Protein AF-0000000082545549 (afdb_homodimer)

Sequence (728 aa):
MEVVQVLHMNGGIDETSYASNSLIQKKVISLTKHISEEAITNLYCSTLPRSLVIADLGCSSGPNTLFLVSELIKVVDKLRQKLGHESPEYQVFLNDLPGNDFNTIFKSLPNFQKQMSYQMGPGIGPCLFSGTPGSFYGRLFPSKSLHFVHSSYSLQWLSQVPEGLDNNKGNIYMACTSPPDVLRAYYEQYQRDFSMFLKCRAEELVAGGGMVLTFLGRRSEDPSSRECCYIWELLAMALNDMVSEGLIDEDKMNSFNIPQYTPSPLEVKTEVSKEGYFSIDHLEVSAIKWNGFDDEFNASNAFSDDGYKVAKYMRAVAESMLVSHFGDAIIDEVFLRYRKIIADRISKENCQFINVTISITKIGMEVVQVLHMNGGIDETSYASNSLIQKKVISLTKHISEEAITNLYCSTLPRSLVIADLGCSSGPNTLFLVSELIKVVDKLRQKLGHESPEYQVFLNDLPGNDFNTIFKSLPNFQKQMSYQMGPGIGPCLFSGTPGSFYGRLFPSKSLHFVHSSYSLQWLSQVPEGLDNNKGNIYMACTSPPDVLRAYYEQYQRDFSMFLKCRAEELVAGGGMVLTFLGRRSEDPSSRECCYIWELLAMALNDMVSEGLIDEDKMNSFNIPQYTPSPLEVKTEVSKEGYFSIDHLEVSAIKWNGFDDEFNASNAFSDDGYKVAKYMRAVAESMLVSHFGDAIIDEVFLRYRKIIADRISKENCQFINVTISITKIG

Organism: Quercus lobata (NCBI:txid97700)

Nearest PDB structures (foldseek):
  6lyh-assembly3_G-3  TM=9.525E-01  e=7.170E-41  Camellia sinensis var. assamica
  1m6e-assembly1_X-2  TM=9.383E-01  e=4.860E-42  Clarkia breweri
  8uzd-assembly1_A  TM=9.366E-01  e=1.158E-37  Ilex paraguariensis
  8uzd-assembly1_B-2  TM=9.496E-01  e=5.754E-37  Ilex paraguariensis
  2eg5-assembly2_G  TM=9.241E-01  e=1.593E-35  Coffea canephora

Secondary structure (DSSP, 8-state):
-BHHHH-----SSSTT-TGGG-HHHHHHHHHTHHHHHHHHHHHHHHH--SEEEEEEES-TTSHHHHHHHHHHHHHHHHHHHHHTPPPPEEEEEEEE-TTS-HHHHHHHHHHHHHHHHHHH-TTPPPEEEEEEES-TTS--S-TT-EEEEEEES-TTB-SBPPS--TT-TT-SS--TTS-HHHHHHHHHHHHHHHHHHHHHHHHHEEEEEEEEEEEE--SSS-TT-HHHHHHHHHHHHHHHHHHHTTSS-HHHHHT----B----HHHHHHHHHHH--EEEEEEEEEEEETT----SS--TT-HHHHHHHHHHHHHHHHHHHHHHHH-STTHHHHHHHHHHHHHHHHHHS--EEEEEEEEEEE--/--HHHH-----SSSTT-TGGG-HHHHHHHHHTHHHHHHHHHHHHHHH--SEEEEEEES-TTSHHHHHHHHHHHHHHHHHHHHHTPPPPEEEEEEEE-TTS-HHHHHHHHHHHHHHHHHHH-TTPPPEEEEEEES-TTS--S-TT-EEEEEEES-TTB-SSPPS--TT-TT-SS--TTS-HHHHHHHHHHHHHHHHHHHHHHHHHEEEEEEEEEEEE--SSS-TT-HHHHHHHHHHHHHHHHHHHTTSS-HHHHHT----B----HHHHHHHHHHH--EEEEEEEEEEEETT----SS--TT-HHHHHHHHHHHHHHHHHHHHHHHH-STTHHHHHHHHHHHHHHHHHHS--EEEEEEEEEEE--

Radius of gyration: 27.97 Å; Cα contacts (8 Å, |Δi|>4): 1397; chains: 2; bounding box: 60×79×63 Å

InterPro domains:
  IPR005299 SAM dependent carboxyl methyltransferase [PF03492] (38-362)
  IPR005299 SAM dependent carboxyl methyltransferase [PTHR31009] (10-348)
  IPR029063 S-adenosyl-L-methionine-dependent methyltransferase superfamily [G3DSA:3.40.50.150] (21-350)
  IPR029063 S-adenosyl-L-methionine-dependent methyltransferase superfamily [SSF53335] (1-362)
  IPR042086 Methyltransferase, alpha-helical capping domain [G3DSA:1.10.1200.270] (6-349)

pLDDT: mean 92.68, std 10.1, range [36.53, 98.81]

Solvent-accessible surface area (backbone atoms only — not comparable to full-atom values): 37557 Å² total; per-residue (Å²): 117,60,34,66,81,4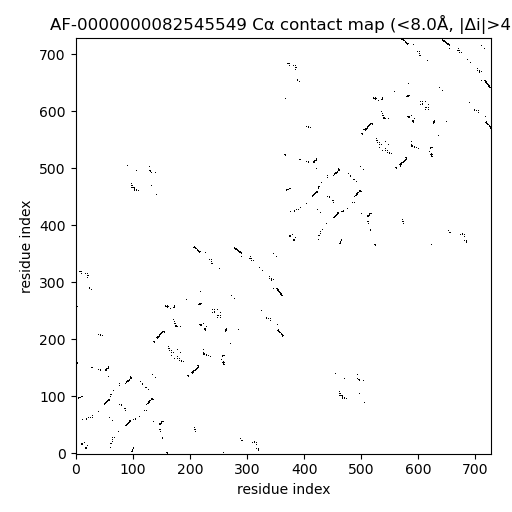4,52,32,55,34,49,66,76,49,89,60,6,26,55,65,40,43,61,68,59,42,49,52,52,59,74,44,38,68,59,49,51,50,51,50,50,53,39,43,75,72,61,63,54,66,59,45,29,35,34,37,42,50,30,64,46,29,66,56,47,55,51,51,52,52,54,53,50,50,53,51,52,53,50,28,56,75,69,71,46,77,52,36,33,35,40,38,36,39,21,26,40,30,62,31,36,51,38,54,29,37,57,46,41,65,62,47,52,52,51,49,46,64,72,69,40,86,71,66,41,60,76,31,54,30,39,29,57,40,59,69,70,42,79,67,62,60,70,53,59,34,41,37,37,37,32,55,71,38,76,24,52,43,77,40,53,52,72,78,46,79,78,34,63,82,34,39,55,60,35,77,86,40,48,69,64,44,55,48,30,42,51,51,47,43,52,54,40,52,48,41,26,51,52,37,48,54,48,17,30,27,64,57,14,35,36,38,40,31,23,50,6,27,89,54,90,52,81,40,36,65,55,59,23,42,74,56,50,49,48,29,49,32,51,48,54,35,30,76,70,66,78,36,59,62,68,60,51,37,70,40,62,58,37,56,48,49,50,24,66,65,58,50,51,51,61,52,53,69,82,57,48,42,45,81,77,44,77,50,75,49,74,43,50,67,61,64,68,69,59,89,74,78,74,82,81,40,68,78,49,32,16,47,50,45,38,45,32,48,43,11,57,43,43,41,50,47,32,73,74,73,37,68,85,55,49,65,60,43,50,55,47,28,20,54,53,44,31,54,46,54,74,76,41,93,52,49,45,28,34,34,36,37,30,34,30,35,52,106,121,59,34,62,79,41,53,33,54,34,47,63,76,49,88,58,6,27,45,64,39,42,62,68,60,42,49,52,52,59,73,46,38,68,58,50,50,50,50,51,49,52,37,44,74,72,61,64,53,65,60,45,30,36,35,37,43,51,29,64,40,34,62,53,46,58,50,51,51,51,53,53,51,51,53,52,52,54,51,30,57,75,69,71,46,78,52,34,34,36,39,37,36,40,20,26,39,28,61,31,34,49,37,54,39,38,57,46,40,65,63,48,52,52,51,49,47,65,71,69,41,87,70,67,40,61,77,31,54,30,38,30,55,41,59,68,70,42,79,67,61,59,69,52,58,33,41,37,38,37,32,56,71,38,77,25,52,44,78,40,55,51,68,78,48,78,78,34,63,81,33,36,55,62,35,78,84,40,47,69,64,45,54,49,29,42,50,53,45,44,53,53,40,52,49,42,26,50,52,36,47,57,47,16,31,26,63,56,14,35,35,38,41,31,22,51,6,25,89,55,89,53,81,40,37,65,55,59,22,42,76,57,51,49,47,29,50,32,50,48,54,34,30,78,70,66,77,38,58,62,69,60,50,36,70,40,62,58,35,57,47,50,51,24,65,66,57,52,51,50,60,51,53,68,81,56,47,43,44,79,76,44,76,48,75,49,75,43,49,66,60,63,66,70,60,86,73,80,73,82,81,41,68,77,49,32,16,46,50,43,36,47,31,48,42,12,56,43,42,41,51,47,32,74,74,72,38,68,86,54,50,66,60,43,51,56,46,28,20,54,52,45,30,55,46,56,74,75,40,91,53,50,45,28,34,34,36,37,30,36,32,35,54,107

Foldseek 3Di:
DQCLVFFAFADDDDLLGLVNQVVVQLVVCVVCVVVLLVLLVQLCVVPVDLEAEEEEAPCAQADNNLVNVLSSLLSSLVVCVVVVHQAHEYEYEYEDRPPGDVVNRVVCVVVSQVVSCVVSDPRHHHHHYDYFHDDLLDAGAAFAAHQEYEYAAPLQFFSDQFPDQLQQALAQEQAPPGDPVNVVRLLVSSLSSVLSNLVNCLRHHHAFGKYKYKHFADQDQDQNDCQRCVLRNLLSVLVVVCCVVVNFPRVLSSVHHGRGGHYHLVSVVCSNPVVPFKDWDDKDKDKDFLQNPPPVDDPDPRLLVRLVSSLSNVCSRCVSSCCVRGNDVCSVVSSVSSSVSSSVDVVPDRHITMMIMIMITGHD/DQCLVFFAFADDDDLLGLQNQVVVQLVVCVVCVVVLLVLLLQLCVVPVDLEAEEEEAPQALYDSNLVNVLSSLLSSLVVCVVVVHQAHEYEYEYEDRPPGPVVNNVVCVVVSQVVSCVVSDPRHHHHHYDYFHDDLLDAGAAFAAHQEYEYAAPLQFFSDQFPDQLQQALAQEQAPPGDPVNVVSLLVSSLSSVLSNLVNCLRHHHAFGKYKYKHFADQDQDQNDCLRCVLRNLLSVLVVVCCVVVNFPRVLSSPHHGRGGHYHLVSVVCSNPVVPFKDWDDKDKDKDFLQNPPPVDDPDPRLLVRLVSSLSNVCSRCVSSCCVRGNDVCSVVSSVSSSVSSSVDVVPDRHITMMIMIMITGHD

Structure (mmCIF, N/CA/C/O backbone):
data_AF-0000000082545549-model_v1
#
loop_
_entity.id
_entity.type
_entity.pdbx_description
1 polymer 'Uncharacterized protein'
#
loop_
_atom_site.group_PDB
_atom_site.id
_atom_site.type_symbol
_atom_site.label_atom_id
_atom_site.label_alt_id
_atom_site.label_comp_id
_atom_site.label_asym_id
_atom_site.label_entity_id
_atom_site.label_seq_id
_atom_site.pdbx_PDB_ins_code
_atom_site.Cartn_x
_atom_site.Cartn_y
_atom_site.Cartn_z
_atom_site.occupancy
_atom_site.B_iso_or_equiv
_atom_site.auth_seq_id
_atom_site.auth_comp_id
_atom_site.auth_asym_id
_atom_site.auth_atom_id
_atom_site.pdbx_PDB_model_num
ATOM 1 N N . MET A 1 1 ? -11.359 -8.844 -21.719 1 66.19 1 MET A N 1
ATOM 2 C CA . MET A 1 1 ? -11.312 -8.562 -20.281 1 66.19 1 MET A CA 1
ATOM 3 C C . MET A 1 1 ? -9.883 -8.258 -19.828 1 66.19 1 MET A C 1
ATOM 5 O O . MET A 1 1 ? -8.969 -9.047 -20.078 1 66.19 1 MET A O 1
ATOM 9 N N . GLU A 1 2 ? -9.758 -7.074 -19.297 1 76.19 2 GLU A N 1
ATOM 10 C CA . GLU A 1 2 ? -8.461 -6.742 -18.734 1 76.19 2 GLU A CA 1
ATOM 11 C C . GLU A 1 2 ? -8.336 -7.246 -17.297 1 76.19 2 GLU A C 1
ATOM 13 O O . GLU A 1 2 ? -8.969 -6.707 -16.391 1 76.19 2 GLU A O 1
ATOM 18 N N . VAL A 1 3 ? -7.535 -8.32 -17.141 1 81.19 3 VAL A N 1
ATOM 19 C CA . VAL A 1 3 ? -7.43 -9.047 -15.883 1 81.19 3 VAL A CA 1
ATOM 20 C C . VAL A 1 3 ? -7.105 -8.078 -14.75 1 81.19 3 VAL A C 1
ATOM 22 O O . VAL A 1 3 ? -7.719 -8.133 -13.68 1 81.19 3 VAL A O 1
ATOM 25 N N . VAL A 1 4 ? -6.348 -7.133 -15 1 80.56 4 VAL A N 1
ATOM 26 C CA . VAL A 1 4 ? -5.879 -6.195 -13.984 1 80.56 4 VAL A CA 1
ATOM 27 C C . VAL A 1 4 ? -7.051 -5.363 -13.477 1 80.56 4 VAL A C 1
ATOM 29 O O . VAL A 1 4 ? -7.066 -4.953 -12.312 1 80.56 4 VAL A O 1
ATOM 32 N N . GLN A 1 5 ? -8.039 -5.219 -14.297 1 79.44 5 GLN A N 1
ATOM 33 C CA . GLN A 1 5 ? -9.156 -4.348 -13.945 1 79.44 5 GLN A CA 1
ATOM 34 C 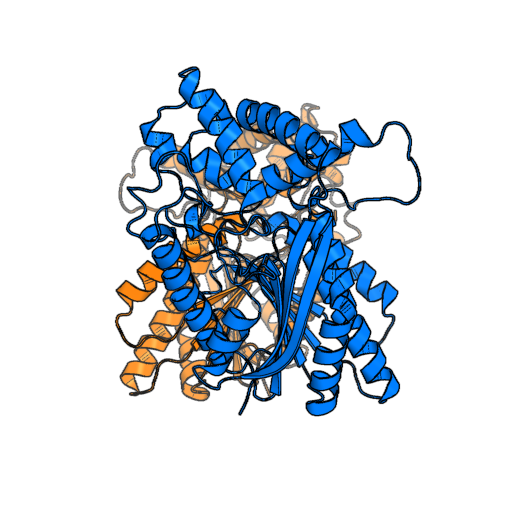C . GLN A 1 5 ? -10.273 -5.133 -13.258 1 79.44 5 GLN A C 1
ATOM 36 O O . GLN A 1 5 ? -11.094 -4.555 -12.539 1 79.44 5 GLN A O 1
ATOM 41 N N . VAL A 1 6 ? -10.164 -6.453 -13.453 1 81.12 6 VAL A N 1
ATOM 42 C CA . VAL A 1 6 ? -11.367 -7.188 -13.07 1 81.12 6 VAL A CA 1
ATOM 43 C C . VAL A 1 6 ? -11.031 -8.188 -11.969 1 81.12 6 VAL A C 1
ATOM 45 O O . VAL A 1 6 ? -11.844 -8.445 -11.078 1 81.12 6 VAL A O 1
ATOM 48 N N . LEU A 1 7 ? -9.867 -8.711 -12.031 1 85.62 7 LEU A N 1
ATOM 49 C CA . LEU A 1 7 ? -9.531 -9.828 -11.156 1 85.62 7 LEU A CA 1
ATOM 50 C C . LEU A 1 7 ? -9.078 -9.328 -9.789 1 85.62 7 LEU A C 1
ATOM 52 O O . LEU A 1 7 ? -8.07 -8.633 -9.68 1 85.62 7 LEU A O 1
ATOM 56 N N . HIS A 1 8 ? -9.805 -9.703 -8.805 1 87.56 8 HIS A N 1
ATOM 57 C CA . HIS A 1 8 ? -9.43 -9.539 -7.406 1 87.56 8 HIS A CA 1
ATOM 58 C C . HIS A 1 8 ? -10.211 -10.492 -6.516 1 87.56 8 HIS A C 1
ATOM 60 O O . HIS A 1 8 ? -11.367 -10.812 -6.805 1 87.56 8 HIS A O 1
ATOM 66 N N . MET A 1 9 ? -9.555 -10.945 -5.43 1 88.94 9 MET A N 1
ATOM 67 C CA . MET A 1 9 ? -10.258 -11.75 -4.441 1 88.94 9 MET A CA 1
ATOM 68 C C . MET A 1 9 ? -11.242 -10.898 -3.645 1 88.94 9 MET A C 1
ATOM 70 O O . MET A 1 9 ? -11.062 -9.688 -3.516 1 88.94 9 MET A O 1
ATOM 74 N N . ASN A 1 10 ? -12.328 -11.609 -3.219 1 87.31 10 ASN A N 1
ATOM 75 C CA . ASN A 1 10 ? -13.297 -10.867 -2.414 1 87.31 10 ASN A CA 1
ATOM 76 C C . ASN A 1 10 ? -12.648 -10.273 -1.167 1 87.31 10 ASN A C 1
ATOM 78 O O . ASN A 1 10 ? -12.008 -10.984 -0.393 1 87.31 10 ASN A O 1
ATOM 82 N N . GLY A 1 11 ? -12.844 -9.008 -1.014 1 87.94 11 GLY A N 1
ATOM 83 C CA . GLY A 1 11 ? -12.234 -8.297 0.099 1 87.94 11 GLY A CA 1
ATOM 84 C C . GLY A 1 11 ? -13.039 -8.391 1.381 1 87.94 11 GLY A C 1
ATOM 85 O O . GLY A 1 11 ? -14.039 -9.109 1.441 1 87.94 11 GLY A O 1
ATOM 86 N N . GLY A 1 12 ? -12.547 -7.664 2.43 1 86.75 12 GLY A N 1
ATOM 87 C CA . GLY A 1 12 ? -13.25 -7.598 3.703 1 86.75 12 GLY A CA 1
ATOM 88 C C . GLY A 1 12 ? -13.008 -8.812 4.578 1 86.75 12 GLY A C 1
ATOM 89 O O . GLY A 1 12 ? -12.023 -9.531 4.402 1 86.75 12 GLY A O 1
ATOM 90 N N . ILE A 1 13 ? -13.883 -8.914 5.586 1 83.62 13 ILE A N 1
ATOM 91 C CA . ILE A 1 13 ? -13.719 -10.008 6.543 1 83.62 13 ILE A CA 1
ATOM 92 C C . ILE A 1 13 ? -15.047 -10.742 6.715 1 83.62 13 ILE A C 1
ATOM 94 O O . ILE A 1 13 ? -15.211 -11.531 7.652 1 83.62 13 ILE A O 1
ATOM 98 N N . ASP A 1 14 ? -15.945 -10.539 5.828 1 87.25 14 ASP A N 1
ATOM 99 C CA . ASP A 1 14 ? -17.25 -11.172 5.949 1 87.25 14 ASP A CA 1
ATOM 100 C C . ASP A 1 14 ? -17.203 -12.633 5.516 1 87.25 14 ASP A C 1
ATOM 102 O O . ASP A 1 14 ? -16.125 -13.18 5.277 1 87.25 14 ASP A O 1
ATOM 106 N N . GLU A 1 15 ? -18.328 -13.266 5.379 1 84.94 15 GLU A N 1
ATOM 107 C CA . GLU A 1 15 ? -18.438 -14.703 5.141 1 84.94 15 GLU A CA 1
ATOM 108 C C . GLU A 1 15 ? -17.969 -15.062 3.73 1 84.94 15 GLU A C 1
ATOM 110 O O . GLU A 1 15 ? -17.516 -16.188 3.486 1 84.94 15 GLU A O 1
ATOM 115 N N . THR A 1 16 ? -18.062 -14.188 2.822 1 84.31 16 THR A N 1
ATOM 116 C CA . THR A 1 16 ? -17.719 -14.477 1.436 1 84.31 16 THR A CA 1
ATOM 117 C C . THR A 1 16 ? -16.328 -13.945 1.103 1 84.31 16 THR A C 1
ATOM 119 O O . THR A 1 16 ? -15.867 -14.055 -0.035 1 84.31 16 THR A O 1
ATOM 122 N N . SER A 1 17 ? -15.711 -13.367 2.129 1 89.06 17 SER A N 1
ATOM 123 C CA . SER A 1 17 ? -14.398 -12.766 1.889 1 89.06 17 SER A CA 1
ATOM 124 C C . SER A 1 17 ? -13.336 -13.844 1.677 1 89.06 17 SER A C 1
ATOM 126 O O . SER A 1 17 ? -13.445 -14.945 2.205 1 89.06 17 SER A O 1
ATOM 128 N N . TYR A 1 18 ? -12.375 -13.516 0.849 1 87.69 18 TYR A N 1
ATOM 129 C CA . TYR A 1 18 ? -11.242 -14.414 0.622 1 87.69 18 TYR A CA 1
ATOM 130 C C . TYR A 1 18 ? -10.469 -14.648 1.913 1 87.69 18 TYR A C 1
ATOM 132 O O . TYR A 1 18 ? -10 -15.766 2.164 1 87.69 18 TYR A O 1
ATOM 140 N N . ALA A 1 19 ? -10.344 -13.664 2.73 1 84.69 19 ALA A N 1
ATOM 141 C CA . ALA A 1 19 ? -9.656 -13.789 4.016 1 84.69 19 ALA A CA 1
ATOM 142 C C . ALA A 1 19 ? -10.297 -14.875 4.879 1 84.69 19 ALA A C 1
ATOM 144 O O . ALA A 1 19 ? -9.602 -15.617 5.562 1 84.69 19 ALA A O 1
ATOM 145 N N . SER A 1 20 ? -11.578 -14.977 4.758 1 84.69 20 SER A N 1
ATOM 146 C CA . SER A 1 20 ? -12.312 -15.93 5.586 1 84.69 20 SER A CA 1
ATOM 147 C C . SER A 1 20 ? -12.398 -17.297 4.91 1 84.69 20 SER A C 1
ATOM 149 O O . SER A 1 20 ? -12.836 -18.266 5.523 1 84.69 20 SER A O 1
ATOM 151 N N . ASN A 1 21 ? -12 -17.359 3.645 1 84.19 21 ASN A N 1
ATOM 152 C CA . ASN A 1 21 ? -12.188 -18.578 2.873 1 84.19 21 ASN A CA 1
ATOM 153 C C . ASN A 1 21 ? -10.906 -18.984 2.145 1 84.19 21 ASN A C 1
ATOM 155 O O . ASN A 1 21 ? -10.945 -19.359 0.97 1 84.19 21 ASN A O 1
ATOM 159 N N . SER A 1 22 ? -9.742 -18.875 2.824 1 86.38 22 SER A N 1
ATOM 160 C CA . SER A 1 22 ? -8.477 -19.156 2.166 1 86.38 22 SER A CA 1
ATOM 161 C C . SER A 1 22 ? -7.68 -20.203 2.938 1 86.38 22 SER A C 1
ATOM 163 O O . SER A 1 22 ? -6.445 -20.156 2.967 1 86.38 22 SER A O 1
ATOM 165 N N . LEU A 1 23 ? -8.367 -21.141 3.561 1 85.69 23 LEU A N 1
ATOM 166 C CA . LEU A 1 23 ? -7.707 -22.172 4.363 1 85.69 23 LEU A CA 1
ATOM 167 C C . LEU A 1 23 ? -6.879 -23.094 3.486 1 85.69 23 LEU A C 1
ATOM 169 O O . LEU A 1 23 ? -5.809 -23.562 3.895 1 85.69 23 LEU A O 1
ATOM 173 N N . ILE A 1 24 ? -7.383 -23.391 2.324 1 86.44 24 ILE A N 1
ATOM 174 C CA . ILE A 1 24 ? -6.664 -24.266 1.402 1 86.44 24 ILE A CA 1
ATOM 175 C C . ILE A 1 24 ? -5.301 -23.656 1.076 1 86.44 24 ILE A C 1
ATOM 177 O O . ILE A 1 24 ? -4.289 -24.359 1.067 1 86.44 24 ILE A O 1
ATOM 181 N N . GLN A 1 25 ? -5.277 -22.375 0.811 1 89.75 25 GLN A N 1
ATOM 182 C CA . GLN A 1 25 ? -4.035 -21.688 0.49 1 89.75 25 GLN A CA 1
ATOM 183 C C . GLN A 1 25 ? -3.064 -21.719 1.667 1 89.75 25 GLN A C 1
ATOM 185 O O . GLN A 1 25 ? -1.856 -21.891 1.478 1 89.75 25 GLN A O 1
ATOM 190 N N . LYS A 1 26 ? -3.602 -21.594 2.861 1 91.06 26 LYS A N 1
ATOM 191 C CA . LYS A 1 26 ? -2.758 -21.688 4.051 1 91.06 26 LYS A CA 1
ATOM 192 C C . LYS A 1 26 ? -2.121 -23.078 4.16 1 91.06 26 LYS A C 1
ATOM 194 O O . LYS A 1 26 ? -0.935 -23.188 4.473 1 91.06 26 LYS A O 1
ATOM 199 N N . LYS A 1 27 ? -2.908 -24.078 3.902 1 91.44 27 LYS A N 1
ATOM 200 C CA . LYS A 1 27 ? -2.418 -25.453 3.967 1 91.44 27 LYS A CA 1
ATOM 201 C C . LYS A 1 27 ? -1.315 -25.688 2.938 1 91.44 27 LYS A C 1
ATOM 203 O O . LYS A 1 27 ? -0.331 -26.375 3.223 1 91.44 27 LYS A O 1
ATOM 208 N N . VAL A 1 28 ? -1.486 -25.172 1.824 1 92.75 28 VAL A N 1
ATOM 209 C CA . VAL A 1 28 ? -0.491 -25.328 0.769 1 92.75 28 VAL A CA 1
ATOM 210 C C . VAL A 1 28 ? 0.817 -24.656 1.184 1 92.75 28 VAL A C 1
ATOM 212 O O . VAL A 1 28 ? 1.899 -25.203 0.959 1 92.75 28 VAL A O 1
ATOM 215 N N . ILE A 1 29 ? 0.715 -23.484 1.78 1 93.44 29 ILE A N 1
ATOM 216 C CA . ILE A 1 29 ? 1.896 -22.781 2.287 1 93.44 29 ILE A CA 1
ATOM 217 C C . ILE A 1 29 ? 2.586 -23.656 3.34 1 93.44 29 ILE A C 1
ATOM 219 O O . ILE A 1 29 ? 3.812 -23.781 3.338 1 93.44 29 ILE A O 1
ATOM 223 N N . SER A 1 30 ? 1.773 -24.312 4.145 1 92.44 30 SER A N 1
ATOM 224 C CA . SER A 1 30 ? 2.316 -25.188 5.184 1 92.44 30 SER A CA 1
ATOM 225 C C . SER A 1 30 ? 2.992 -26.406 4.586 1 92.44 30 SER A C 1
ATOM 227 O O . SER A 1 30 ? 4.047 -26.844 5.059 1 92.44 30 SER A O 1
ATOM 229 N N . LEU A 1 31 ? 2.393 -26.906 3.564 1 91.62 31 LEU A N 1
ATOM 230 C CA . LEU A 1 31 ? 2.916 -28.094 2.9 1 91.62 31 LEU A CA 1
ATOM 231 C C . LEU A 1 31 ? 4.273 -27.812 2.266 1 91.62 31 LEU A C 1
ATOM 233 O O . LEU A 1 31 ? 5.109 -28.703 2.152 1 91.62 31 LEU A O 1
ATOM 237 N N . THR A 1 32 ? 4.492 -26.578 1.889 1 94.19 32 THR A N 1
ATOM 238 C CA . THR A 1 32 ? 5.711 -26.25 1.164 1 94.19 32 THR A CA 1
ATOM 239 C C . THR A 1 32 ? 6.656 -25.438 2.045 1 94.19 32 THR A C 1
ATOM 241 O O . THR A 1 32 ? 7.617 -24.844 1.553 1 94.19 32 THR A O 1
ATOM 244 N N . LYS A 1 33 ? 6.348 -25.422 3.311 1 95.38 33 LYS A N 1
ATOM 245 C CA . LYS A 1 33 ? 7.102 -24.625 4.277 1 95.38 33 LYS A CA 1
ATOM 246 C C . LYS A 1 33 ? 8.57 -25.031 4.297 1 95.38 33 LYS A C 1
ATOM 248 O O . LYS A 1 33 ? 9.453 -24.172 4.379 1 95.38 33 LYS A O 1
ATOM 253 N N . HIS A 1 34 ? 8.852 -26.312 4.219 1 96.44 34 HIS A N 1
ATOM 254 C CA . HIS A 1 34 ? 10.227 -26.797 4.277 1 96.44 34 HIS A CA 1
ATOM 255 C C . HIS A 1 34 ? 11.047 -26.266 3.111 1 96.44 34 HIS A C 1
ATOM 257 O O . HIS A 1 34 ? 12.242 -26 3.264 1 96.44 34 HIS A O 1
ATOM 263 N N . ILE A 1 35 ? 10.453 -26.062 1.976 1 97.81 35 ILE A N 1
ATOM 264 C CA . ILE A 1 35 ? 11.141 -25.531 0.8 1 97.81 35 ILE A CA 1
ATOM 265 C C . ILE A 1 35 ? 11.492 -24.062 1.02 1 97.81 35 ILE A C 1
ATOM 267 O O . ILE A 1 35 ? 12.617 -23.641 0.742 1 97.81 35 ILE A O 1
ATOM 271 N N . SER A 1 36 ? 10.547 -23.312 1.528 1 97.88 36 SER A N 1
ATOM 272 C CA . SER A 1 36 ? 10.781 -21.906 1.816 1 97.88 36 SER A CA 1
ATOM 273 C C . SER A 1 36 ? 11.852 -21.734 2.893 1 97.88 36 SER A C 1
ATOM 275 O O . SER A 1 36 ? 12.695 -20.844 2.801 1 97.88 36 SER A O 1
ATOM 277 N N . GLU A 1 37 ? 11.781 -22.578 3.898 1 97.88 37 GLU A N 1
ATOM 278 C CA . GLU A 1 37 ? 12.766 -22.516 4.977 1 97.88 37 GLU A CA 1
ATOM 279 C C . GLU A 1 37 ? 14.172 -22.812 4.465 1 97.88 37 GLU A C 1
ATOM 281 O O . GLU A 1 37 ? 15.125 -22.125 4.84 1 97.88 37 GLU A O 1
ATOM 286 N N . GLU A 1 38 ? 14.25 -23.797 3.646 1 97.94 38 GLU A N 1
ATOM 287 C CA . GLU A 1 38 ? 15.547 -24.125 3.066 1 97.94 38 GLU A CA 1
ATOM 288 C C . GLU A 1 38 ? 16.078 -22.984 2.213 1 97.94 38 GLU A C 1
ATOM 290 O O . GLU A 1 38 ? 17.25 -22.625 2.318 1 97.94 38 GLU A O 1
ATOM 295 N N . ALA A 1 39 ? 15.234 -22.438 1.388 1 98 39 ALA A N 1
ATOM 296 C CA . ALA A 1 39 ? 15.641 -21.375 0.478 1 98 39 ALA A CA 1
ATOM 297 C C . ALA A 1 39 ? 16.125 -20.141 1.251 1 98 39 ALA A C 1
ATOM 299 O O . ALA A 1 39 ? 17.172 -19.578 0.939 1 98 39 ALA A O 1
ATOM 300 N N . ILE A 1 40 ? 15.422 -19.734 2.277 1 98.25 40 ILE A N 1
ATOM 301 C CA . ILE A 1 40 ? 15.766 -18.516 3.004 1 98.25 40 ILE A CA 1
ATOM 302 C C . ILE A 1 40 ? 16.984 -18.766 3.885 1 98.25 40 ILE A C 1
ATOM 304 O O . ILE A 1 40 ? 17.797 -17.875 4.105 1 98.25 40 ILE A O 1
ATOM 308 N N . THR A 1 41 ? 17.094 -19.984 4.406 1 98 41 THR A N 1
ATOM 309 C CA . THR A 1 41 ? 18.297 -20.359 5.156 1 98 41 THR A CA 1
ATOM 310 C C . THR A 1 41 ? 19.547 -20.219 4.289 1 98 41 THR A C 1
ATOM 312 O O . THR A 1 41 ? 20.531 -19.594 4.695 1 98 41 THR A O 1
ATOM 315 N N . ASN A 1 42 ? 19.438 -20.797 3.104 1 97.25 42 ASN A N 1
ATOM 316 C CA . ASN A 1 42 ? 20.562 -20.719 2.186 1 97.25 42 ASN A CA 1
ATOM 317 C C . ASN A 1 42 ? 20.906 -19.281 1.83 1 97.25 42 ASN A C 1
ATOM 319 O O . ASN A 1 42 ? 22.078 -18.906 1.8 1 97.25 42 ASN A O 1
ATOM 323 N N . LEU A 1 43 ? 19.906 -18.531 1.577 1 97.19 43 LEU A N 1
ATOM 324 C CA . LEU A 1 43 ? 20.094 -17.125 1.219 1 97.19 43 LEU A CA 1
ATOM 325 C C . LEU A 1 43 ? 20.75 -16.359 2.357 1 97.19 43 LEU A C 1
ATOM 327 O O . LEU A 1 43 ? 21.734 -15.656 2.143 1 97.19 43 LEU A O 1
ATOM 331 N N . TYR A 1 44 ? 20.203 -16.484 3.529 1 97.12 44 TYR A N 1
ATOM 332 C CA . TYR A 1 44 ? 20.703 -15.734 4.672 1 97.12 44 TYR A CA 1
ATOM 333 C C . TYR A 1 44 ? 22.156 -16.109 4.98 1 97.12 44 TYR A C 1
ATOM 335 O O . TYR A 1 44 ? 23 -15.242 5.18 1 97.12 44 TYR A O 1
ATOM 343 N N . CYS A 1 45 ? 22.453 -17.391 4.949 1 96 45 CYS A N 1
ATOM 344 C CA . CYS A 1 45 ? 23.766 -17.891 5.328 1 96 45 CYS A CA 1
ATOM 345 C C . CYS A 1 45 ? 24.812 -17.516 4.281 1 96 45 CYS A C 1
ATOM 347 O O . CYS A 1 45 ? 25.984 -17.344 4.605 1 96 45 CYS A O 1
ATOM 349 N N . SER A 1 46 ? 24.344 -17.359 3.088 1 94.06 46 SER A N 1
ATOM 350 C CA . SER A 1 46 ? 25.297 -17.062 2.02 1 94.06 46 SER A CA 1
ATOM 351 C C . SER A 1 46 ? 25.562 -15.562 1.91 1 94.06 46 SER A C 1
ATOM 353 O O . SER A 1 46 ? 26.641 -15.148 1.472 1 94.06 46 SER A O 1
ATOM 355 N N . THR A 1 47 ? 24.656 -14.727 2.348 1 92.44 47 THR A N 1
ATOM 356 C CA . THR A 1 47 ? 24.781 -13.305 2.053 1 92.44 47 THR A CA 1
ATOM 357 C C . THR A 1 47 ? 24.828 -12.484 3.34 1 92.44 47 THR A C 1
ATOM 359 O O . THR A 1 47 ? 25.312 -11.352 3.346 1 92.44 47 THR A O 1
ATOM 362 N N . LEU A 1 48 ? 24.328 -12.969 4.453 1 93.5 48 LEU A N 1
ATOM 363 C CA . LEU A 1 48 ? 24.266 -12.289 5.742 1 93.5 48 LEU A CA 1
ATOM 364 C C . LEU A 1 48 ? 23.906 -10.82 5.566 1 93.5 48 LEU A C 1
ATOM 366 O O . LEU A 1 48 ? 24.641 -9.938 6.023 1 93.5 48 LEU A O 1
ATOM 370 N N . PRO A 1 49 ? 22.812 -10.57 4.984 1 94 49 PRO A N 1
ATOM 371 C CA . PRO A 1 49 ? 22.453 -9.188 4.672 1 94 49 PRO A CA 1
ATOM 372 C C . PRO A 1 49 ? 22.094 -8.375 5.914 1 94 49 PRO A C 1
ATOM 374 O O . PRO A 1 49 ? 21.516 -8.914 6.863 1 94 49 PRO A O 1
ATOM 377 N N . ARG A 1 50 ? 22.391 -7.059 5.855 1 93.38 50 ARG A N 1
ATOM 378 C CA . ARG A 1 50 ? 21.969 -6.137 6.906 1 93.38 50 ARG A CA 1
ATOM 379 C C . ARG A 1 50 ? 20.484 -5.828 6.801 1 93.38 50 ARG A C 1
ATOM 381 O O . ARG A 1 50 ? 19.844 -5.508 7.801 1 93.38 50 ARG A O 1
ATOM 388 N N . SER A 1 51 ? 20.031 -5.84 5.621 1 95.81 51 SER A N 1
ATOM 389 C CA . SER A 1 51 ? 18.609 -5.668 5.328 1 95.81 51 SER A CA 1
ATOM 390 C C . SER A 1 51 ? 18.094 -6.785 4.43 1 95.81 51 SER A C 1
ATOM 392 O O . SER A 1 51 ? 18.625 -7.016 3.342 1 95.81 51 SER A O 1
ATOM 394 N N . LEU A 1 52 ? 17.172 -7.523 4.914 1 97.81 52 LEU A N 1
ATOM 395 C CA . LEU A 1 52 ? 16.547 -8.602 4.152 1 97.81 52 LEU A CA 1
ATOM 396 C C . LEU A 1 52 ? 15.242 -8.141 3.52 1 97.81 52 LEU A C 1
ATOM 398 O O . LEU A 1 52 ? 14.273 -7.859 4.227 1 97.81 52 LEU A O 1
ATOM 402 N N . VAL A 1 53 ? 15.219 -8.039 2.191 1 98.56 53 VAL A N 1
ATOM 403 C CA . VAL A 1 53 ? 14.047 -7.574 1.46 1 98.56 53 VAL A CA 1
ATOM 404 C C . VAL A 1 53 ? 13.258 -8.766 0.917 1 98.56 53 VAL A C 1
ATOM 406 O O . VAL A 1 53 ? 13.766 -9.516 0.077 1 98.56 53 VAL A O 1
ATOM 409 N N . ILE A 1 54 ? 12.047 -8.922 1.389 1 98.62 54 ILE A N 1
ATOM 410 C CA . ILE A 1 54 ? 11.172 -10.039 1.052 1 98.62 54 ILE A CA 1
ATOM 411 C C . ILE A 1 54 ? 9.938 -9.523 0.316 1 98.62 54 ILE A C 1
ATOM 413 O O . ILE A 1 54 ? 9.375 -8.492 0.689 1 98.62 54 ILE A O 1
ATOM 417 N N . ALA A 1 55 ? 9.547 -10.172 -0.762 1 98.62 55 ALA A N 1
ATOM 418 C CA . ALA A 1 55 ? 8.289 -9.852 -1.438 1 98.62 55 ALA A CA 1
ATOM 419 C C . ALA A 1 55 ? 7.379 -11.07 -1.51 1 98.62 55 ALA A C 1
ATOM 421 O O . ALA A 1 55 ? 7.82 -12.164 -1.875 1 98.62 55 ALA A O 1
ATOM 422 N N . ASP A 1 56 ? 6.191 -10.922 -1.049 1 98.38 56 ASP A N 1
ATOM 423 C CA . ASP A 1 56 ? 5.148 -11.906 -1.322 1 98.38 56 ASP A CA 1
ATOM 424 C C . ASP A 1 56 ? 4.234 -11.438 -2.455 1 98.38 56 ASP A C 1
ATOM 426 O O . ASP A 1 56 ? 3.553 -10.422 -2.33 1 98.38 56 ASP A O 1
ATOM 430 N N . LEU A 1 57 ? 4.23 -12.156 -3.566 1 98 57 LEU A N 1
ATOM 431 C CA . LEU A 1 57 ? 3.445 -11.805 -4.746 1 98 57 LEU A CA 1
ATOM 432 C C . LEU A 1 57 ? 2.102 -12.531 -4.734 1 98 57 LEU A C 1
ATOM 434 O O . LEU A 1 57 ? 2.055 -13.758 -4.691 1 98 57 LEU A O 1
ATOM 438 N N . GLY A 1 58 ? 1.035 -11.773 -4.832 1 96.81 58 GLY A N 1
ATOM 439 C CA . GLY A 1 58 ? -0.311 -12.297 -4.672 1 96.81 58 GLY A CA 1
ATOM 440 C C . GLY A 1 58 ? -0.745 -12.383 -3.219 1 96.81 58 GLY A C 1
ATOM 441 O O . GLY A 1 58 ? -1.193 -13.438 -2.762 1 96.81 58 GLY A O 1
ATOM 442 N N . CYS A 1 59 ? -0.667 -11.25 -2.549 1 95.81 59 CYS A N 1
ATOM 443 C CA . CYS A 1 59 ? -0.844 -11.273 -1.102 1 95.81 59 CYS A CA 1
ATOM 444 C C . CYS A 1 59 ? -2.322 -11.305 -0.734 1 95.81 59 CYS A C 1
ATOM 446 O O . CYS A 1 59 ? -2.678 -11.625 0.402 1 95.81 59 CYS A O 1
ATOM 448 N N . SER A 1 60 ? -3.168 -10.984 -1.61 1 93.12 60 SER A N 1
ATOM 449 C CA . SER A 1 60 ? -4.594 -10.844 -1.326 1 93.12 60 SER A CA 1
ATOM 450 C C . SER A 1 60 ? -4.828 -10.086 -0.027 1 93.12 60 SER A C 1
ATOM 452 O O . SER A 1 60 ? -4.102 -9.133 0.28 1 93.12 60 SER A O 1
ATOM 454 N N . SER A 1 61 ? -5.918 -10.391 0.799 1 83.44 61 SER A N 1
ATOM 455 C CA . SER A 1 61 ? -6.309 -9.547 1.925 1 83.44 61 SER A CA 1
ATOM 456 C C . SER A 1 61 ? -5.766 -10.094 3.24 1 83.44 61 SER A C 1
ATOM 458 O O . SER A 1 61 ? -6.242 -9.727 4.316 1 83.44 61 SER A O 1
ATOM 460 N N . GLY A 1 62 ? -4.734 -10.938 3.383 1 77.31 62 GLY A N 1
ATOM 461 C CA . GLY A 1 62 ? -3.869 -10.648 4.516 1 77.31 62 GLY A CA 1
ATOM 462 C C . GLY A 1 62 ? -3.48 -11.891 5.297 1 77.31 62 GLY A C 1
ATOM 463 O O . GLY A 1 62 ? -2.307 -12.266 5.34 1 77.31 62 GLY A O 1
ATOM 464 N N . PRO A 1 63 ? -4.355 -12.906 5.641 1 85.19 63 PRO A N 1
ATOM 465 C CA . PRO A 1 63 ? -3.869 -13.766 6.723 1 85.19 63 PRO A CA 1
ATOM 466 C C . PRO A 1 63 ? -2.773 -14.727 6.262 1 85.19 63 PRO A C 1
ATOM 468 O O . PRO A 1 63 ? -1.795 -14.945 6.984 1 85.19 63 PRO A O 1
ATOM 471 N N . ASN A 1 64 ? -2.859 -15.148 5.109 1 92.19 64 ASN A N 1
ATOM 472 C CA . ASN A 1 64 ? -1.905 -16.156 4.648 1 92.19 64 ASN A CA 1
ATOM 473 C C . ASN A 1 64 ? -0.542 -15.531 4.352 1 92.19 64 ASN A C 1
ATOM 475 O O . ASN A 1 64 ? 0.494 -16.125 4.648 1 92.19 64 ASN A O 1
ATOM 479 N N . THR A 1 65 ? -0.565 -14.383 3.781 1 95.56 65 THR A N 1
ATOM 480 C CA . THR A 1 65 ? 0.704 -13.727 3.488 1 95.56 65 THR A CA 1
ATOM 481 C C . THR A 1 65 ? 1.422 -13.336 4.777 1 95.56 65 THR A C 1
ATOM 483 O O . THR A 1 65 ? 2.646 -13.438 4.863 1 95.56 65 THR A O 1
ATOM 486 N N . LEU A 1 66 ? 0.733 -12.844 5.762 1 95.75 66 LEU A N 1
ATOM 487 C CA . LEU A 1 66 ? 1.342 -12.461 7.031 1 95.75 66 LEU A CA 1
ATOM 488 C C . LEU A 1 66 ? 1.866 -13.688 7.77 1 95.75 66 LEU A C 1
ATOM 490 O O . LEU A 1 66 ? 2.912 -13.625 8.422 1 95.75 66 LEU A O 1
ATOM 494 N N . PHE A 1 67 ? 1.119 -14.797 7.645 1 94.94 67 PHE A N 1
ATOM 495 C CA . PHE A 1 67 ? 1.6 -16.062 8.188 1 94.94 67 PHE A CA 1
ATOM 496 C C . PHE A 1 67 ? 2.92 -16.469 7.539 1 94.94 67 PHE A C 1
ATOM 498 O O . PHE A 1 67 ? 3.885 -16.781 8.234 1 94.94 67 PHE A O 1
ATOM 505 N N . LEU A 1 68 ? 2.965 -16.453 6.254 1 96.38 68 LEU A N 1
ATOM 506 C CA . LEU A 1 68 ? 4.16 -16.812 5.5 1 96.38 68 LEU A CA 1
ATOM 507 C C . LEU A 1 68 ? 5.348 -15.945 5.918 1 96.38 68 LEU A C 1
ATOM 509 O O . LEU A 1 68 ? 6.426 -16.469 6.215 1 96.38 68 LEU A O 1
ATOM 513 N N . VAL A 1 69 ? 5.199 -14.672 5.961 1 95.56 69 VAL A N 1
ATOM 514 C CA . VAL A 1 69 ? 6.266 -13.727 6.273 1 95.56 69 VAL A CA 1
ATOM 515 C C . VAL A 1 69 ? 6.766 -13.953 7.695 1 95.56 69 VAL A C 1
ATOM 517 O O . VAL A 1 69 ? 7.973 -13.914 7.953 1 95.56 69 VAL A O 1
ATOM 520 N N . SER A 1 70 ? 5.828 -14.164 8.594 1 95.19 70 SER A N 1
ATOM 521 C CA . SER A 1 70 ? 6.203 -14.438 9.977 1 95.19 70 SER A CA 1
ATOM 522 C C . SER A 1 70 ? 7.094 -15.672 10.078 1 95.19 70 SER A C 1
ATOM 524 O O . SER A 1 70 ? 8.078 -15.672 10.82 1 95.19 70 SER A O 1
ATOM 526 N N . GLU A 1 71 ? 6.742 -16.688 9.352 1 96 71 GLU A N 1
ATOM 527 C CA . GLU A 1 71 ? 7.527 -17.922 9.375 1 96 71 GLU A CA 1
ATOM 528 C C . GLU A 1 71 ? 8.93 -17.688 8.812 1 96 71 GLU A C 1
ATOM 530 O O . GLU A 1 71 ? 9.906 -18.219 9.352 1 96 71 GLU A O 1
ATOM 535 N N . LEU A 1 72 ? 9 -16.953 7.738 1 97.44 72 LEU A N 1
ATOM 536 C CA . LEU A 1 72 ? 10.305 -16.656 7.145 1 97.44 72 LEU A CA 1
ATOM 537 C C . LEU A 1 72 ? 11.18 -15.875 8.117 1 97.44 72 LEU A C 1
ATOM 539 O O . LEU A 1 72 ? 12.359 -16.203 8.289 1 97.44 72 LEU A O 1
ATOM 543 N N . ILE A 1 73 ? 10.617 -14.859 8.742 1 96.75 73 ILE A N 1
ATOM 544 C CA . ILE A 1 73 ? 11.359 -14 9.656 1 96.75 73 ILE A CA 1
ATOM 545 C C . ILE A 1 73 ? 11.812 -14.812 10.867 1 96.75 73 ILE A C 1
ATOM 547 O O . ILE A 1 73 ? 12.93 -14.641 11.352 1 96.75 73 ILE A O 1
ATOM 551 N N . LYS A 1 74 ? 10.977 -15.734 11.352 1 96 74 LYS A N 1
ATOM 552 C CA . LYS A 1 74 ? 11.328 -16.594 12.469 1 96 74 LYS A CA 1
ATOM 553 C C . LYS A 1 74 ? 12.547 -17.453 12.141 1 96 74 LYS A C 1
ATOM 555 O O . LYS A 1 74 ? 13.438 -17.625 12.977 1 96 74 LYS A O 1
ATOM 560 N N . VAL A 1 75 ? 12.539 -17.969 10.945 1 97.44 75 VAL A N 1
ATOM 561 C CA . VAL A 1 75 ? 13.664 -18.797 10.508 1 97.44 75 VAL A CA 1
ATOM 562 C C . VAL A 1 75 ? 14.953 -17.969 10.531 1 97.44 75 VAL A C 1
ATOM 564 O O . VAL A 1 75 ? 15.969 -18.406 11.07 1 97.44 75 VAL A O 1
ATOM 567 N N . VAL A 1 76 ? 14.93 -16.781 9.977 1 97.31 76 VAL A N 1
ATOM 568 C CA . VAL A 1 76 ? 16.094 -15.914 9.898 1 97.31 76 VAL A CA 1
ATOM 569 C C . VAL A 1 76 ? 16.547 -15.516 11.305 1 97.31 76 VAL A C 1
ATOM 571 O O . VAL A 1 76 ? 17.734 -15.477 11.602 1 97.31 76 VAL A O 1
ATOM 574 N N . ASP A 1 77 ? 15.562 -15.211 12.133 1 96.06 77 ASP A N 1
ATOM 575 C CA . ASP A 1 77 ? 15.867 -14.797 13.5 1 96.06 77 ASP A CA 1
ATOM 576 C C . ASP A 1 77 ? 16.578 -15.906 14.266 1 96.06 77 ASP A C 1
ATOM 578 O O . ASP A 1 77 ? 17.547 -15.648 14.992 1 96.06 77 ASP A O 1
ATOM 582 N N . LYS A 1 78 ? 16.125 -17.109 14.102 1 95.25 78 LYS A N 1
ATOM 583 C CA . LYS A 1 78 ? 16.781 -18.25 14.727 1 95.25 78 LYS A CA 1
ATOM 584 C C . LYS A 1 78 ? 18.203 -18.406 14.227 1 95.25 78 LYS A C 1
ATOM 586 O O . LYS A 1 78 ? 19.125 -18.656 15.008 1 95.25 78 LYS A O 1
ATOM 591 N N . LEU A 1 79 ? 18.359 -18.266 12.984 1 96.56 79 LEU A N 1
ATOM 592 C CA . LEU A 1 79 ? 19.672 -18.422 12.359 1 96.56 79 LEU A CA 1
ATOM 593 C C . LEU A 1 79 ? 20.625 -17.344 12.852 1 96.56 79 LEU A C 1
ATOM 595 O O . LEU A 1 79 ? 21.781 -17.641 13.195 1 96.56 79 LEU A O 1
ATOM 599 N N . ARG A 1 80 ? 20.203 -16.078 12.867 1 95.56 80 ARG A N 1
ATOM 600 C CA . ARG A 1 80 ? 21.078 -14.977 13.266 1 95.56 80 ARG A CA 1
ATOM 601 C C . ARG A 1 80 ? 21.5 -15.125 14.727 1 95.56 80 ARG A C 1
ATOM 603 O O . ARG A 1 80 ? 22.641 -14.797 15.078 1 95.56 80 ARG A O 1
ATOM 610 N N . GLN A 1 81 ? 20.578 -15.609 15.539 1 94.69 81 GLN A N 1
ATOM 611 C CA . GLN A 1 81 ? 20.906 -15.859 16.938 1 94.69 81 GLN A CA 1
ATOM 612 C C . GLN A 1 81 ? 21.953 -16.953 17.062 1 94.69 81 GLN A C 1
ATOM 614 O O . GLN A 1 81 ? 22.922 -16.812 17.828 1 94.69 81 GLN A O 1
ATOM 619 N N . LYS A 1 82 ? 21.75 -18 16.359 1 95.38 82 LYS A N 1
ATOM 620 C CA . LYS A 1 82 ? 22.719 -19.094 16.375 1 95.38 82 LYS A CA 1
ATOM 621 C C . LYS A 1 82 ? 24.094 -18.641 15.93 1 95.38 82 LYS A C 1
ATOM 623 O O . LYS A 1 82 ? 25.109 -19.109 16.438 1 95.38 82 LYS A O 1
ATOM 628 N N . LEU A 1 83 ? 24.109 -17.734 15.062 1 95.44 83 LEU A N 1
ATOM 629 C CA . LEU A 1 83 ? 25.375 -17.266 14.484 1 95.44 83 LEU A CA 1
ATOM 630 C C . LEU A 1 83 ? 25.922 -16.078 15.281 1 95.44 83 LEU A C 1
ATOM 632 O O . LEU A 1 83 ? 27.047 -15.633 15.023 1 95.44 83 LEU A O 1
ATOM 636 N N . GLY A 1 84 ? 25.172 -15.492 16.172 1 94.12 84 GLY A N 1
ATOM 637 C CA . GLY A 1 84 ? 25.594 -14.367 16.984 1 94.12 84 GLY A CA 1
ATOM 638 C C . GLY A 1 84 ? 25.625 -13.055 16.219 1 94.12 84 GLY A C 1
ATOM 639 O O . GLY A 1 84 ? 26.484 -12.211 16.469 1 94.12 84 GLY A O 1
ATOM 640 N N . HIS A 1 85 ? 24.766 -12.992 15.281 1 94.06 85 HIS A N 1
ATOM 641 C CA . HIS A 1 85 ? 24.703 -11.789 14.469 1 94.06 85 HIS A CA 1
ATOM 642 C C . HIS A 1 85 ? 23.578 -10.867 14.922 1 94.06 85 HIS A C 1
ATOM 644 O O . HIS A 1 85 ? 22.609 -11.328 15.539 1 94.06 85 HIS A O 1
ATOM 650 N N . GLU A 1 86 ? 23.734 -9.586 14.672 1 94.5 86 GLU A N 1
ATOM 651 C CA . GLU A 1 86 ? 22.641 -8.648 14.859 1 94.5 86 GLU A CA 1
ATOM 652 C C . GLU A 1 86 ? 21.5 -8.938 13.883 1 94.5 86 GLU A C 1
ATOM 654 O O . GLU A 1 86 ? 21.719 -9.469 12.797 1 94.5 86 GLU A O 1
ATOM 659 N N . SER A 1 87 ? 20.344 -8.672 14.328 1 94.75 87 SER A N 1
ATOM 660 C CA . SER A 1 87 ? 19.188 -8.875 13.469 1 94.75 87 SER A CA 1
ATOM 661 C C . SER A 1 87 ? 19.219 -7.945 12.258 1 94.75 87 SER A C 1
ATOM 663 O O . SER A 1 87 ? 19.562 -6.766 12.383 1 94.75 87 SER A O 1
ATOM 665 N N . PRO A 1 88 ? 19.047 -8.516 11.117 1 96.25 88 PRO A N 1
ATOM 666 C CA . PRO A 1 88 ? 18.844 -7.594 10 1 96.25 88 PRO A CA 1
ATOM 667 C C . PRO A 1 88 ? 17.547 -6.789 10.133 1 96.25 88 PRO A C 1
ATOM 669 O O . PRO A 1 88 ? 16.703 -7.105 10.977 1 96.25 88 PRO A O 1
ATOM 672 N N . GLU A 1 89 ? 17.438 -5.68 9.344 1 96.75 89 GLU A N 1
ATOM 673 C CA . GLU A 1 89 ? 16.141 -5.062 9.094 1 96.75 89 GLU A CA 1
ATOM 674 C C . GLU A 1 89 ? 15.344 -5.848 8.055 1 96.75 89 GLU A C 1
ATOM 676 O O . GLU A 1 89 ? 15.914 -6.398 7.109 1 96.75 89 GLU A O 1
ATOM 681 N N . TYR A 1 90 ? 14.117 -5.973 8.305 1 97.19 90 TYR A N 1
ATOM 682 C CA . TYR A 1 90 ? 13.25 -6.676 7.359 1 97.19 90 TYR A CA 1
ATOM 683 C C . TYR A 1 90 ? 12.367 -5.699 6.594 1 97.19 90 TYR A C 1
ATOM 685 O O . TYR A 1 90 ? 11.68 -4.871 7.191 1 97.19 90 TYR A O 1
ATOM 693 N N . GLN A 1 91 ? 12.484 -5.676 5.352 1 98 91 GLN A N 1
ATOM 694 C CA . GLN A 1 91 ? 11.555 -4.961 4.48 1 98 91 GLN A CA 1
ATOM 695 C C . GLN A 1 91 ? 10.672 -5.934 3.703 1 98 91 GLN A C 1
ATOM 697 O O . GLN A 1 91 ? 11.172 -6.754 2.932 1 98 91 GLN A O 1
ATOM 702 N N . VAL A 1 92 ? 9.391 -5.867 3.908 1 98.12 92 VAL A N 1
ATOM 703 C CA . VAL A 1 92 ? 8.453 -6.816 3.318 1 98.12 92 VAL A CA 1
ATOM 704 C C . VAL A 1 92 ? 7.531 -6.094 2.342 1 98.12 92 VAL A C 1
ATOM 706 O O . VAL A 1 92 ? 6.848 -5.137 2.717 1 98.12 92 VAL A O 1
ATOM 709 N N . PHE A 1 93 ? 7.531 -6.523 1.099 1 98.5 93 PHE A N 1
ATOM 710 C CA . PHE A 1 93 ? 6.613 -6.016 0.087 1 98.5 93 PHE A CA 1
ATOM 711 C C . PHE A 1 93 ? 5.457 -6.98 -0.135 1 98.5 93 PHE A C 1
ATOM 713 O O . PHE A 1 93 ? 5.676 -8.156 -0.45 1 98.5 93 PHE A O 1
ATOM 720 N N . LEU A 1 94 ? 4.285 -6.488 0.086 1 98.19 94 LEU A N 1
ATOM 721 C CA . LEU A 1 94 ? 3.059 -7.219 -0.213 1 98.19 94 LEU A CA 1
ATOM 722 C C . LEU A 1 94 ? 2.479 -6.785 -1.555 1 98.19 94 LEU A C 1
ATOM 724 O O . LEU A 1 94 ? 1.94 -5.684 -1.674 1 98.19 94 LEU A O 1
ATOM 728 N N . ASN A 1 95 ? 2.576 -7.645 -2.486 1 98.12 95 ASN A N 1
ATOM 729 C CA . ASN A 1 95 ? 2.178 -7.277 -3.84 1 98.12 95 ASN A CA 1
ATOM 730 C C . ASN A 1 95 ? 0.85 -7.922 -4.23 1 98.12 95 ASN A C 1
ATOM 732 O O . ASN A 1 95 ? 0.598 -9.086 -3.896 1 98.12 95 ASN A O 1
ATOM 736 N N . ASP A 1 96 ? 0.032 -7.262 -4.898 1 97.56 96 ASP A N 1
ATOM 737 C CA . ASP A 1 96 ? -1.163 -7.727 -5.598 1 97.56 96 ASP A CA 1
ATOM 738 C C . ASP A 1 96 ? -1.625 -6.703 -6.633 1 97.56 96 ASP A C 1
ATOM 740 O O . ASP A 1 96 ? -1.005 -5.652 -6.797 1 97.56 96 ASP A O 1
ATOM 744 N N . LEU A 1 97 ? -2.623 -7.062 -7.406 1 96.88 97 LEU A N 1
ATOM 745 C CA . LEU A 1 97 ? -3.184 -6.137 -8.383 1 96.88 97 LEU A CA 1
ATOM 746 C C . LEU A 1 97 ? -3.781 -4.914 -7.695 1 96.88 97 LEU A C 1
ATOM 748 O O . LEU A 1 97 ? -4.164 -4.98 -6.527 1 96.88 97 LEU A O 1
ATOM 752 N N . PRO A 1 98 ? -3.895 -3.773 -8.422 1 95.06 98 PRO A N 1
ATOM 753 C CA . PRO A 1 98 ? -4.375 -2.523 -7.828 1 95.06 98 PRO A CA 1
ATOM 754 C C . PRO A 1 98 ? -5.785 -2.646 -7.254 1 95.06 98 PRO A C 1
ATOM 756 O O . PRO A 1 98 ? -6.145 -1.922 -6.324 1 95.06 98 PRO A O 1
ATOM 759 N N . GLY A 1 99 ? -6.527 -3.564 -7.727 1 93.69 99 GLY A N 1
ATOM 760 C CA . GLY A 1 99 ? -7.898 -3.74 -7.273 1 93.69 99 GLY A CA 1
ATOM 761 C C . GLY A 1 99 ? -8 -4.543 -5.992 1 93.69 99 GLY A C 1
ATOM 762 O O . GLY A 1 99 ? -9.094 -4.715 -5.449 1 93.69 99 GLY A O 1
ATOM 763 N N . ASN A 1 100 ? -6.855 -5.043 -5.492 1 95.44 100 ASN A N 1
ATOM 764 C CA . ASN A 1 100 ? -6.832 -5.809 -4.254 1 95.44 100 ASN A CA 1
ATOM 765 C C . ASN A 1 100 ? -7.289 -4.965 -3.064 1 95.44 100 ASN A C 1
ATOM 767 O O . ASN A 1 100 ? -7.199 -3.736 -3.1 1 95.44 100 ASN A O 1
ATOM 771 N N . ASP A 1 101 ? -7.824 -5.621 -2.061 1 94.94 101 ASP A N 1
ATOM 772 C CA . ASP A 1 101 ? -8.219 -4.953 -0.824 1 94.94 101 ASP A CA 1
ATOM 773 C C . ASP A 1 101 ? -7.023 -4.742 0.098 1 94.94 101 ASP A C 1
ATOM 775 O O . ASP A 1 101 ? -6.914 -5.391 1.141 1 94.94 101 ASP A O 1
ATOM 779 N N . PHE A 1 102 ? -6.211 -3.793 -0.097 1 96.38 102 PHE A N 1
ATOM 780 C CA . PHE A 1 102 ? -5.031 -3.484 0.701 1 96.38 102 PHE A CA 1
ATOM 781 C C . PHE A 1 102 ? -5.43 -2.885 2.045 1 96.38 102 PHE A C 1
ATOM 783 O O . PHE A 1 102 ? -4.707 -3.035 3.035 1 96.38 102 PHE A O 1
ATOM 790 N N . ASN A 1 103 ? -6.57 -2.186 2.068 1 95.19 103 ASN A N 1
ATOM 791 C CA . ASN A 1 103 ? -7.012 -1.572 3.316 1 95.19 103 ASN A CA 1
ATOM 792 C C . ASN A 1 103 ? -7.152 -2.605 4.43 1 95.19 103 ASN A C 1
ATOM 794 O O . ASN A 1 103 ? -6.723 -2.371 5.559 1 95.19 103 ASN A O 1
ATOM 798 N N . THR A 1 104 ? -7.695 -3.754 4.07 1 94.44 104 THR A N 1
ATOM 799 C CA . THR A 1 104 ? -7.902 -4.797 5.066 1 94.44 104 THR A CA 1
ATOM 800 C C . THR A 1 104 ? -6.566 -5.301 5.609 1 94.44 104 THR A C 1
ATOM 802 O O . THR A 1 104 ? -6.402 -5.445 6.824 1 94.44 104 THR A O 1
ATOM 805 N N . ILE A 1 105 ? -5.641 -5.5 4.754 1 94.62 105 ILE A N 1
ATOM 806 C CA . ILE A 1 105 ? -4.344 -6.004 5.191 1 94.62 105 ILE A CA 1
ATOM 807 C C . ILE A 1 105 ? -3.637 -4.945 6.035 1 94.62 105 ILE A C 1
ATOM 809 O O . ILE A 1 105 ? -3.084 -5.25 7.094 1 94.62 105 ILE A O 1
ATOM 813 N N . PHE A 1 106 ? -3.637 -3.721 5.605 1 95.5 106 PHE A N 1
ATOM 814 C CA . PHE A 1 106 ? -2.936 -2.648 6.305 1 95.5 106 PHE A CA 1
ATOM 815 C C . PHE A 1 106 ? -3.523 -2.432 7.691 1 95.5 106 PHE A C 1
ATOM 817 O O . PHE A 1 106 ? -2.791 -2.182 8.648 1 95.5 106 PHE A O 1
ATOM 824 N N . LYS A 1 107 ? -4.805 -2.566 7.852 1 93.75 107 LYS A N 1
ATOM 825 C CA . LYS A 1 107 ? -5.461 -2.412 9.148 1 93.75 107 LYS A CA 1
ATOM 826 C C . LYS A 1 107 ? -5.047 -3.521 10.109 1 93.75 107 LYS A C 1
ATOM 828 O O . LYS A 1 107 ? -5.102 -3.346 11.328 1 93.75 107 LYS A O 1
ATOM 833 N N . SER A 1 108 ? -4.613 -4.613 9.547 1 93.75 108 SER A N 1
ATOM 834 C CA . SER A 1 108 ? -4.246 -5.746 10.391 1 93.75 108 SER A CA 1
ATOM 835 C C . SER A 1 108 ? -2.787 -5.66 10.828 1 93.75 108 SER A C 1
ATOM 837 O O . SER A 1 108 ? -2.373 -6.344 11.766 1 93.75 108 SER A O 1
ATOM 839 N N . LEU A 1 109 ? -2.02 -4.855 10.219 1 94.75 109 LEU A N 1
ATOM 840 C CA . LEU A 1 109 ? -0.567 -4.855 10.367 1 94.75 109 LEU A CA 1
ATOM 841 C C . LEU A 1 109 ? -0.163 -4.453 11.781 1 94.75 109 LEU A C 1
ATOM 843 O O . LEU A 1 109 ? 0.722 -5.066 12.375 1 94.75 109 LEU A O 1
ATOM 847 N N . PRO A 1 110 ? -0.817 -3.387 12.375 1 92.94 110 PRO A N 1
ATOM 848 C CA . PRO A 1 110 ? -0.376 -2.994 13.719 1 92.94 110 PRO A CA 1
ATOM 849 C C . PRO A 1 110 ? -0.46 -4.141 14.727 1 92.94 110 PRO A C 1
ATOM 851 O O . PRO A 1 110 ? 0.491 -4.379 15.469 1 92.94 110 PRO A O 1
ATOM 854 N N . ASN A 1 111 ? -1.544 -4.836 14.719 1 92.25 111 ASN A N 1
ATOM 855 C CA . ASN A 1 111 ? -1.697 -5.98 15.609 1 92.25 111 ASN A CA 1
ATOM 856 C C . ASN A 1 111 ? -0.72 -7.098 15.266 1 92.25 111 ASN A C 1
ATOM 858 O O . ASN A 1 111 ? -0.155 -7.734 16.156 1 92.25 111 ASN A O 1
ATOM 862 N N . PHE A 1 112 ? -0.563 -7.309 14.047 1 94 112 PHE A N 1
ATOM 863 C CA . PHE A 1 112 ? 0.375 -8.328 13.594 1 94 112 PHE A CA 1
ATOM 864 C C . PHE A 1 112 ? 1.789 -8.008 14.062 1 94 112 PHE A C 1
ATOM 866 O O . PHE A 1 112 ? 2.486 -8.883 14.578 1 94 112 PHE A O 1
ATOM 873 N N . GLN A 1 113 ? 2.215 -6.785 13.891 1 92.5 113 GLN A N 1
ATOM 874 C CA . GLN A 1 113 ? 3.561 -6.367 14.266 1 92.5 113 GLN A CA 1
ATOM 875 C C . GLN A 1 113 ? 3.764 -6.453 15.773 1 92.5 113 GLN A C 1
ATOM 877 O O . GLN A 1 113 ? 4.84 -6.84 16.234 1 92.5 113 GLN A O 1
ATOM 882 N N . LYS A 1 114 ? 2.764 -6.109 16.5 1 91.25 114 LYS A N 1
ATOM 883 C CA . LYS A 1 114 ? 2.82 -6.23 17.953 1 91.25 114 LYS A CA 1
ATOM 884 C C . LYS A 1 114 ? 2.99 -7.684 18.391 1 91.25 114 LYS A C 1
ATOM 886 O O . LYS A 1 114 ? 3.824 -7.992 19.234 1 91.25 114 LYS A O 1
ATOM 891 N N . GLN A 1 115 ? 2.223 -8.531 17.766 1 92.06 115 GLN A N 1
ATOM 892 C CA . GLN A 1 115 ? 2.289 -9.953 18.078 1 92.06 115 GLN A CA 1
ATOM 893 C C . GLN A 1 115 ? 3.645 -10.539 17.703 1 92.06 115 GLN A C 1
ATOM 895 O O . GLN A 1 115 ? 4.207 -11.352 18.438 1 92.06 115 GLN A O 1
ATOM 900 N N . MET A 1 116 ? 4.074 -10.156 16.547 1 91.62 116 MET A N 1
ATOM 901 C CA . MET A 1 116 ? 5.375 -10.633 16.094 1 91.62 116 MET A CA 1
ATOM 902 C C . MET A 1 116 ? 6.484 -10.203 17.047 1 91.62 116 MET A C 1
ATOM 904 O O . MET A 1 116 ? 7.367 -10.992 17.375 1 91.62 116 MET A O 1
ATOM 908 N N . SER A 1 117 ? 6.469 -8.953 17.438 1 89.25 117 SER A N 1
ATOM 909 C CA . SER A 1 117 ? 7.465 -8.43 18.375 1 89.25 117 SER A CA 1
ATOM 910 C C . SER A 1 117 ? 7.434 -9.195 19.688 1 89.25 117 SER A C 1
ATOM 912 O O . SER A 1 117 ? 8.477 -9.469 20.281 1 89.25 117 SER A O 1
ATOM 914 N N . TYR A 1 118 ? 6.27 -9.508 20.141 1 90.5 118 TYR A N 1
ATOM 915 C CA . TYR A 1 118 ? 6.105 -10.25 21.391 1 90.5 118 TYR A CA 1
ATOM 916 C C . TYR A 1 118 ? 6.672 -11.664 21.25 1 90.5 118 TYR A C 1
ATOM 918 O O . TYR A 1 118 ? 7.359 -12.148 22.156 1 90.5 118 TYR A O 1
ATOM 926 N N . GLN A 1 119 ? 6.41 -12.242 20.172 1 90.12 119 GLN A N 1
ATOM 927 C CA . GLN A 1 119 ? 6.824 -13.625 19.938 1 90.12 119 GLN A CA 1
ATOM 928 C C . GLN A 1 119 ? 8.336 -13.719 19.75 1 90.12 119 GLN A C 1
ATOM 930 O O . GLN A 1 119 ? 8.961 -14.68 20.203 1 90.12 119 GLN A O 1
ATOM 935 N N . MET A 1 120 ? 8.891 -12.828 19.078 1 90.69 120 MET A N 1
ATOM 936 C CA . MET A 1 120 ? 10.305 -12.891 18.703 1 90.69 120 MET A CA 1
ATOM 937 C C . MET A 1 120 ? 11.18 -12.391 19.844 1 90.69 120 MET A C 1
ATOM 939 O O . MET A 1 120 ? 12.344 -12.781 19.969 1 90.69 120 MET A O 1
ATOM 943 N N . GLY A 1 121 ? 10.641 -11.531 20.719 1 85.5 121 GLY A N 1
ATOM 944 C CA . GLY A 1 121 ? 11.398 -11.023 21.844 1 85.5 121 GLY A CA 1
ATOM 945 C C . GLY A 1 121 ? 12.281 -9.844 21.484 1 85.5 121 GLY A C 1
ATOM 946 O O . GLY A 1 121 ? 12.188 -9.297 20.391 1 85.5 121 GLY A O 1
ATOM 947 N N . PRO A 1 122 ? 13.094 -9.484 22.469 1 84.94 122 PRO A N 1
ATOM 948 C CA . PRO A 1 122 ? 13.961 -8.32 22.234 1 84.94 122 PRO A CA 1
ATOM 949 C C . PRO A 1 122 ? 15.102 -8.617 21.266 1 84.94 122 PRO A C 1
ATOM 951 O O . PRO A 1 122 ? 15.516 -9.773 21.125 1 84.94 122 PRO A O 1
ATOM 954 N N . GLY A 1 123 ? 15.523 -7.652 20.438 1 87.38 123 GLY A N 1
ATOM 955 C CA . GLY A 1 123 ? 16.688 -7.797 19.578 1 87.38 123 GLY A CA 1
ATOM 956 C C . GLY A 1 123 ? 16.328 -7.91 18.109 1 87.38 123 GLY A C 1
ATOM 957 O O . GLY A 1 123 ? 17.203 -7.836 17.234 1 87.38 123 GLY A O 1
ATOM 958 N N . ILE A 1 124 ? 15.102 -8.219 17.844 1 89 124 ILE A N 1
ATOM 959 C CA . ILE A 1 124 ? 14.688 -8.289 16.453 1 89 124 ILE A CA 1
ATOM 960 C C . ILE A 1 124 ? 14.742 -6.902 15.82 1 89 124 ILE A C 1
ATOM 962 O O . ILE A 1 124 ? 14.422 -5.906 16.469 1 89 124 ILE A O 1
ATOM 966 N N . GLY A 1 125 ? 15.258 -6.867 14.594 1 89.31 125 GLY A N 1
ATOM 967 C CA . GLY A 1 125 ? 15.242 -5.613 13.859 1 89.31 125 GLY A CA 1
ATOM 968 C C . GLY A 1 125 ? 13.852 -5.191 13.422 1 89.31 125 GLY A C 1
ATOM 969 O O . GLY A 1 125 ? 12.898 -5.957 13.555 1 89.31 125 GLY A O 1
ATOM 970 N N . PRO A 1 126 ? 13.797 -4.004 12.953 1 92.94 126 PRO A N 1
ATOM 971 C CA . PRO A 1 126 ? 12.492 -3.523 12.492 1 92.94 126 PRO A CA 1
ATOM 972 C C . PRO A 1 126 ? 11.953 -4.336 11.312 1 92.94 126 PRO A C 1
ATOM 974 O O . PRO A 1 126 ? 12.719 -4.762 10.445 1 92.94 126 PRO A O 1
ATOM 977 N N . CYS A 1 127 ? 10.688 -4.598 11.359 1 95.19 127 CYS A N 1
ATOM 978 C CA . CYS A 1 127 ? 9.961 -5.227 10.266 1 95.19 127 CYS A CA 1
ATOM 979 C C . CYS A 1 127 ? 9.047 -4.223 9.57 1 95.19 127 CYS A C 1
ATOM 981 O O . CYS A 1 127 ? 7.969 -3.902 10.086 1 95.19 127 CYS A O 1
ATOM 983 N N . LEU A 1 128 ? 9.461 -3.805 8.406 1 97.38 128 LEU A N 1
ATOM 984 C CA . LEU A 1 128 ? 8.797 -2.725 7.68 1 97.38 128 LEU A CA 1
ATOM 985 C C . LEU A 1 128 ? 7.957 -3.277 6.535 1 97.38 128 LEU A C 1
ATOM 987 O O . LEU A 1 128 ? 8.438 -4.078 5.73 1 97.38 128 LEU A O 1
ATOM 991 N N . PHE A 1 129 ? 6.699 -2.895 6.508 1 97.31 129 PHE A N 1
ATOM 992 C CA . PHE A 1 129 ? 5.781 -3.443 5.516 1 97.31 129 PHE A CA 1
ATOM 993 C C . PHE A 1 129 ? 5.359 -2.373 4.516 1 97.31 129 PHE A C 1
ATOM 995 O O . PHE A 1 129 ? 5.117 -1.225 4.895 1 97.31 129 PHE A O 1
ATOM 1002 N N . SER A 1 130 ? 5.273 -2.715 3.271 1 98.25 130 SER A N 1
ATOM 1003 C CA . SER A 1 130 ? 4.723 -1.874 2.215 1 98.25 130 SER A CA 1
ATOM 1004 C C . SER A 1 130 ? 3.846 -2.684 1.266 1 98.25 130 SER A C 1
ATOM 1006 O O . SER A 1 130 ? 4.102 -3.867 1.033 1 98.25 130 SER A O 1
ATOM 1008 N N . GLY A 1 131 ? 2.752 -2.082 0.844 1 97.94 131 GLY A N 1
ATOM 1009 C CA . GLY A 1 131 ? 1.947 -2.656 -0.222 1 97.94 131 GLY A CA 1
ATOM 1010 C C . GLY A 1 131 ? 2.379 -2.209 -1.604 1 97.94 131 GLY A C 1
ATOM 1011 O O . GLY A 1 131 ? 2.615 -1.02 -1.832 1 97.94 131 GLY A O 1
ATOM 1012 N N . THR A 1 132 ? 2.533 -3.139 -2.521 1 98.12 132 THR A N 1
ATOM 1013 C CA . THR A 1 132 ? 2.971 -2.842 -3.881 1 98.12 132 THR A CA 1
ATOM 1014 C C . THR A 1 132 ? 1.897 -3.238 -4.891 1 98.12 132 THR A C 1
ATOM 1016 O O . THR A 1 132 ? 1.824 -4.398 -5.305 1 98.12 132 THR A O 1
ATOM 1019 N N . PRO A 1 133 ? 1.085 -2.242 -5.32 1 97.31 133 PRO A N 1
ATOM 1020 C CA . PRO A 1 133 ? 0.073 -2.553 -6.336 1 97.31 133 PRO A CA 1
ATOM 1021 C C . PRO A 1 133 ? 0.666 -2.703 -7.734 1 97.31 133 PRO A C 1
ATOM 1023 O O . PRO A 1 133 ? 1.465 -1.867 -8.164 1 97.31 133 PRO A O 1
ATOM 1026 N N . GLY A 1 134 ? 0.32 -3.793 -8.391 1 96.44 134 GLY A N 1
ATOM 1027 C CA . GLY A 1 134 ? 0.775 -3.986 -9.758 1 96.44 134 GLY A CA 1
ATOM 1028 C C . GLY A 1 134 ? 0.779 -5.441 -10.18 1 96.44 134 GLY A C 1
ATOM 1029 O O . GLY A 1 134 ? 0.783 -6.344 -9.344 1 96.44 134 GLY A O 1
ATOM 1030 N N . SER A 1 135 ? 0.789 -5.598 -11.492 1 95.62 135 SER A N 1
ATOM 1031 C CA . SER A 1 135 ? 0.883 -6.945 -12.047 1 95.62 135 SER A CA 1
ATOM 1032 C C . SER A 1 135 ? 2.307 -7.484 -11.945 1 95.62 135 SER A C 1
ATOM 1034 O O . SER A 1 135 ? 3.27 -6.754 -12.188 1 95.62 135 SER A O 1
ATOM 1036 N N . PHE A 1 136 ? 2.512 -8.664 -11.516 1 92.88 136 PHE A N 1
ATOM 1037 C CA . PHE A 1 136 ? 3.867 -9.195 -11.43 1 92.88 136 PHE A CA 1
ATOM 1038 C C . PHE A 1 136 ? 4.371 -9.625 -12.805 1 92.88 136 PHE A C 1
ATOM 1040 O O . PHE A 1 136 ? 5.492 -10.117 -12.938 1 92.88 136 PHE A O 1
ATOM 1047 N N . TYR A 1 137 ? 3.561 -9.336 -13.906 1 96.31 137 TYR A N 1
ATOM 1048 C CA . TYR A 1 137 ? 4.047 -9.484 -15.273 1 96.31 137 TYR A CA 1
ATOM 1049 C C . TYR A 1 137 ? 4.621 -8.172 -15.789 1 96.31 137 TYR A C 1
ATOM 1051 O O . TYR A 1 137 ? 4.441 -7.82 -16.953 1 96.31 137 TYR A O 1
ATOM 1059 N N . GLY A 1 138 ? 5.16 -7.402 -14.969 1 94.75 138 GLY A N 1
ATOM 1060 C CA . GLY A 1 138 ? 5.914 -6.172 -15.148 1 94.75 138 GLY A CA 1
ATOM 1061 C C . GLY A 1 138 ? 6.84 -5.863 -13.984 1 94.75 138 GLY A C 1
ATOM 1062 O O . GLY A 1 138 ? 6.852 -6.586 -12.984 1 94.75 138 GLY A O 1
ATOM 1063 N N . ARG A 1 139 ? 7.598 -4.77 -14.156 1 96.06 139 ARG A N 1
ATOM 1064 C CA . ARG A 1 139 ? 8.5 -4.344 -13.094 1 96.06 139 ARG A CA 1
ATOM 1065 C C . ARG A 1 139 ? 7.727 -3.863 -11.875 1 96.06 139 ARG A C 1
ATOM 1067 O O . ARG A 1 139 ? 6.758 -3.113 -12 1 96.06 139 ARG A O 1
ATOM 1074 N N . LEU A 1 140 ? 8.164 -4.352 -10.711 1 97.75 140 LEU A N 1
ATOM 1075 C CA . LEU A 1 140 ? 7.488 -3.988 -9.469 1 97.75 140 LEU A CA 1
ATOM 1076 C C . LEU A 1 140 ? 8.469 -3.359 -8.484 1 97.75 140 LEU A C 1
ATOM 1078 O O . LEU A 1 140 ? 8.07 -2.592 -7.605 1 97.75 140 LEU A O 1
ATOM 1082 N N . PHE A 1 141 ? 9.719 -3.697 -8.609 1 98 141 PHE A N 1
ATOM 1083 C CA . PHE A 1 141 ? 10.75 -3.303 -7.648 1 98 141 PHE A CA 1
ATOM 1084 C C . PHE A 1 141 ? 11.984 -2.779 -8.367 1 98 141 PHE A C 1
ATOM 1086 O O . PHE A 1 141 ? 12.188 -3.057 -9.547 1 98 141 PHE A O 1
ATOM 1093 N N . PRO A 1 142 ? 12.812 -1.986 -7.637 1 97.44 142 PRO A N 1
ATOM 1094 C CA . PRO A 1 142 ? 14.07 -1.531 -8.242 1 97.44 142 PRO A CA 1
ATOM 1095 C C . PRO A 1 142 ? 15 -2.684 -8.594 1 97.44 142 PRO A C 1
ATOM 1097 O O . PRO A 1 142 ? 14.891 -3.773 -8.023 1 97.44 142 PRO A O 1
ATOM 1100 N N . SER A 1 143 ? 15.906 -2.408 -9.523 1 97.69 143 SER A N 1
ATOM 1101 C CA . SER A 1 143 ? 16.891 -3.408 -9.914 1 97.69 143 SER A CA 1
ATOM 1102 C C . SER A 1 143 ? 17.734 -3.846 -8.727 1 97.69 143 SER A C 1
ATOM 1104 O O . SER A 1 143 ? 18.141 -3.02 -7.898 1 97.69 143 SER A O 1
ATOM 1106 N N . LYS A 1 144 ? 17.953 -5.191 -8.617 1 97.12 144 LYS A N 1
ATOM 1107 C CA . LYS A 1 144 ? 18.859 -5.789 -7.641 1 97.12 144 LYS A CA 1
ATOM 1108 C C . LYS A 1 144 ? 18.531 -5.324 -6.227 1 97.12 144 LYS A C 1
ATOM 1110 O O . LYS A 1 144 ? 19.422 -4.934 -5.473 1 97.12 144 LYS A O 1
ATOM 1115 N N . SER A 1 145 ? 17.234 -5.355 -5.914 1 96.94 145 SER A N 1
ATOM 1116 C CA . SER A 1 145 ? 16.812 -4.848 -4.613 1 96.94 145 SER A CA 1
ATOM 1117 C C . SER A 1 145 ? 16.188 -5.953 -3.768 1 96.94 145 SER A C 1
ATOM 1119 O O . SER A 1 145 ? 16.141 -5.855 -2.541 1 96.94 145 SER A O 1
ATOM 1121 N N . LEU A 1 146 ? 15.75 -7.055 -4.359 1 97.88 146 LEU A N 1
ATOM 1122 C CA . LEU A 1 146 ? 15.039 -8.117 -3.654 1 97.88 146 LEU A CA 1
ATOM 1123 C C . LEU A 1 146 ? 16 -9.242 -3.27 1 97.88 146 LEU A C 1
ATOM 1125 O O . LEU A 1 146 ? 16.906 -9.578 -4.031 1 97.88 146 LEU A O 1
ATOM 1129 N N . HIS A 1 147 ? 15.75 -9.812 -2.115 1 98.56 147 HIS A N 1
ATOM 1130 C CA . HIS A 1 147 ? 16.516 -10.977 -1.677 1 98.56 147 HIS A CA 1
ATOM 1131 C C . HIS A 1 147 ? 15.695 -12.258 -1.823 1 98.56 147 HIS A C 1
ATOM 1133 O O . HIS A 1 147 ? 16.219 -13.289 -2.244 1 98.56 147 HIS A O 1
ATOM 1139 N N . PHE A 1 148 ? 14.453 -12.203 -1.481 1 98.81 148 PHE A N 1
ATOM 1140 C CA . PHE A 1 148 ? 13.609 -13.391 -1.425 1 98.81 148 PHE A CA 1
ATOM 1141 C C . PHE A 1 148 ? 12.211 -13.078 -1.952 1 98.81 148 PHE A C 1
ATOM 1143 O O . PHE A 1 148 ? 11.578 -12.109 -1.527 1 98.81 148 PHE A O 1
ATOM 1150 N N . VAL A 1 149 ? 11.711 -13.875 -2.877 1 98.75 149 VAL A N 1
ATOM 1151 C CA . VAL A 1 149 ? 10.375 -13.711 -3.436 1 98.75 149 VAL A CA 1
ATOM 1152 C C . VAL A 1 149 ? 9.562 -14.984 -3.217 1 98.75 149 VAL A C 1
ATOM 1154 O O . VAL A 1 149 ? 10.055 -16.094 -3.463 1 98.75 149 VAL A O 1
ATOM 1157 N N . HIS A 1 150 ? 8.414 -14.836 -2.709 1 98.62 150 HIS A N 1
ATOM 1158 C CA . HIS A 1 150 ? 7.461 -15.93 -2.539 1 98.62 150 HIS A CA 1
ATOM 1159 C C . HIS A 1 150 ? 6.176 -15.672 -3.312 1 98.62 150 HIS A C 1
ATOM 1161 O O . HIS A 1 150 ? 5.742 -14.523 -3.428 1 98.62 150 HIS A O 1
ATOM 1167 N N . SER A 1 151 ? 5.641 -16.609 -3.896 1 98.19 151 SER A N 1
ATOM 1168 C CA . SER A 1 151 ? 4.309 -16.562 -4.492 1 98.19 151 SER A CA 1
ATOM 1169 C C . SER A 1 151 ? 3.598 -17.906 -4.352 1 98.19 151 SER A C 1
ATOM 1171 O O . SER A 1 151 ? 4.188 -18.953 -4.609 1 98.19 151 SER A O 1
ATOM 1173 N N . SER A 1 152 ? 2.4 -17.859 -3.846 1 96.88 152 SER A N 1
ATOM 1174 C CA . SER A 1 152 ? 1.591 -19.062 -3.695 1 96.88 152 SER A CA 1
ATOM 1175 C C . SER A 1 152 ? 0.173 -18.844 -4.211 1 96.88 152 SER A C 1
ATOM 1177 O O . SER A 1 152 ? -0.51 -17.906 -3.789 1 96.88 152 SER A O 1
ATOM 1179 N N . TYR A 1 153 ? -0.283 -19.734 -5.184 1 94.69 153 TYR A N 1
ATOM 1180 C CA . TYR A 1 153 ? -1.634 -19.75 -5.734 1 94.69 153 TYR A CA 1
ATOM 1181 C C . TYR A 1 153 ? -1.981 -18.406 -6.367 1 94.69 153 TYR A C 1
ATOM 1183 O O . TYR A 1 153 ? -3.072 -17.875 -6.148 1 94.69 153 TYR A O 1
ATOM 1191 N N . SER A 1 154 ? -1.037 -17.844 -7.086 1 95.38 154 SER A N 1
ATOM 1192 C CA . SER A 1 154 ? -1.312 -16.578 -7.754 1 95.38 154 SER A CA 1
ATOM 1193 C C . SER A 1 154 ? -0.74 -16.562 -9.164 1 95.38 154 SER A C 1
ATOM 1195 O O . SER A 1 154 ? -1.334 -15.984 -10.078 1 95.38 154 SER A O 1
ATOM 1197 N N . LEU A 1 155 ? 0.324 -17.266 -9.43 1 96.38 155 LEU A N 1
ATOM 1198 C CA . LEU A 1 155 ? 1.039 -17.172 -10.695 1 96.38 155 LEU A CA 1
ATOM 1199 C C . LEU A 1 155 ? 0.315 -17.969 -11.781 1 96.38 155 LEU A C 1
ATOM 1201 O O . LEU A 1 155 ? 0.639 -17.844 -12.969 1 96.38 155 LEU A O 1
ATOM 1205 N N . GLN A 1 156 ? -0.666 -18.766 -11.422 1 96.56 156 GLN A N 1
ATOM 1206 C CA . GLN A 1 156 ? -1.445 -19.469 -12.43 1 96.56 156 GLN A CA 1
ATOM 1207 C C . GLN A 1 156 ? -2.361 -18.516 -13.188 1 96.56 156 GLN A C 1
ATOM 1209 O O . GLN A 1 156 ? -2.863 -18.844 -14.266 1 96.56 156 GLN A O 1
ATOM 1214 N N . TRP A 1 157 ? -2.682 -17.406 -12.57 1 96.81 157 TRP A N 1
ATOM 1215 C CA . TRP A 1 157 ? -3.482 -16.391 -13.25 1 96.81 157 TRP A CA 1
ATOM 1216 C C . TRP A 1 157 ? -2.682 -15.727 -14.367 1 96.81 157 TRP A C 1
ATOM 1218 O O . TRP A 1 157 ? -1.559 -15.266 -14.148 1 96.81 157 TRP A O 1
ATOM 1228 N N . LEU A 1 158 ? -3.279 -15.648 -15.508 1 97.25 158 LEU A N 1
ATOM 1229 C CA . LEU A 1 158 ? -2.631 -15.055 -16.672 1 97.25 158 LEU A CA 1
ATOM 1230 C C . LEU A 1 158 ? -2.881 -13.547 -16.719 1 97.25 158 LEU A C 1
ATOM 1232 O O . LEU A 1 158 ? -3.779 -13.039 -16.047 1 97.25 158 LEU A O 1
ATOM 1236 N N . SER A 1 159 ? -2.01 -12.828 -17.484 1 95.81 159 SER A N 1
ATOM 1237 C CA . SER A 1 159 ? -2.127 -11.375 -17.609 1 95.81 159 SER A CA 1
ATOM 1238 C C . SER A 1 159 ? -3.404 -10.984 -18.344 1 95.81 159 SER A C 1
ATOM 1240 O O . SER A 1 159 ? -3.893 -9.867 -18.203 1 95.81 159 SER A O 1
ATOM 1242 N N . GLN A 1 160 ? -3.93 -11.883 -19.156 1 95.69 160 GLN A N 1
ATOM 1243 C CA . GLN A 1 160 ? -5.137 -11.664 -19.938 1 95.69 160 GLN A CA 1
ATOM 1244 C C . GLN A 1 160 ? -5.727 -12.992 -20.422 1 95.69 160 GLN A C 1
ATOM 1246 O O . GLN A 1 160 ? -5.059 -14.023 -20.375 1 95.69 160 GLN A O 1
ATOM 1251 N N . VAL A 1 161 ? -6.992 -12.891 -20.828 1 96 161 VAL A N 1
ATOM 1252 C CA . VAL A 1 161 ? -7.574 -14.023 -21.547 1 96 161 VAL A CA 1
ATOM 1253 C C . VAL A 1 161 ? -6.867 -14.195 -22.891 1 96 161 VAL A C 1
ATOM 1255 O O . VAL A 1 161 ? -6.688 -13.234 -23.641 1 96 161 VAL A O 1
ATOM 1258 N N . PRO A 1 162 ? -6.43 -15.453 -23.109 1 96.62 162 PRO A N 1
ATOM 1259 C CA . PRO A 1 162 ? -5.793 -15.664 -24.406 1 96.62 162 PRO A CA 1
ATOM 1260 C C . PRO A 1 162 ? -6.684 -15.234 -25.578 1 96.62 162 PRO A C 1
ATOM 1262 O O . PRO A 1 162 ? -7.91 -15.234 -25.453 1 96.62 162 PRO A O 1
ATOM 1265 N N . GLU A 1 163 ? -6.016 -14.867 -26.625 1 94.19 163 GLU A N 1
ATOM 1266 C CA . GLU A 1 163 ? -6.754 -14.5 -27.844 1 94.19 163 GLU A CA 1
ATOM 1267 C C . GLU A 1 163 ? -7.176 -15.734 -28.625 1 94.19 163 GLU A C 1
ATOM 1269 O O . GLU A 1 163 ? -6.566 -16.797 -28.484 1 94.19 163 GLU A O 1
ATOM 1274 N N . GLY A 1 164 ? -8.242 -15.594 -29.344 1 92.06 164 GLY A N 1
ATOM 1275 C CA . GLY A 1 164 ? -8.641 -16.641 -30.281 1 92.06 164 GLY A CA 1
ATOM 1276 C C . GLY A 1 164 ? -9.375 -17.781 -29.609 1 92.06 164 GLY A C 1
ATOM 1277 O O . GLY A 1 164 ? -9.156 -18.953 -29.953 1 92.06 164 GLY A O 1
ATOM 1278 N N . LEU A 1 165 ? -10.234 -17.5 -28.641 1 95.25 165 LEU A N 1
ATOM 1279 C CA . LEU A 1 165 ? -10.922 -18.562 -27.922 1 95.25 165 LEU A CA 1
ATOM 1280 C C . LEU A 1 165 ? -12.375 -18.672 -28.391 1 95.25 165 LEU A C 1
ATOM 1282 O O . LEU A 1 165 ? -13.203 -19.281 -27.703 1 95.25 165 LEU A O 1
ATOM 1286 N N . ASP A 1 166 ? -12.727 -18.156 -29.562 1 93.69 166 ASP A N 1
ATOM 1287 C CA . ASP A 1 166 ? -14.109 -18.031 -30.047 1 93.69 166 ASP A CA 1
ATOM 1288 C C . ASP A 1 166 ? -14.742 -19.406 -30.25 1 93.69 166 ASP A C 1
ATOM 1290 O O . ASP A 1 166 ? -15.969 -19.531 -30.172 1 93.69 166 ASP A O 1
ATOM 1294 N N . ASN A 1 167 ? -13.969 -20.375 -30.469 1 95.12 167 ASN A N 1
ATOM 1295 C CA . ASN A 1 167 ? -14.5 -21.703 -30.75 1 95.12 167 ASN A CA 1
ATOM 1296 C C . ASN A 1 167 ? -14.578 -22.562 -29.5 1 95.12 167 ASN A C 1
ATOM 1298 O O . ASN A 1 167 ? -14.828 -23.766 -29.578 1 95.12 167 ASN A O 1
ATOM 1302 N N . ASN A 1 168 ? -14.336 -22.031 -28.281 1 96.75 168 ASN A N 1
ATOM 1303 C CA . ASN A 1 168 ? -14.414 -22.75 -27.016 1 96.75 168 ASN A CA 1
ATOM 1304 C C . ASN A 1 168 ? -15.836 -22.75 -26.469 1 96.75 168 ASN A C 1
ATOM 1306 O O . ASN A 1 168 ? -16.031 -22.578 -25.266 1 96.75 168 ASN A O 1
ATOM 1310 N N . LYS A 1 169 ? -16.766 -23.016 -27.281 1 94.62 169 LYS A N 1
ATOM 1311 C CA . LYS A 1 169 ? -18.172 -22.891 -26.953 1 94.62 169 LYS A CA 1
ATOM 1312 C C . LYS A 1 169 ? -18.578 -23.891 -25.875 1 94.62 169 LYS A C 1
ATOM 1314 O O . LYS A 1 169 ? -18.156 -25.047 -25.906 1 94.62 169 LYS A O 1
ATOM 1319 N N . GLY A 1 170 ? -19.375 -23.375 -24.938 1 94.19 170 GLY A N 1
ATOM 1320 C CA . GLY A 1 170 ? -19.859 -24.219 -23.859 1 94.19 170 GLY A CA 1
ATOM 1321 C C . GLY A 1 170 ? -18.859 -24.375 -22.719 1 94.19 170 GLY A C 1
ATOM 1322 O O . GLY A 1 170 ? -19.203 -24.859 -21.641 1 94.19 170 GLY A O 1
ATOM 1323 N N . ASN A 1 171 ? -17.625 -24 -22.969 1 95.94 171 ASN A N 1
ATOM 1324 C CA . ASN A 1 171 ? -16.578 -24.031 -21.953 1 95.94 171 ASN A CA 1
ATOM 1325 C C . ASN A 1 171 ? -16.203 -22.625 -21.484 1 95.94 171 ASN A C 1
ATOM 1327 O O . ASN A 1 171 ? -16.484 -21.641 -22.188 1 95.94 171 ASN A O 1
ATOM 1331 N N . ILE A 1 172 ? -15.688 -22.516 -20.312 1 96.69 172 ILE A N 1
ATOM 1332 C CA . ILE A 1 172 ? -15.234 -21.219 -19.812 1 96.69 172 ILE A CA 1
ATOM 1333 C C . ILE A 1 172 ? -13.742 -21.281 -19.516 1 96.69 172 ILE A C 1
ATOM 1335 O O . ILE A 1 172 ? -13.172 -20.312 -18.984 1 96.69 172 ILE A O 1
ATOM 1339 N N . TYR A 1 173 ? -13.156 -22.406 -19.703 1 96.81 173 TYR A N 1
ATOM 1340 C CA . TYR A 1 173 ? -11.742 -22.719 -19.5 1 96.81 173 TYR A CA 1
ATOM 1341 C C . TYR A 1 173 ? -11.289 -23.844 -20.406 1 96.81 173 TYR A C 1
ATOM 1343 O O . TYR A 1 173 ? -12.008 -24.234 -21.328 1 96.81 173 TYR A O 1
ATOM 1351 N N . MET A 1 174 ? -10.023 -24.312 -20.234 1 96.62 174 MET A N 1
ATOM 1352 C CA . MET A 1 174 ? -9.57 -25.516 -20.938 1 96.62 174 MET A CA 1
ATOM 1353 C C . MET A 1 174 ? -10.328 -26.75 -20.469 1 96.62 174 MET A C 1
ATOM 1355 O O . MET A 1 174 ? -10.586 -26.891 -19.266 1 96.62 174 MET A O 1
ATOM 1359 N N . ALA A 1 175 ? -10.781 -27.547 -21.375 1 94.44 175 ALA A N 1
ATOM 1360 C CA . ALA A 1 175 ? -11.492 -28.781 -21.109 1 94.44 175 ALA A CA 1
ATOM 1361 C C . ALA A 1 175 ? -11.148 -29.844 -22.141 1 94.44 175 ALA A C 1
ATOM 1363 O O . ALA A 1 175 ? -10.516 -29.547 -23.156 1 94.44 175 ALA A O 1
ATOM 1364 N N . CYS A 1 176 ? -11.539 -31.094 -21.812 1 91.88 176 CYS A N 1
ATOM 1365 C CA . CYS A 1 176 ? -11.297 -32.188 -22.766 1 91.88 176 CYS A CA 1
ATOM 1366 C C . CYS A 1 176 ? -12.047 -31.953 -24.062 1 91.88 176 CYS A C 1
ATOM 1368 O O . CYS A 1 176 ? -11.648 -32.438 -25.125 1 91.88 176 CYS A O 1
ATOM 1370 N N . THR A 1 177 ? -13.117 -31.188 -24.016 1 93.75 177 THR A N 1
ATOM 1371 C CA . THR A 1 177 ? -13.922 -30.906 -25.203 1 93.75 177 THR A CA 1
ATOM 1372 C C . THR A 1 177 ? -13.406 -29.656 -25.922 1 93.75 177 THR A C 1
ATOM 1374 O O . THR A 1 177 ? -13.906 -29.297 -26.984 1 93.75 177 THR A O 1
ATOM 1377 N N . SER A 1 178 ? -12.445 -28.953 -25.344 1 96.06 178 SER A N 1
ATOM 1378 C CA . SER A 1 178 ? -11.891 -27.766 -25.984 1 96.06 178 SER A CA 1
ATOM 1379 C C . SER A 1 178 ? -11.07 -28.125 -27.203 1 96.06 178 SER A C 1
ATOM 1381 O O . SER A 1 178 ? -10.336 -29.109 -27.203 1 96.06 178 SER A O 1
ATOM 1383 N N . PRO A 1 179 ? -11.18 -27.344 -28.297 1 96 179 PRO A N 1
ATOM 1384 C CA . PRO A 1 179 ? -10.328 -27.562 -29.469 1 96 179 PRO A CA 1
ATOM 1385 C C . PRO A 1 179 ? -8.844 -27.406 -29.156 1 96 179 PRO A C 1
ATOM 1387 O O . PRO A 1 179 ? -8.477 -26.609 -28.281 1 96 179 PRO A O 1
ATOM 1390 N N . PRO A 1 180 ? -8.016 -28.094 -29.938 1 96.12 180 PRO A N 1
ATOM 1391 C CA . PRO A 1 180 ? -6.574 -28.031 -29.688 1 96.12 180 PRO A CA 1
ATOM 1392 C C . PRO A 1 180 ? -6.016 -26.609 -29.766 1 96.12 180 PRO A C 1
ATOM 1394 O O . PRO A 1 180 ? -5.055 -26.297 -29.062 1 96.12 180 PRO A O 1
ATOM 1397 N N . ASP A 1 181 ? -6.559 -25.812 -30.578 1 97.12 181 ASP A N 1
ATOM 1398 C CA . ASP A 1 181 ? -6.039 -24.453 -30.734 1 97.12 181 ASP A CA 1
ATOM 1399 C C . ASP A 1 181 ? -6.309 -23.625 -29.469 1 97.12 181 ASP A C 1
ATOM 1401 O O . ASP A 1 181 ? -5.559 -22.703 -29.172 1 97.12 181 ASP A O 1
ATOM 1405 N N . VAL A 1 182 ? -7.414 -23.922 -28.781 1 97.19 182 VAL A N 1
ATOM 1406 C CA . VAL A 1 182 ? -7.707 -23.266 -27.516 1 97.19 182 VAL A CA 1
ATOM 1407 C C . VAL A 1 182 ? -6.625 -23.625 -26.5 1 97.19 182 VAL A C 1
ATOM 1409 O O . VAL A 1 182 ? -6.105 -22.734 -25.797 1 97.19 182 VAL A O 1
ATOM 1412 N N . LEU A 1 183 ? -6.312 -24.906 -26.422 1 97.38 183 LEU A N 1
ATOM 1413 C CA . LEU A 1 183 ? -5.273 -25.359 -25.5 1 97.38 183 LEU A CA 1
ATOM 1414 C C . LEU A 1 183 ? -3.936 -24.703 -25.828 1 97.38 183 LEU A C 1
ATOM 1416 O O . LEU A 1 183 ? -3.207 -24.281 -24.922 1 97.38 183 LEU A O 1
ATOM 1420 N N . ARG A 1 184 ? -3.643 -24.594 -27.094 1 97.75 184 ARG A N 1
ATOM 1421 C CA . ARG A 1 184 ? -2.404 -23.969 -27.531 1 97.75 184 ARG A CA 1
ATOM 1422 C C . ARG A 1 184 ? -2.387 -22.484 -27.172 1 97.75 184 ARG A C 1
ATOM 1424 O O . ARG A 1 184 ? -1.351 -21.953 -26.766 1 97.75 184 ARG A O 1
ATOM 1431 N N . ALA A 1 185 ? -3.506 -21.828 -27.328 1 98.06 185 ALA A N 1
ATOM 1432 C CA . ALA A 1 185 ? -3.6 -20.391 -27 1 98.06 185 ALA A CA 1
ATOM 1433 C C . ALA A 1 185 ? -3.303 -20.141 -25.531 1 98.06 185 ALA A C 1
ATOM 1435 O O . ALA A 1 185 ? -2.584 -19.203 -25.188 1 98.06 185 ALA A O 1
ATOM 1436 N N . TYR A 1 186 ? -3.834 -20.969 -24.656 1 98.06 186 TYR A N 1
ATOM 1437 C CA . TYR A 1 186 ? -3.58 -20.859 -23.234 1 98.06 186 TYR A CA 1
ATOM 1438 C C . TYR A 1 186 ? -2.105 -21.094 -22.922 1 98.06 186 TYR A C 1
ATOM 1440 O O . TYR A 1 186 ? -1.504 -20.344 -22.141 1 98.06 186 TYR A O 1
ATOM 1448 N N . TYR A 1 187 ? -1.566 -22.078 -23.531 1 98.06 187 TYR A N 1
ATOM 1449 C CA . TYR A 1 187 ? -0.16 -22.406 -23.312 1 98.06 187 TYR A CA 1
ATOM 1450 C C . TYR A 1 187 ? 0.738 -21.266 -23.766 1 98.06 187 TYR A C 1
ATOM 1452 O O . TYR A 1 187 ? 1.69 -20.891 -23.078 1 98.06 187 TYR A O 1
ATOM 1460 N N . GLU A 1 188 ? 0.444 -20.688 -24.922 1 98.31 188 GLU A N 1
ATOM 1461 C CA . GLU A 1 188 ? 1.237 -19.594 -25.453 1 98.31 188 GLU A CA 1
ATOM 1462 C C . GLU A 1 188 ? 1.171 -18.359 -24.562 1 98.31 188 GLU A C 1
ATOM 1464 O O . GLU A 1 188 ? 2.182 -17.703 -24.344 1 98.31 188 GLU A O 1
ATOM 1469 N N . GLN A 1 189 ? 0.008 -18.094 -24.094 1 97.75 189 GLN A N 1
ATOM 1470 C CA . GLN A 1 189 ? -0.138 -16.984 -23.172 1 97.75 189 GLN A CA 1
ATOM 1471 C C . GLN A 1 189 ? 0.641 -17.234 -21.875 1 97.75 189 GLN A C 1
ATOM 1473 O O . GLN A 1 189 ? 1.279 -16.312 -21.344 1 97.75 189 GLN A O 1
ATOM 1478 N N . TYR A 1 190 ? 0.594 -18.469 -21.422 1 97.94 190 TYR A N 1
ATOM 1479 C CA . TYR A 1 190 ? 1.376 -18.859 -20.25 1 97.94 190 TYR A CA 1
ATOM 1480 C C . TYR A 1 190 ? 2.863 -18.641 -20.484 1 97.94 190 TYR A C 1
ATOM 1482 O O . TYR A 1 190 ? 3.553 -18.047 -19.641 1 97.94 190 TYR A O 1
ATOM 1490 N N . GLN A 1 191 ? 3.328 -19.062 -21.547 1 98.25 191 GLN A N 1
ATOM 1491 C CA . GLN A 1 191 ? 4.742 -18.922 -21.875 1 98.25 191 GLN A CA 1
ATOM 1492 C C . GLN A 1 191 ? 5.156 -17.453 -21.891 1 98.25 191 GLN A C 1
ATOM 1494 O O . GLN A 1 191 ? 6.191 -17.094 -21.328 1 98.25 191 GLN A O 1
ATOM 1499 N N . ARG A 1 192 ? 4.336 -16.672 -22.516 1 97.69 192 ARG A N 1
ATOM 1500 C CA . ARG A 1 192 ? 4.621 -15.242 -22.594 1 97.69 192 ARG A CA 1
ATOM 1501 C C . ARG A 1 192 ? 4.645 -14.609 -21.203 1 97.69 192 ARG A C 1
ATOM 1503 O O . ARG A 1 192 ? 5.574 -13.875 -20.859 1 97.69 192 ARG A O 1
ATOM 1510 N N . ASP A 1 193 ? 3.656 -14.914 -20.438 1 97.69 193 ASP A N 1
ATOM 1511 C CA . ASP A 1 193 ? 3.512 -14.328 -19.094 1 97.69 193 ASP A CA 1
ATOM 1512 C C . ASP A 1 193 ? 4.633 -14.789 -18.172 1 97.69 193 ASP A C 1
ATOM 1514 O O . ASP A 1 193 ? 5.273 -13.977 -17.516 1 97.69 193 ASP A O 1
ATOM 1518 N N . PHE A 1 194 ? 4.844 -16.094 -18.109 1 98.44 194 PHE A N 1
ATOM 1519 C CA . PHE A 1 194 ? 5.824 -16.641 -17.172 1 98.44 194 PHE A CA 1
ATOM 1520 C C . PHE A 1 194 ? 7.234 -16.188 -17.547 1 98.44 194 PHE A C 1
ATOM 1522 O O . PHE A 1 194 ? 8.055 -15.906 -16.672 1 98.44 194 PHE A O 1
ATOM 1529 N N . SER A 1 195 ? 7.488 -16.141 -18.828 1 98.12 195 SER A N 1
ATOM 1530 C CA . SER A 1 195 ? 8.766 -15.609 -19.281 1 98.12 195 SER A CA 1
ATOM 1531 C C . SER A 1 195 ? 8.961 -14.164 -18.844 1 98.12 195 SER A C 1
ATOM 1533 O O . SER A 1 195 ? 10.047 -13.789 -18.375 1 98.12 195 SER A O 1
ATOM 1535 N N . MET A 1 196 ? 7.941 -13.398 -19 1 97.94 196 MET A N 1
ATOM 1536 C CA . MET A 1 196 ? 7.992 -12.008 -18.578 1 97.94 196 MET A CA 1
ATOM 1537 C C . MET A 1 196 ? 8.195 -11.914 -17.062 1 97.94 196 MET A C 1
ATOM 1539 O O . MET A 1 196 ? 8.992 -11.094 -16.594 1 97.94 196 MET A O 1
ATOM 1543 N N . PHE A 1 197 ? 7.535 -12.742 -16.391 1 98.62 197 PHE A N 1
ATOM 1544 C CA . PHE A 1 197 ? 7.668 -12.805 -14.945 1 98.62 197 PHE A CA 1
ATOM 1545 C C . PHE A 1 197 ? 9.117 -13.07 -14.547 1 98.62 197 PHE A C 1
ATOM 1547 O O . PHE A 1 197 ? 9.68 -12.359 -13.711 1 98.62 197 PHE A O 1
ATOM 1554 N N . LEU A 1 198 ? 9.68 -14.055 -15.094 1 98.69 198 LEU A N 1
ATOM 1555 C CA . LEU A 1 198 ? 11.047 -14.445 -14.773 1 98.69 198 LEU A CA 1
ATOM 1556 C C . LEU A 1 198 ? 12.031 -13.344 -15.133 1 98.69 198 LEU A C 1
ATOM 1558 O O . LEU A 1 198 ? 12.969 -13.078 -14.383 1 98.69 198 LEU A O 1
ATOM 1562 N N . LYS A 1 199 ? 11.797 -12.719 -16.234 1 98.38 199 LYS A N 1
ATOM 1563 C CA . LYS A 1 199 ? 12.664 -11.633 -16.672 1 98.38 199 LYS A CA 1
ATOM 1564 C C . LYS A 1 199 ? 12.633 -10.469 -15.68 1 98.38 199 LYS A C 1
ATOM 1566 O O . LYS A 1 199 ? 13.68 -9.93 -15.32 1 98.38 199 LYS A O 1
ATOM 1571 N N . CYS A 1 200 ? 11.477 -10.07 -15.273 1 98.44 200 CYS A N 1
ATOM 1572 C CA . CYS A 1 200 ? 11.32 -8.984 -14.312 1 98.44 200 CYS A CA 1
ATOM 1573 C C . CYS A 1 200 ? 11.992 -9.32 -12.984 1 98.44 200 CYS A C 1
ATOM 1575 O O . CYS A 1 200 ? 12.719 -8.5 -12.43 1 98.44 200 CYS A O 1
ATOM 1577 N N . ARG A 1 201 ? 11.773 -10.531 -12.5 1 98.75 201 ARG A N 1
ATOM 1578 C CA . ARG A 1 201 ? 12.352 -10.961 -11.227 1 98.75 201 ARG A CA 1
ATOM 1579 C C . ARG A 1 201 ? 13.875 -11.07 -11.328 1 98.75 201 ARG A C 1
ATOM 1581 O O . ARG A 1 201 ? 14.586 -10.742 -10.383 1 98.75 201 ARG A O 1
ATOM 1588 N N . ALA A 1 202 ? 14.312 -11.5 -12.477 1 98.56 202 ALA A N 1
ATOM 1589 C CA . ALA A 1 202 ? 15.758 -11.562 -12.68 1 98.56 202 ALA A CA 1
ATOM 1590 C C . ALA A 1 202 ? 16.391 -10.18 -12.547 1 98.56 202 ALA A C 1
ATOM 1592 O O . ALA A 1 202 ? 17.5 -10.039 -12.039 1 98.56 202 ALA A O 1
ATOM 1593 N N . GLU A 1 203 ? 15.711 -9.172 -13.039 1 97.81 203 GLU A N 1
ATOM 1594 C CA . GLU A 1 203 ? 16.172 -7.793 -12.93 1 97.81 203 GLU A CA 1
ATOM 1595 C C . GLU A 1 203 ? 16.094 -7.293 -11.492 1 97.81 203 GLU A C 1
ATOM 1597 O O . GLU A 1 203 ? 16.969 -6.539 -11.047 1 97.81 203 GLU A O 1
ATOM 1602 N N . GLU A 1 204 ? 15.18 -7.73 -10.727 1 98.38 204 GLU A N 1
ATOM 1603 C CA . GLU A 1 204 ? 14.844 -7.156 -9.422 1 98.38 204 GLU A CA 1
ATOM 1604 C C . GLU A 1 204 ? 15.602 -7.855 -8.297 1 98.38 204 GLU A C 1
ATOM 1606 O O . GLU A 1 204 ? 15.906 -7.238 -7.277 1 98.38 204 GLU A O 1
ATOM 1611 N N . LEU A 1 205 ? 15.906 -9.148 -8.453 1 98.44 205 LEU A N 1
ATOM 1612 C CA . LEU A 1 205 ? 16.578 -9.93 -7.422 1 98.44 205 LEU A CA 1
ATOM 1613 C C . LEU A 1 205 ? 18.078 -9.633 -7.418 1 98.44 205 LEU A C 1
ATOM 1615 O O . LEU A 1 205 ? 18.688 -9.43 -8.477 1 98.44 205 LEU A O 1
ATOM 1619 N N . VAL A 1 206 ? 18.688 -9.594 -6.262 1 97.44 206 VAL A N 1
ATOM 1620 C CA . VAL A 1 206 ? 20.141 -9.578 -6.129 1 97.44 206 VAL A CA 1
ATOM 1621 C C . VAL A 1 206 ? 20.719 -10.922 -6.562 1 97.44 206 VAL A C 1
ATOM 1623 O O . VAL A 1 206 ? 20 -11.93 -6.605 1 97.44 206 VAL A O 1
ATOM 1626 N N . ALA A 1 207 ? 22.031 -10.891 -6.898 1 96.25 207 ALA A N 1
ATOM 1627 C CA . ALA A 1 207 ? 22.703 -12.164 -7.137 1 96.25 207 ALA A CA 1
ATOM 1628 C C . ALA A 1 207 ? 22.594 -13.078 -5.918 1 96.25 207 ALA A C 1
ATOM 1630 O O . ALA A 1 207 ? 22.812 -12.648 -4.789 1 96.25 207 ALA A O 1
ATOM 1631 N N . GLY A 1 208 ? 22.156 -14.32 -6.148 1 96.38 208 GLY A N 1
ATOM 1632 C CA . GLY A 1 208 ? 21.969 -15.25 -5.047 1 96.38 208 GLY A CA 1
ATOM 1633 C C . GLY A 1 208 ? 20.594 -15.156 -4.41 1 96.38 208 GLY A C 1
ATOM 1634 O O . GLY A 1 208 ? 20.25 -15.961 -3.539 1 96.38 208 GLY A O 1
ATOM 1635 N N . GLY A 1 209 ? 19.797 -14.156 -4.879 1 97.56 209 GLY A N 1
ATOM 1636 C CA . GLY A 1 209 ? 18.422 -14.062 -4.398 1 97.56 209 GLY A CA 1
ATOM 1637 C C . GLY A 1 209 ? 17.578 -15.266 -4.781 1 97.56 209 GLY A C 1
ATOM 1638 O O . GLY A 1 209 ? 17.844 -15.922 -5.793 1 97.56 209 GLY A O 1
ATOM 1639 N N . GLY A 1 210 ? 16.594 -15.57 -3.99 1 97.5 210 GLY A N 1
ATOM 1640 C CA . GLY A 1 210 ? 15.82 -16.781 -4.188 1 97.5 210 GLY A CA 1
ATOM 1641 C C . GLY A 1 210 ? 14.336 -16.516 -4.363 1 97.5 210 GLY A C 1
ATOM 1642 O O . GLY A 1 210 ? 13.828 -15.484 -3.914 1 97.5 210 GLY A O 1
ATOM 1643 N N . MET A 1 211 ? 13.672 -17.438 -5.016 1 98.69 211 MET A N 1
ATOM 1644 C CA . MET A 1 211 ? 12.219 -17.422 -5.137 1 98.69 211 MET A CA 1
ATOM 1645 C C . MET A 1 211 ? 11.641 -18.812 -4.828 1 98.69 211 MET A C 1
ATOM 1647 O O . MET A 1 211 ? 12.219 -19.828 -5.203 1 98.69 211 MET A O 1
ATOM 1651 N N . VAL A 1 212 ? 10.586 -18.844 -4.141 1 98.81 212 VAL A N 1
ATOM 1652 C CA . VAL A 1 212 ? 9.781 -20.031 -3.943 1 98.81 212 VAL A CA 1
ATOM 1653 C C . VAL A 1 212 ? 8.375 -19.812 -4.484 1 98.81 212 VAL A C 1
ATOM 1655 O O . VAL A 1 212 ? 7.633 -18.953 -3.975 1 98.81 212 VAL A O 1
ATOM 1658 N N . LEU A 1 213 ? 8.055 -20.562 -5.496 1 98.75 213 LEU A N 1
ATOM 1659 C CA . LEU A 1 213 ? 6.801 -20.375 -6.223 1 98.75 213 LEU A CA 1
ATOM 1660 C C . LEU A 1 213 ? 5.945 -21.641 -6.164 1 98.75 213 LEU A C 1
ATOM 1662 O O . LEU A 1 213 ? 6.422 -22.734 -6.473 1 98.75 213 LEU A O 1
ATOM 1666 N N . THR A 1 214 ? 4.719 -21.453 -5.676 1 98.19 214 THR A N 1
ATOM 1667 C CA . THR A 1 214 ? 3.73 -22.531 -5.711 1 98.19 214 THR A CA 1
ATOM 1668 C C . THR A 1 214 ? 2.488 -22.094 -6.48 1 98.19 214 THR A C 1
ATOM 1670 O O . THR A 1 214 ? 1.938 -21.016 -6.227 1 98.19 214 THR A O 1
ATOM 1673 N N . PHE A 1 215 ? 2.084 -22.781 -7.41 1 95.62 215 PHE A N 1
ATOM 1674 C CA . PHE A 1 215 ? 0.857 -22.469 -8.133 1 95.62 215 PHE A CA 1
ATOM 1675 C C . PHE A 1 215 ? 0.124 -23.734 -8.539 1 95.62 215 PHE A C 1
ATOM 1677 O O . PHE A 1 215 ? 0.677 -24.828 -8.453 1 95.62 215 PHE A O 1
ATOM 1684 N N . LEU A 1 216 ? -1.17 -23.578 -8.836 1 96.06 216 LEU A N 1
ATOM 1685 C CA . LEU A 1 216 ? -1.969 -24.688 -9.344 1 96.06 216 LEU A CA 1
ATOM 1686 C C . LEU A 1 216 ? -1.365 -25.25 -10.625 1 96.06 216 LEU A C 1
ATOM 1688 O O . LEU A 1 216 ? -0.979 -24.484 -11.523 1 96.06 216 LEU A O 1
ATOM 1692 N N . GLY A 1 217 ? -1.169 -26.531 -10.602 1 96.69 217 GLY A N 1
ATOM 1693 C CA . GLY A 1 217 ? -0.612 -27.203 -11.758 1 96.69 217 GLY A CA 1
ATOM 1694 C C . GLY A 1 217 ? -1.246 -28.562 -12.023 1 96.69 217 GLY A C 1
ATOM 1695 O O . GLY A 1 217 ? -2.438 -28.75 -11.766 1 96.69 217 GLY A O 1
ATOM 1696 N N . ARG A 1 218 ? -0.542 -29.422 -12.703 1 97 218 ARG A N 1
ATOM 1697 C CA . ARG A 1 218 ? -0.969 -30.781 -13.008 1 97 218 ARG A CA 1
ATOM 1698 C C . ARG A 1 218 ? 0.224 -31.719 -13.07 1 97 218 ARG A C 1
ATOM 1700 O O . ARG A 1 218 ? 1.347 -31.297 -13.352 1 97 218 ARG A O 1
ATOM 1707 N N . ARG A 1 219 ? -0.029 -33.031 -12.828 1 96.19 219 ARG A N 1
ATOM 1708 C CA . ARG A 1 219 ? 0.98 -34.062 -13 1 96.19 219 ARG A CA 1
ATOM 1709 C C . ARG A 1 219 ? 1.095 -34.469 -14.461 1 96.19 219 ARG A C 1
ATOM 1711 O O . ARG A 1 219 ? 2.197 -34.719 -14.969 1 96.19 219 ARG A O 1
ATOM 1718 N N . SER A 1 220 ? -0.112 -34.469 -15.07 1 94.06 220 SER A N 1
ATOM 1719 C CA . SER A 1 220 ? -0.227 -34.938 -16.453 1 94.06 220 SER A CA 1
ATOM 1720 C C . SER A 1 220 ? 0.375 -33.938 -17.422 1 94.06 220 SER A C 1
ATOM 1722 O O . SER A 1 220 ? 0.346 -32.719 -17.172 1 94.06 220 SER A O 1
ATOM 1724 N N . GLU A 1 221 ? 0.883 -34.406 -18.578 1 94.88 221 GLU A N 1
ATOM 1725 C CA . GLU A 1 221 ? 1.336 -33.531 -19.641 1 94.88 221 GLU A CA 1
ATOM 1726 C C . GLU A 1 221 ? 0.165 -33.031 -20.5 1 94.88 221 GLU A C 1
ATOM 1728 O O . GLU A 1 221 ? 0.308 -32.094 -21.297 1 94.88 221 GLU A O 1
ATOM 1733 N N . ASP A 1 222 ? -0.951 -33.625 -20.297 1 94.62 222 ASP A N 1
ATOM 1734 C CA . ASP A 1 222 ? -2.16 -33.188 -21 1 94.62 222 ASP A CA 1
ATOM 1735 C C . ASP A 1 222 ? -2.797 -31.984 -20.344 1 94.62 222 ASP A C 1
ATOM 1737 O O . ASP A 1 222 ? -3.311 -32.062 -19.234 1 94.62 222 ASP A O 1
ATOM 1741 N N . PRO A 1 223 ? -2.865 -30.844 -21.047 1 94.44 223 PRO A N 1
ATOM 1742 C CA . PRO A 1 223 ? -3.404 -29.625 -20.438 1 94.44 223 PRO A CA 1
ATOM 1743 C C . PRO A 1 223 ? -4.91 -29.703 -20.188 1 94.44 223 PRO A C 1
ATOM 1745 O O . PRO A 1 223 ? -5.465 -28.875 -19.469 1 94.44 223 PRO A O 1
ATOM 1748 N N . SER A 1 224 ? -5.574 -30.641 -20.781 1 92.62 224 SER A N 1
ATOM 1749 C CA . SER A 1 224 ? -7.016 -30.781 -20.609 1 92.62 224 SER A CA 1
ATOM 1750 C C . SER A 1 224 ? -7.34 -31.828 -19.547 1 92.62 224 SER A C 1
ATOM 1752 O O . SER A 1 224 ? -8.492 -32.25 -19.422 1 92.62 224 SER A O 1
ATOM 1754 N N . SER A 1 225 ? -6.297 -32.25 -18.875 1 92.44 225 SER A N 1
ATOM 1755 C CA . SER A 1 225 ? -6.48 -33.25 -17.828 1 92.44 225 SER A CA 1
ATOM 1756 C C . SER A 1 225 ? -7.445 -32.75 -16.75 1 92.44 225 SER A C 1
ATOM 1758 O O . SER A 1 225 ? -7.457 -31.562 -16.422 1 92.44 225 SER A O 1
ATOM 1760 N N . ARG A 1 226 ? -8.164 -33.625 -16.094 1 90.12 226 ARG A N 1
ATOM 1761 C CA . ARG A 1 226 ? -9.109 -33.312 -15.023 1 90.12 226 ARG A CA 1
ATOM 1762 C C . ARG A 1 226 ? -8.383 -32.781 -13.789 1 90.12 226 ARG A C 1
ATOM 1764 O O . ARG A 1 226 ? -8.992 -32.156 -12.922 1 90.12 226 ARG A O 1
ATOM 1771 N N . GLU A 1 227 ? -7.176 -33 -13.727 1 89.75 227 GLU A N 1
ATOM 1772 C CA . GLU A 1 227 ? -6.387 -32.531 -12.594 1 89.75 227 GLU A CA 1
ATOM 1773 C C . GLU A 1 227 ? -6.457 -31 -12.461 1 89.75 227 GLU A C 1
ATOM 1775 O O . GLU A 1 227 ? -6.352 -30.469 -11.359 1 89.75 227 GLU A O 1
ATOM 1780 N N . CYS A 1 228 ? -6.625 -30.344 -13.594 1 82.25 228 CYS A N 1
ATOM 1781 C CA . CYS A 1 228 ? -6.523 -28.891 -13.508 1 82.25 228 CYS A CA 1
ATOM 1782 C C . CYS A 1 228 ? -7.809 -28.219 -13.977 1 82.25 228 CYS A C 1
ATOM 1784 O O . CYS A 1 228 ? -8.125 -27.109 -13.555 1 82.25 228 CYS A O 1
ATOM 1786 N N . CYS A 1 229 ? -8.578 -28.922 -14.703 1 87.12 229 CYS A N 1
ATOM 1787 C CA . CYS A 1 229 ? -9.688 -28.25 -15.375 1 87.12 229 CYS A CA 1
ATOM 1788 C C . CYS A 1 229 ? -11.008 -28.531 -14.68 1 87.12 229 CYS A C 1
ATOM 1790 O O . CYS A 1 229 ? -11.984 -27.812 -14.875 1 87.12 229 CYS A O 1
ATOM 1792 N N . TYR A 1 230 ? -11.023 -29.5 -13.867 1 92.62 230 TYR A N 1
ATOM 1793 C CA . TYR A 1 230 ? -12.266 -30.094 -13.383 1 92.62 230 TYR A CA 1
ATOM 1794 C C . TYR A 1 230 ? -13.086 -29.062 -12.617 1 92.62 230 TYR A C 1
ATOM 1796 O O . TYR A 1 230 ? -14.297 -28.953 -12.828 1 92.62 230 TYR A O 1
ATOM 1804 N N . ILE A 1 231 ? -12.469 -28.328 -11.734 1 94.31 231 ILE A N 1
ATOM 1805 C CA . ILE A 1 231 ? -13.164 -27.391 -10.867 1 94.31 231 ILE A CA 1
ATOM 1806 C C . ILE A 1 231 ? -13.898 -26.359 -11.703 1 94.31 231 ILE A C 1
ATOM 1808 O O . ILE A 1 231 ? -15.008 -25.953 -11.367 1 94.31 231 ILE A O 1
ATOM 1812 N N . TRP A 1 232 ? -13.336 -25.906 -12.82 1 96.31 232 TRP A N 1
ATOM 1813 C CA . TRP A 1 232 ? -13.93 -24.922 -13.703 1 96.31 232 TRP A CA 1
ATOM 1814 C C . TRP A 1 232 ? -14.984 -25.547 -14.609 1 96.31 232 TRP A C 1
ATOM 1816 O O . TRP A 1 232 ? -15.969 -24.891 -14.969 1 96.31 232 TRP A O 1
ATOM 1826 N N . GLU A 1 233 ? -14.742 -26.781 -15.008 1 96.19 233 GLU A N 1
ATOM 1827 C CA . GLU A 1 233 ? -15.758 -27.5 -15.781 1 96.19 233 GLU A CA 1
ATOM 1828 C C . GLU A 1 233 ? -17.078 -27.578 -15.016 1 96.19 233 GLU A C 1
ATOM 1830 O O . GLU A 1 233 ? -18.156 -27.453 -15.602 1 96.19 233 GLU A O 1
ATOM 1835 N N . LEU A 1 234 ? -16.922 -27.828 -13.742 1 96.75 234 LEU A N 1
ATOM 1836 C CA . LEU A 1 234 ? -18.125 -27.906 -12.914 1 96.75 234 LEU A CA 1
ATOM 1837 C C . LEU A 1 234 ? -18.828 -26.562 -12.836 1 96.75 234 LEU A C 1
ATOM 1839 O O . LEU A 1 234 ? -20.062 -26.5 -12.797 1 96.75 234 LEU A O 1
ATOM 1843 N N . LEU A 1 235 ? -18.078 -25.469 -12.742 1 97.56 235 LEU A N 1
ATOM 1844 C CA . LEU A 1 235 ? -18.688 -24.141 -12.766 1 97.56 235 LEU A CA 1
ATOM 1845 C C . LEU A 1 235 ? -19.375 -23.891 -14.102 1 97.56 235 LEU A C 1
ATOM 1847 O O . LEU A 1 235 ? -20.469 -23.312 -14.141 1 97.56 235 LEU A O 1
ATOM 1851 N N . ALA A 1 236 ? -18.734 -24.328 -15.188 1 97.31 236 ALA A N 1
ATOM 1852 C CA . ALA A 1 236 ? -19.344 -24.203 -16.516 1 97.31 236 ALA A CA 1
ATOM 1853 C C . ALA A 1 236 ? -20.672 -24.953 -16.578 1 97.31 236 ALA A C 1
ATOM 1855 O O . ALA A 1 236 ? -21.609 -24.5 -17.25 1 97.31 236 ALA A O 1
ATOM 1856 N N . MET A 1 237 ? -20.734 -26.078 -15.961 1 97.25 237 MET A N 1
ATOM 1857 C CA . MET A 1 237 ? -21.969 -26.844 -15.922 1 97.25 237 MET A CA 1
ATOM 1858 C C . MET A 1 237 ? -23.109 -26.031 -15.305 1 97.25 237 MET A C 1
ATOM 1860 O O . MET A 1 237 ? -24.219 -25.984 -15.836 1 97.25 237 MET A O 1
ATOM 1864 N N . ALA A 1 238 ? -22.781 -25.406 -14.164 1 97.75 238 ALA A N 1
ATOM 1865 C CA . ALA A 1 238 ? -23.766 -24.578 -13.5 1 97.75 238 ALA A CA 1
ATOM 1866 C C . ALA A 1 238 ? -24.219 -23.438 -14.414 1 97.75 238 ALA A C 1
ATOM 1868 O O . ALA A 1 238 ? -25.422 -23.156 -14.508 1 97.75 238 ALA A O 1
ATOM 1869 N N . LEU A 1 239 ? -23.312 -22.766 -15.109 1 98 239 LEU A N 1
ATOM 1870 C CA . LEU A 1 239 ? -23.625 -21.656 -16 1 98 239 LEU A CA 1
ATOM 1871 C C . LEU A 1 239 ? -24.438 -22.141 -17.188 1 98 239 LEU A C 1
ATOM 1873 O O . LEU A 1 239 ? -25.406 -21.484 -17.594 1 98 239 LEU A O 1
ATOM 1877 N N . ASN A 1 240 ? -24.109 -23.266 -17.734 1 97.69 240 ASN A N 1
ATOM 1878 C CA . ASN A 1 240 ? -24.812 -23.812 -18.891 1 97.69 240 ASN A CA 1
ATOM 1879 C C . ASN A 1 240 ? -26.25 -24.188 -18.516 1 97.69 240 ASN A C 1
ATOM 1881 O O . ASN A 1 240 ? -27.156 -24.078 -19.344 1 97.69 240 ASN A O 1
ATOM 1885 N N . ASP A 1 241 ? -26.375 -24.734 -17.281 1 97.75 241 ASP A N 1
ATOM 1886 C CA . ASP A 1 241 ? -27.734 -24.984 -16.797 1 97.75 241 ASP A CA 1
ATOM 1887 C C . ASP A 1 241 ? -28.578 -23.719 -16.859 1 97.75 241 ASP A C 1
ATOM 1889 O O . ASP A 1 241 ? -29.75 -23.766 -17.25 1 97.75 241 ASP A O 1
ATOM 1893 N N . MET A 1 242 ? -27.984 -22.656 -16.5 1 97.75 242 MET A N 1
ATOM 1894 C CA . MET A 1 242 ? -28.703 -21.375 -16.469 1 97.75 242 MET A CA 1
ATOM 1895 C C . MET A 1 242 ? -28.938 -20.844 -17.875 1 97.75 242 MET A C 1
ATOM 1897 O O . MET A 1 242 ? -29.953 -20.188 -18.125 1 97.75 242 MET A O 1
ATOM 1901 N N . VAL A 1 243 ? -28.062 -21.109 -18.781 1 97.38 243 VAL A N 1
ATOM 1902 C CA . VAL A 1 243 ? -28.281 -20.781 -20.188 1 97.38 243 VAL A CA 1
ATOM 1903 C C . VAL A 1 243 ? -29.484 -21.547 -20.734 1 97.38 243 VAL A C 1
ATOM 1905 O O . VAL A 1 243 ? -30.359 -20.969 -21.391 1 97.38 243 VAL A O 1
ATOM 1908 N N . SER A 1 244 ? -29.547 -22.781 -20.438 1 97.81 244 SER A N 1
ATOM 1909 C CA . SER A 1 244 ? -30.625 -23.656 -20.922 1 97.81 244 SER A CA 1
ATOM 1910 C C . SER A 1 244 ? -31.984 -23.188 -20.406 1 97.81 244 SER A C 1
ATOM 1912 O O . SER A 1 244 ? -33 -23.391 -21.062 1 97.81 244 SER A O 1
ATOM 1914 N N . GLU A 1 245 ? -31.922 -22.531 -19.281 1 97.38 245 GLU A N 1
ATOM 1915 C CA . GLU A 1 245 ? -33.156 -22.047 -18.656 1 97.38 245 GLU A CA 1
ATOM 1916 C C . GLU A 1 245 ? -33.438 -20.609 -19.094 1 97.38 245 GLU A C 1
ATOM 1918 O O . GLU A 1 245 ? -34.438 -20.016 -18.672 1 97.38 245 GLU A O 1
ATOM 1923 N N . GLY A 1 246 ? -32.562 -20.016 -19.844 1 96.12 246 GLY A N 1
ATOM 1924 C CA . GLY A 1 246 ? -32.781 -18.672 -20.375 1 96.12 246 GLY A CA 1
ATOM 1925 C C . GLY A 1 246 ? -32.375 -17.578 -19.406 1 96.12 246 GLY A C 1
ATOM 1926 O O . GLY A 1 246 ? -32.688 -16.406 -19.625 1 96.12 246 GLY A O 1
ATOM 1927 N N . LEU A 1 247 ? -31.703 -17.953 -18.328 1 96.06 247 LEU A N 1
ATOM 1928 C CA . LEU A 1 247 ? -31.312 -16.969 -17.328 1 96.06 247 LEU A CA 1
ATOM 1929 C C . LEU A 1 247 ? -30.047 -16.234 -17.75 1 96.06 247 LEU A C 1
ATOM 1931 O O . LEU A 1 247 ? -29.797 -15.109 -17.312 1 96.06 247 LEU A O 1
ATOM 1935 N N . ILE A 1 248 ? -29.188 -16.922 -18.531 1 96.19 248 ILE A N 1
ATOM 1936 C CA . ILE A 1 248 ? -27.969 -16.359 -19.078 1 96.19 248 ILE A CA 1
ATOM 1937 C C . ILE A 1 248 ? -27.969 -16.453 -20.594 1 96.19 248 ILE A C 1
ATOM 1939 O O . ILE A 1 248 ? -28.375 -17.469 -21.156 1 96.19 248 ILE A O 1
ATOM 1943 N N . ASP A 1 249 ? -27.609 -15.375 -21.219 1 96.06 249 ASP A N 1
ATOM 1944 C CA . ASP A 1 249 ? -27.469 -15.398 -22.672 1 96.06 249 ASP A CA 1
ATOM 1945 C C . ASP A 1 249 ? -26.328 -16.312 -23.094 1 96.06 249 ASP A C 1
ATOM 1947 O O . ASP A 1 249 ? -25.219 -16.234 -22.547 1 96.06 249 ASP A O 1
ATOM 1951 N N . GLU A 1 250 ? -26.625 -17.078 -24.062 1 96.06 250 GLU A N 1
ATOM 1952 C CA . GLU A 1 250 ? -25.625 -18.031 -24.531 1 96.06 250 GLU A CA 1
ATOM 1953 C C . GLU A 1 250 ? -24.375 -17.312 -25.062 1 96.06 250 GLU A C 1
ATOM 1955 O O . GLU A 1 250 ? -23.266 -17.797 -24.891 1 96.06 250 GLU A O 1
ATOM 1960 N N . ASP A 1 251 ? -24.547 -16.219 -25.719 1 95.31 251 ASP A N 1
ATOM 1961 C CA . ASP A 1 251 ? -23.422 -15.453 -26.25 1 95.31 251 ASP A CA 1
ATOM 1962 C C . ASP A 1 251 ? -22.531 -14.938 -25.125 1 95.31 251 ASP A C 1
ATOM 1964 O O . ASP A 1 251 ? -21.312 -14.875 -25.266 1 95.31 251 ASP A O 1
ATOM 1968 N N . LYS A 1 252 ? -23.156 -14.594 -24.062 1 94.62 252 LYS A N 1
ATOM 1969 C CA . LYS A 1 252 ? -22.391 -14.141 -22.906 1 94.62 252 LYS A CA 1
ATOM 1970 C C . LYS A 1 252 ? -21.594 -15.281 -22.297 1 94.62 252 LYS A C 1
ATOM 1972 O O . LYS A 1 252 ? -20.438 -15.094 -21.906 1 94.62 252 LYS A O 1
ATOM 1977 N N . MET A 1 253 ? -22.266 -16.391 -22.266 1 95.81 253 MET A N 1
ATOM 1978 C CA . MET A 1 253 ? -21.562 -17.578 -21.766 1 95.81 253 MET A CA 1
ATOM 1979 C C . MET A 1 253 ? -20.375 -17.906 -22.641 1 95.81 253 MET A C 1
ATOM 1981 O O . MET A 1 253 ? -19.266 -18.125 -22.141 1 95.81 253 MET A O 1
ATOM 1985 N N . ASN A 1 254 ? -20.516 -17.844 -23.906 1 95.06 254 ASN A N 1
ATOM 1986 C CA . ASN A 1 254 ? -19.5 -18.266 -24.859 1 95.06 254 ASN A CA 1
ATOM 1987 C C . ASN A 1 254 ? -18.344 -17.266 -24.922 1 95.06 254 ASN A C 1
ATOM 1989 O O . ASN A 1 254 ? -17.25 -17.609 -25.406 1 95.06 254 ASN A O 1
ATOM 1993 N N . SER A 1 255 ? -18.562 -16.094 -24.438 1 94.62 255 SER A N 1
ATOM 1994 C CA . SER A 1 255 ? -17.531 -15.07 -24.516 1 94.62 255 SER A CA 1
ATOM 1995 C C . SER A 1 255 ? -16.75 -14.969 -23.188 1 94.62 255 SER A C 1
ATOM 1997 O O . SER A 1 255 ? -15.828 -14.172 -23.078 1 94.62 255 SER A O 1
ATOM 1999 N N . PHE A 1 256 ? -17.125 -15.797 -22.234 1 95.75 256 PHE A N 1
ATOM 2000 C CA . PHE A 1 256 ? -16.469 -15.766 -20.938 1 95.75 256 PHE A CA 1
ATOM 2001 C C . PHE A 1 256 ? -15.406 -16.844 -20.844 1 95.75 256 PHE A C 1
ATOM 2003 O O . PHE A 1 256 ? -15.703 -18.031 -21.016 1 95.75 256 PHE A O 1
ATOM 2010 N N . ASN A 1 257 ? -14.188 -16.484 -20.578 1 96.56 257 ASN A N 1
ATOM 2011 C CA . ASN A 1 257 ? -13.086 -17.422 -20.406 1 96.56 257 ASN A CA 1
ATOM 2012 C C . ASN A 1 257 ? -12.219 -17.062 -19.203 1 96.56 257 ASN A C 1
ATOM 2014 O O . ASN A 1 257 ? -11.945 -15.891 -18.953 1 96.56 257 ASN A O 1
ATOM 2018 N N . ILE A 1 258 ? -11.797 -18.078 -18.438 1 96 258 ILE A N 1
ATOM 2019 C CA . ILE A 1 258 ? -10.969 -17.922 -17.25 1 96 258 ILE A CA 1
ATOM 2020 C C . ILE A 1 258 ? -9.516 -17.719 -17.672 1 96 258 ILE A C 1
ATOM 2022 O O . ILE A 1 258 ? -8.945 -18.531 -18.391 1 96 258 ILE A O 1
ATOM 2026 N N . PRO A 1 259 ? -8.883 -16.641 -17.234 1 96.44 259 PRO A N 1
ATOM 2027 C CA . PRO A 1 259 ? -7.48 -16.391 -17.578 1 96.44 259 PRO A CA 1
ATOM 2028 C C . PRO A 1 259 ? -6.516 -17.094 -16.609 1 96.44 259 PRO A C 1
ATOM 2030 O O . PRO A 1 259 ? -5.812 -16.422 -15.852 1 96.44 259 PRO A O 1
ATOM 2033 N N . GLN A 1 260 ? -6.438 -18.375 -16.672 1 96.81 260 GLN A N 1
ATOM 2034 C CA . GLN A 1 260 ? -5.574 -19.188 -15.836 1 96.81 260 GLN A CA 1
ATOM 2035 C C . GLN A 1 260 ? -4.871 -20.266 -16.641 1 96.81 260 GLN A C 1
ATOM 2037 O O . GLN A 1 260 ? -5.359 -20.672 -17.703 1 96.81 260 GLN A O 1
ATOM 2042 N N . TYR A 1 261 ? -3.789 -20.672 -16.266 1 97.56 261 TYR A N 1
ATOM 2043 C CA . TYR A 1 261 ? -3.107 -21.828 -16.828 1 97.56 261 TYR A CA 1
ATOM 2044 C C . TYR A 1 261 ? -2.42 -22.641 -15.734 1 97.56 261 TYR A C 1
ATOM 2046 O O . TYR A 1 261 ? -1.794 -22.078 -14.836 1 97.56 261 TYR A O 1
ATOM 2054 N N . THR A 1 262 ? -2.541 -23.922 -15.742 1 97.69 262 THR A N 1
ATOM 2055 C CA . THR A 1 262 ? -1.958 -24.828 -14.766 1 97.69 262 THR A CA 1
ATOM 2056 C C . THR A 1 262 ? -0.862 -25.672 -15.398 1 97.69 262 THR A C 1
ATOM 2058 O O . THR A 1 262 ? -1.138 -26.734 -15.953 1 97.69 262 THR A O 1
ATOM 2061 N N . PRO A 1 263 ? 0.329 -25.297 -15.266 1 97.94 263 PRO A N 1
ATOM 2062 C CA . PRO A 1 263 ? 1.427 -25.953 -15.977 1 97.94 263 PRO A CA 1
ATOM 2063 C C . PRO A 1 263 ? 1.845 -27.266 -15.32 1 97.94 263 PRO A C 1
ATOM 2065 O O . PRO A 1 263 ? 1.623 -27.469 -14.117 1 97.94 263 PRO A O 1
ATOM 2068 N N . SER A 1 264 ? 2.389 -28.156 -16.094 1 97.81 264 SER A N 1
ATOM 2069 C CA . SER A 1 264 ? 3.088 -29.328 -15.586 1 97.81 264 SER A CA 1
ATOM 2070 C C . SER A 1 264 ? 4.488 -28.969 -15.094 1 97.81 264 SER A C 1
ATOM 2072 O O . SER A 1 264 ? 5.035 -27.938 -15.469 1 97.81 264 SER A O 1
ATOM 2074 N N . PRO A 1 265 ? 5.07 -29.844 -14.18 1 97.81 265 PRO A N 1
ATOM 2075 C CA . PRO A 1 265 ? 6.441 -29.578 -13.742 1 97.81 265 PRO A CA 1
ATOM 2076 C C . PRO A 1 265 ? 7.418 -29.438 -14.906 1 97.81 265 PRO A C 1
ATOM 2078 O O . PRO A 1 265 ? 8.336 -28.609 -14.852 1 97.81 265 PRO A O 1
ATOM 2081 N N . LEU A 1 266 ? 7.207 -30.172 -15.93 1 97.75 266 LEU A N 1
ATOM 2082 C CA . LEU A 1 266 ? 8.086 -30.125 -17.094 1 97.75 266 LEU A CA 1
ATOM 2083 C C . LEU A 1 266 ? 7.98 -28.766 -17.781 1 97.75 266 LEU A C 1
ATOM 2085 O O . LEU A 1 266 ? 8.992 -28.203 -18.203 1 97.75 266 LEU A O 1
ATOM 2089 N N . GLU A 1 267 ? 6.797 -28.297 -17.969 1 97.88 267 GLU A N 1
ATOM 2090 C CA . GLU A 1 267 ? 6.594 -26.984 -18.578 1 97.88 267 GLU A CA 1
ATOM 2091 C C . GLU A 1 267 ? 7.25 -25.891 -17.75 1 97.88 267 GLU A C 1
ATOM 2093 O O . GLU A 1 267 ? 7.855 -24.969 -18.312 1 97.88 267 GLU A O 1
ATOM 2098 N N . VAL A 1 268 ? 7.137 -25.984 -16.406 1 98.31 268 VAL A N 1
ATOM 2099 C CA . VAL A 1 268 ? 7.738 -25 -15.516 1 98.31 268 VAL A CA 1
ATOM 2100 C C . VAL A 1 268 ? 9.258 -25.031 -15.664 1 98.31 268 VAL A C 1
ATOM 2102 O O . VAL A 1 268 ? 9.891 -23.984 -15.859 1 98.31 268 VAL A O 1
ATOM 2105 N N . LYS A 1 269 ? 9.789 -26.234 -15.617 1 98.19 269 LYS A N 1
ATOM 2106 C CA . LYS A 1 269 ? 11.234 -26.406 -15.734 1 98.19 269 LYS A CA 1
ATOM 2107 C C . LYS A 1 269 ? 11.75 -25.844 -17.062 1 98.19 269 LYS A C 1
ATOM 2109 O O . LYS A 1 269 ? 12.789 -25.188 -17.109 1 98.19 269 LYS A O 1
ATOM 2114 N N . THR A 1 270 ? 11.023 -26.109 -18.078 1 97.81 270 THR A N 1
ATOM 2115 C CA . THR A 1 270 ? 11.414 -25.688 -19.422 1 97.81 270 THR A CA 1
ATOM 2116 C C . THR A 1 270 ? 11.477 -24.156 -19.5 1 97.81 270 THR A C 1
ATOM 2118 O O . THR A 1 270 ? 12.453 -23.609 -20 1 97.81 270 THR A O 1
ATOM 2121 N N . GLU A 1 271 ? 10.461 -23.5 -19.016 1 97.62 271 GLU A N 1
ATOM 2122 C CA . GLU A 1 271 ? 10.43 -22.031 -19.078 1 97.62 271 GLU A CA 1
ATOM 2123 C C . GLU A 1 271 ? 11.539 -21.422 -18.219 1 97.62 271 GLU A C 1
ATOM 2125 O O . GLU A 1 271 ? 12.164 -20.438 -18.625 1 97.62 271 GLU A O 1
ATOM 2130 N N . VAL A 1 272 ? 11.805 -21.953 -17.047 1 98.06 272 VAL A N 1
ATOM 2131 C CA . VAL A 1 272 ? 12.812 -21.422 -16.141 1 98.06 272 VAL A CA 1
ATOM 2132 C C . VAL A 1 272 ? 14.203 -21.562 -16.75 1 98.06 272 VAL A C 1
ATOM 2134 O O . VAL A 1 272 ? 15.055 -20.688 -16.594 1 98.06 272 VAL A O 1
ATOM 2137 N N . SER A 1 273 ? 14.414 -22.594 -17.531 1 97.19 273 SER A N 1
ATOM 2138 C CA . SER A 1 273 ? 15.734 -22.906 -18.062 1 97.19 273 SER A CA 1
ATOM 2139 C C . SER A 1 273 ? 16 -22.156 -19.359 1 97.19 273 SER A C 1
ATOM 2141 O O . SER A 1 273 ? 17.156 -22.047 -19.812 1 97.19 273 SER A O 1
ATOM 2143 N N . LYS A 1 274 ? 14.984 -21.656 -19.938 1 95.75 274 LYS A N 1
ATOM 2144 C CA . LYS A 1 274 ? 15.062 -21.062 -21.266 1 95.75 274 LYS A CA 1
ATOM 2145 C C . LYS A 1 274 ? 16.094 -19.938 -21.297 1 95.75 274 LYS A C 1
ATOM 2147 O O . LYS A 1 274 ? 16.938 -19.891 -22.188 1 95.75 274 LYS A O 1
ATOM 2152 N N . GLU A 1 275 ? 16.109 -18.938 -20.359 1 93.19 275 GLU A N 1
ATOM 2153 C CA . GLU A 1 275 ? 16.938 -17.75 -20.422 1 93.19 275 GLU A CA 1
ATOM 2154 C C . GLU A 1 275 ? 18.172 -17.891 -19.531 1 93.19 275 GLU A C 1
ATOM 2156 O O . GLU A 1 275 ? 19.125 -17.109 -19.641 1 93.19 275 GLU A O 1
ATOM 2161 N N . GLY A 1 276 ? 18.141 -18.828 -18.594 1 95.19 276 GLY A N 1
ATOM 2162 C CA . GLY A 1 276 ? 19.297 -19.094 -17.766 1 95.19 276 GLY A CA 1
ATOM 2163 C C . GLY A 1 276 ? 19.469 -18.109 -16.641 1 95.19 276 GLY A C 1
ATOM 2164 O O . GLY A 1 276 ? 20.594 -17.906 -16.141 1 95.19 276 GLY A O 1
ATOM 2165 N N . TYR A 1 277 ? 18.406 -17.422 -16.266 1 97.62 277 TYR A N 1
ATOM 2166 C CA . TYR A 1 277 ? 18.484 -16.438 -15.188 1 97.62 277 TYR A CA 1
ATOM 2167 C C . TYR A 1 277 ? 18.625 -17.125 -13.828 1 97.62 277 TYR A C 1
ATOM 2169 O O . TYR A 1 277 ? 19.172 -16.547 -12.891 1 97.62 277 TYR A O 1
ATOM 2177 N N . PHE A 1 278 ? 18.094 -18.328 -13.727 1 98.38 278 PHE A N 1
ATOM 2178 C CA . PHE A 1 278 ? 17.938 -18.953 -12.422 1 98.38 278 PHE A CA 1
ATOM 2179 C C . PHE A 1 278 ? 18.422 -20.406 -12.453 1 98.38 278 PHE A C 1
ATOM 2181 O O . PHE A 1 278 ? 18.328 -21.062 -13.484 1 98.38 278 PHE A O 1
ATOM 2188 N N . SER A 1 279 ? 18.922 -20.875 -11.352 1 98.12 279 SER A N 1
ATOM 2189 C CA . SER A 1 279 ? 19.141 -22.297 -11.102 1 98.12 279 SER A CA 1
ATOM 2190 C C . SER A 1 279 ? 17.969 -22.906 -10.32 1 98.12 279 SER A C 1
ATOM 2192 O O . SER A 1 279 ? 17.406 -22.25 -9.438 1 98.12 279 SER A O 1
ATOM 2194 N N . ILE A 1 280 ? 17.656 -24.125 -10.641 1 98.31 280 ILE A N 1
ATOM 2195 C CA . ILE A 1 280 ? 16.562 -24.812 -9.961 1 98.31 280 ILE A CA 1
ATOM 2196 C C . ILE A 1 280 ? 17.094 -25.578 -8.758 1 98.31 280 ILE A C 1
ATOM 2198 O O . ILE A 1 280 ? 17.938 -26.453 -8.898 1 98.31 280 ILE A O 1
ATOM 2202 N N . ASP A 1 281 ? 16.547 -25.234 -7.605 1 98 281 ASP A N 1
ATOM 2203 C CA . ASP A 1 281 ? 16.953 -25.891 -6.363 1 98 281 ASP A CA 1
ATOM 2204 C C . ASP A 1 281 ? 16.016 -27.031 -6.004 1 98 281 ASP A C 1
ATOM 2206 O O . ASP A 1 281 ? 16.438 -28.031 -5.434 1 98 281 ASP A O 1
ATOM 2210 N N . HIS A 1 282 ? 14.734 -26.812 -6.211 1 97.56 282 HIS A N 1
ATOM 2211 C CA . HIS A 1 282 ? 13.695 -27.781 -5.906 1 97.56 282 HIS A CA 1
ATOM 2212 C C . HIS A 1 282 ? 12.547 -27.688 -6.906 1 97.56 282 HIS A C 1
ATOM 2214 O O . HIS A 1 282 ? 12.203 -26.594 -7.371 1 97.56 282 HIS A O 1
ATOM 2220 N N . LEU A 1 283 ? 12.055 -28.781 -7.32 1 97.81 283 LEU A N 1
ATOM 2221 C CA . LEU A 1 283 ? 10.82 -28.875 -8.094 1 97.81 283 LEU A CA 1
ATOM 2222 C C . LEU A 1 283 ? 9.992 -30.078 -7.652 1 97.81 283 LEU A C 1
ATOM 2224 O O . LEU A 1 283 ? 10.469 -31.219 -7.719 1 97.81 283 LEU A O 1
ATOM 2228 N N . GLU A 1 284 ? 8.812 -29.828 -7.191 1 96 284 GLU A N 1
ATOM 2229 C CA . GLU A 1 284 ? 8.008 -30.938 -6.703 1 96 284 GLU A CA 1
ATOM 2230 C C . GLU A 1 284 ? 6.523 -30.719 -7.004 1 96 284 GLU A C 1
ATOM 2232 O O . GLU A 1 284 ? 6.105 -29.594 -7.289 1 96 284 GLU A O 1
ATOM 2237 N N . VAL A 1 285 ? 5.781 -31.812 -6.961 1 96.25 285 VAL A N 1
ATOM 2238 C CA . VAL A 1 285 ? 4.328 -31.797 -7.125 1 96.25 285 VAL A CA 1
ATOM 2239 C C . VAL A 1 285 ? 3.66 -32.344 -5.863 1 96.25 285 VAL A C 1
ATOM 2241 O O . VAL A 1 285 ? 4.133 -33.312 -5.262 1 96.25 285 VAL A O 1
ATOM 2244 N N . SER A 1 286 ? 2.711 -31.594 -5.367 1 94.56 286 SER A N 1
ATOM 2245 C CA . SER A 1 286 ? 1.912 -32.031 -4.227 1 94.56 286 SER A CA 1
ATOM 2246 C C . SER A 1 286 ? 0.421 -31.938 -4.531 1 94.56 286 SER A C 1
ATOM 2248 O O . SER A 1 286 ? 0.021 -31.359 -5.543 1 94.56 286 SER A O 1
ATOM 2250 N N . ALA A 1 287 ? -0.35 -32.688 -3.729 1 93.38 287 ALA A N 1
ATOM 2251 C CA . ALA A 1 287 ? -1.801 -32.688 -3.898 1 93.38 287 ALA A CA 1
ATOM 2252 C C . ALA A 1 287 ? -2.508 -32.406 -2.576 1 93.38 287 ALA A C 1
ATOM 2254 O O . ALA A 1 287 ? -2.008 -32.75 -1.509 1 93.38 287 ALA A O 1
ATOM 2255 N N . ILE A 1 288 ? -3.604 -31.672 -2.697 1 92.19 288 ILE A N 1
ATOM 2256 C CA . ILE A 1 288 ? -4.461 -31.422 -1.542 1 92.19 288 ILE A CA 1
ATOM 2257 C C . ILE A 1 288 ? -5.922 -31.656 -1.926 1 92.19 288 ILE A C 1
ATOM 2259 O O . ILE A 1 288 ? -6.352 -31.266 -3.012 1 92.19 288 ILE A O 1
ATOM 2263 N N . LYS A 1 289 ? -6.625 -32.312 -1.051 1 91 289 LYS A N 1
ATOM 2264 C CA . LYS A 1 289 ? -8.047 -32.531 -1.314 1 91 289 LYS A CA 1
ATOM 2265 C C . LYS A 1 289 ? -8.812 -31.219 -1.344 1 91 289 LYS A C 1
ATOM 2267 O O . LYS A 1 289 ? -8.5 -30.297 -0.589 1 91 289 LYS A O 1
ATOM 2272 N N . TRP A 1 290 ? -9.828 -31.172 -2.186 1 89.19 290 TRP A N 1
ATOM 2273 C CA . TRP A 1 290 ? -10.664 -29.969 -2.24 1 89.19 290 TRP A CA 1
ATOM 2274 C C . TRP A 1 290 ? -11.211 -29.641 -0.859 1 89.19 290 TRP A C 1
ATOM 2276 O O . TRP A 1 290 ? -11.305 -28.453 -0.492 1 89.19 290 TRP A O 1
ATOM 2286 N N . ASN A 1 291 ? -11.664 -30.672 -0.144 1 76.94 291 ASN A N 1
ATOM 2287 C CA . ASN A 1 291 ? -12.289 -30.516 1.166 1 76.94 291 ASN A CA 1
ATOM 2288 C C . ASN A 1 291 ? -11.32 -30.859 2.293 1 76.94 291 ASN A C 1
ATOM 2290 O O . ASN A 1 291 ? -11.734 -31.297 3.367 1 76.94 291 ASN A O 1
ATOM 2294 N N . GLY A 1 292 ? -10.086 -31 2.043 1 64.81 292 GLY A N 1
ATOM 2295 C CA . GLY A 1 292 ? -9.078 -31.453 2.998 1 64.81 292 GLY A CA 1
ATOM 2296 C C . GLY A 1 292 ? -9.023 -30.594 4.25 1 64.81 292 GLY A C 1
ATOM 2297 O O . GLY A 1 292 ? -7.988 -30.516 4.91 1 64.81 292 GLY A O 1
ATOM 2298 N N . PHE A 1 293 ? -10.141 -29.875 4.613 1 57.94 293 PHE A N 1
ATOM 2299 C CA . PHE A 1 293 ? -10.164 -29.141 5.871 1 57.94 293 PHE A CA 1
ATOM 2300 C C . PHE A 1 293 ? -10.234 -30.094 7.055 1 57.94 293 PHE A C 1
ATOM 2302 O O . PHE A 1 293 ? -10.594 -29.688 8.164 1 57.94 293 PHE A O 1
ATOM 2309 N N . ASP A 1 294 ? -9.992 -31.359 6.812 1 50.34 294 ASP A N 1
ATOM 2310 C CA . ASP A 1 294 ? -10.305 -32.281 7.902 1 50.34 294 ASP A CA 1
ATOM 2311 C C . ASP A 1 294 ? -9.812 -31.734 9.242 1 50.34 294 ASP A C 1
ATOM 2313 O O . ASP A 1 294 ? -8.609 -31.625 9.469 1 50.34 294 ASP A O 1
ATOM 2317 N N . ASP A 1 295 ? -10.328 -30.734 9.641 1 47 295 ASP A N 1
ATOM 2318 C CA . ASP A 1 295 ? -10.266 -30.703 11.102 1 47 295 ASP A CA 1
ATOM 2319 C C . ASP A 1 295 ? -10.492 -32.094 11.68 1 47 295 ASP A C 1
ATOM 2321 O O . ASP A 1 295 ? -11.359 -32.844 11.211 1 47 295 ASP A O 1
ATOM 2325 N N . GLU A 1 296 ? -9.492 -32.719 12.227 1 42.25 296 GLU A N 1
ATOM 2326 C CA . GLU A 1 296 ? -9.531 -34 12.953 1 42.25 296 GLU A CA 1
ATOM 2327 C C . GLU A 1 296 ? -10.922 -34.25 13.516 1 42.25 296 GLU A C 1
ATOM 2329 O O . GLU A 1 296 ? -11.258 -35.406 13.836 1 42.25 296 GLU A O 1
ATOM 2334 N N . PHE A 1 297 ? -11.648 -33.281 14.039 1 39.06 297 PHE A N 1
ATOM 2335 C CA . PHE A 1 297 ? -12.656 -33.688 15.008 1 39.06 297 PHE A CA 1
ATOM 2336 C C . PHE A 1 297 ? -13.914 -34.188 14.312 1 39.06 297 PHE A C 1
ATOM 2338 O O . PHE A 1 297 ? -14.617 -35.062 14.836 1 39.06 297 PHE A O 1
ATOM 2345 N N . ASN A 1 298 ? -14.961 -33.375 13.719 1 41.16 298 ASN A N 1
ATOM 2346 C CA . ASN A 1 298 ? -16.359 -33.812 13.719 1 41.16 298 ASN A CA 1
ATOM 2347 C C . ASN A 1 298 ? -16.75 -34.438 12.391 1 41.16 298 ASN A C 1
ATOM 2349 O O . ASN A 1 298 ? -17.094 -33.75 11.438 1 41.16 298 ASN A O 1
ATOM 2353 N N . ALA A 1 299 ? -16.688 -35.812 12.18 1 36.84 299 ALA A N 1
ATOM 2354 C CA . ALA A 1 299 ? -16.953 -36.844 11.195 1 36.84 299 ALA A CA 1
ATOM 2355 C C . ALA A 1 299 ? -18.359 -36.75 10.625 1 36.84 299 ALA A C 1
ATOM 2357 O O . ALA A 1 299 ? -18.578 -37 9.445 1 36.84 299 ALA A O 1
ATOM 2358 N N . SER A 1 300 ? -19.375 -36.75 11.461 1 39.41 300 SER A N 1
ATOM 2359 C CA . SER A 1 300 ? -20.719 -37.188 11.086 1 39.41 300 SER A CA 1
ATOM 2360 C C . SER A 1 300 ? -21.328 -36.281 10.023 1 39.41 300 SER A C 1
ATOM 2362 O O . SER A 1 300 ? -22.109 -36.75 9.188 1 39.41 300 SER A O 1
ATOM 2364 N N . ASN A 1 301 ? -21.734 -35.062 10.281 1 41.09 301 ASN A N 1
ATOM 2365 C CA . ASN A 1 301 ? -22.531 -34.156 9.453 1 41.09 301 ASN A CA 1
ATOM 2366 C C . ASN A 1 301 ? -21.672 -33.438 8.43 1 41.09 301 ASN A C 1
ATOM 2368 O O . ASN A 1 301 ? -22.062 -32.375 7.926 1 41.09 301 ASN A O 1
ATOM 2372 N N . ALA A 1 302 ? -20.578 -33.969 7.906 1 44.78 302 ALA A N 1
ATOM 2373 C CA . ALA A 1 302 ? -19.344 -33.531 7.273 1 44.78 302 ALA A CA 1
ATOM 2374 C C . ALA A 1 302 ? -19.516 -33.375 5.766 1 44.78 302 ALA A C 1
ATOM 2376 O O . ALA A 1 302 ? -18.891 -32.5 5.145 1 44.78 302 ALA A O 1
ATOM 2377 N N . PHE A 1 303 ? -20.328 -34.281 5.191 1 49.56 303 PHE A N 1
ATOM 2378 C CA . PHE A 1 303 ? -20.422 -34.344 3.736 1 49.56 303 PHE A CA 1
ATOM 2379 C C . PHE A 1 303 ? -21 -33.031 3.18 1 49.56 303 PHE A C 1
ATOM 2381 O O . PHE A 1 303 ? -20.469 -32.469 2.223 1 49.56 303 PHE A O 1
ATOM 2388 N N . SER A 1 304 ? -22.328 -32.656 3.713 1 54.34 304 SER A N 1
ATOM 2389 C CA . SER A 1 304 ? -23.047 -31.484 3.24 1 54.34 304 SER A CA 1
ATOM 2390 C C . SER A 1 304 ? -22.203 -30.219 3.428 1 54.34 304 SER A C 1
ATOM 2392 O O . SER A 1 304 ? -22.219 -29.328 2.578 1 54.34 304 SER A O 1
ATOM 2394 N N . ASP A 1 305 ? -21.203 -30.312 4.145 1 73.56 305 ASP A N 1
ATOM 2395 C CA . ASP A 1 305 ? -20.484 -29.125 4.582 1 73.56 305 ASP A CA 1
ATOM 2396 C C . ASP A 1 305 ? -19.234 -28.906 3.742 1 73.56 305 ASP A C 1
ATOM 2398 O O . ASP A 1 305 ? -18.859 -27.766 3.461 1 73.56 305 ASP A O 1
ATOM 2402 N N . ASP A 1 306 ? -18.906 -30 3.02 1 80.12 306 ASP A N 1
ATOM 2403 C CA . ASP A 1 306 ? -17.656 -29.859 2.283 1 80.12 306 ASP A CA 1
ATOM 2404 C C . ASP A 1 306 ? -17.875 -29.141 0.958 1 80.12 306 ASP A C 1
ATOM 2406 O O . ASP A 1 306 ? -17.094 -28.25 0.59 1 80.12 306 ASP A O 1
ATOM 2410 N N . GLY A 1 307 ? -18.922 -29.594 0.334 1 84.31 307 GLY A N 1
ATOM 2411 C CA . GLY A 1 307 ? -19.266 -28.906 -0.903 1 84.31 307 GLY A CA 1
ATOM 2412 C C . GLY A 1 307 ? -19.5 -27.422 -0.715 1 84.31 307 GLY A C 1
ATOM 2413 O O . GLY A 1 307 ? -19.109 -26.609 -1.557 1 84.31 307 GLY A O 1
ATOM 2414 N N . TYR A 1 308 ? -20.078 -27.234 0.333 1 86.38 308 TYR A N 1
ATOM 2415 C CA . TYR A 1 308 ? -20.375 -25.844 0.673 1 86.38 308 TYR A CA 1
ATOM 2416 C C . TYR A 1 308 ? -19.094 -25.062 0.876 1 86.38 308 TYR A C 1
ATOM 2418 O O . TYR A 1 308 ? -18.953 -23.938 0.366 1 86.38 308 TYR A O 1
ATOM 2426 N N . LYS A 1 309 ? -18.172 -25.562 1.527 1 87.75 309 LYS A N 1
ATOM 2427 C CA . LYS A 1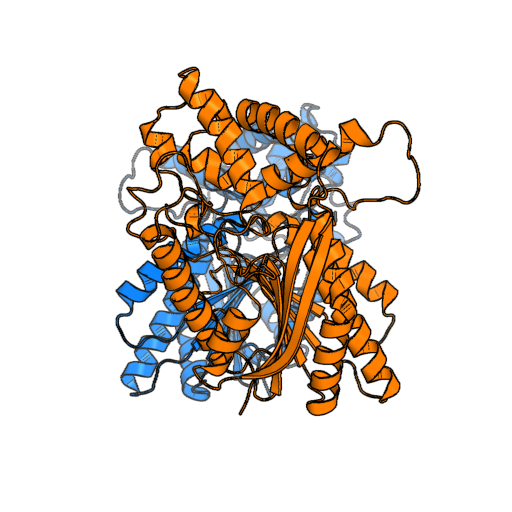 309 ? -16.906 -24.891 1.796 1 87.75 309 LYS A CA 1
ATOM 2428 C C . LYS A 1 309 ? -16.125 -24.656 0.506 1 87.75 309 LYS A C 1
ATOM 2430 O O . LYS A 1 309 ? -15.594 -23.562 0.29 1 87.75 309 LYS A O 1
ATOM 2435 N N . VAL A 1 310 ? -16.094 -25.641 -0.332 1 91.5 310 VAL A N 1
ATOM 2436 C CA . VAL A 1 310 ? -15.359 -25.531 -1.588 1 91.5 310 VAL A CA 1
ATOM 2437 C C . VAL A 1 310 ? -16.016 -24.469 -2.477 1 91.5 310 VAL A C 1
ATOM 2439 O O . VAL A 1 310 ? -15.336 -23.672 -3.111 1 91.5 310 VAL A O 1
ATOM 2442 N N . ALA A 1 311 ? -17.297 -24.5 -2.508 1 92.94 311 ALA A N 1
ATOM 2443 C CA . ALA A 1 311 ? -18.016 -23.5 -3.303 1 92.94 311 ALA A CA 1
ATOM 2444 C C . ALA A 1 311 ? -17.75 -22.094 -2.781 1 92.94 311 ALA A C 1
ATOM 2446 O O . ALA A 1 311 ? -17.625 -21.156 -3.564 1 92.94 311 ALA A O 1
ATOM 2447 N N . LYS A 1 312 ? -17.719 -21.969 -1.515 1 91.06 312 LYS A N 1
ATOM 2448 C CA . LYS A 1 312 ? -17.453 -20.672 -0.914 1 91.06 312 LYS A CA 1
ATOM 2449 C C . LYS A 1 312 ? -16.047 -20.188 -1.272 1 91.06 312 LYS A C 1
ATOM 2451 O O . LYS A 1 312 ? -15.844 -19 -1.552 1 91.06 312 LYS A O 1
ATOM 2456 N N . TYR A 1 313 ? -15.148 -21.094 -1.229 1 91.19 313 TYR A N 1
ATOM 2457 C CA . TYR A 1 313 ? -13.781 -20.781 -1.638 1 91.19 313 TYR A CA 1
ATOM 2458 C C . TYR A 1 313 ? -13.742 -20.312 -3.086 1 91.19 313 TYR A C 1
ATOM 2460 O O . TYR A 1 313 ? -13.117 -19.297 -3.396 1 91.19 313 TYR A O 1
ATOM 2468 N N . MET A 1 314 ? -14.383 -21.031 -3.902 1 93.81 314 MET A N 1
ATOM 2469 C CA . MET A 1 314 ? -14.375 -20.703 -5.328 1 93.81 314 MET A CA 1
ATOM 2470 C C . MET A 1 314 ? -15.102 -19.391 -5.59 1 93.81 314 MET A C 1
ATOM 2472 O O . MET A 1 314 ? -14.727 -18.641 -6.488 1 93.81 314 MET A O 1
ATOM 2476 N N . ARG A 1 315 ? -16.125 -19.172 -4.824 1 94.31 315 ARG A N 1
ATOM 2477 C CA . ARG A 1 315 ? -16.844 -17.891 -4.969 1 94.31 315 ARG A CA 1
ATOM 2478 C C . ARG A 1 315 ? -15.93 -16.719 -4.621 1 94.31 315 ARG A C 1
ATOM 2480 O O . ARG A 1 315 ? -15.875 -15.734 -5.352 1 94.31 315 ARG A O 1
ATOM 2487 N N . ALA A 1 316 ? -15.156 -16.844 -3.502 1 92.31 316 ALA A N 1
ATOM 2488 C CA . ALA A 1 316 ? -14.219 -15.812 -3.084 1 92.31 316 ALA A CA 1
ATOM 2489 C C . ALA A 1 316 ? -13.203 -15.516 -4.18 1 92.31 316 ALA A C 1
ATOM 2491 O O . ALA A 1 316 ? -12.742 -14.383 -4.32 1 92.31 316 ALA A O 1
ATOM 2492 N N . VAL A 1 317 ? -12.938 -16.5 -5.027 1 92.44 317 VAL A N 1
ATOM 2493 C CA . VAL A 1 317 ? -11.914 -16.406 -6.059 1 92.44 317 VAL A CA 1
ATOM 2494 C C . VAL A 1 317 ? -12.523 -15.875 -7.355 1 92.44 317 VAL A C 1
ATOM 2496 O O . VAL A 1 317 ? -11.953 -15.008 -8.008 1 92.44 317 VAL A O 1
ATOM 2499 N N . ALA A 1 318 ? -13.742 -16.297 -7.691 1 94 318 ALA A N 1
ATOM 2500 C CA . ALA A 1 318 ? -14.234 -16.156 -9.055 1 94 318 ALA A CA 1
ATOM 2501 C C . ALA A 1 318 ? -15.297 -15.062 -9.148 1 94 318 ALA A C 1
ATOM 2503 O O . ALA A 1 318 ? -15.633 -14.609 -10.25 1 94 318 ALA A O 1
ATOM 2504 N N . GLU A 1 319 ? -15.828 -14.656 -8.039 1 94.19 319 GLU A N 1
ATOM 2505 C CA . GLU A 1 319 ? -17 -13.797 -8.047 1 94.19 319 GLU A CA 1
ATOM 2506 C C . GLU A 1 319 ? -16.734 -12.492 -8.789 1 94.19 319 GLU A C 1
ATOM 2508 O O . GLU A 1 319 ? -17.578 -12.016 -9.547 1 94.19 319 GLU A O 1
ATOM 2513 N N . SER A 1 320 ? -15.562 -11.914 -8.562 1 92.69 320 SER A N 1
ATOM 2514 C CA . SER A 1 320 ? -15.258 -10.625 -9.195 1 92.69 320 SER A CA 1
ATOM 2515 C C . SER A 1 320 ? -15.312 -10.727 -10.711 1 92.69 320 SER A C 1
ATOM 2517 O O . SER A 1 320 ? -15.891 -9.867 -11.375 1 92.69 320 SER A O 1
ATOM 2519 N N . MET A 1 321 ? -14.797 -11.773 -11.297 1 93.94 321 MET A N 1
ATOM 2520 C CA . MET A 1 321 ? -14.789 -11.977 -12.742 1 93.94 321 MET A CA 1
ATOM 2521 C C . MET A 1 321 ? -16.203 -12.266 -13.266 1 93.94 321 MET A C 1
ATOM 2523 O O . MET A 1 321 ? -16.594 -11.742 -14.305 1 93.94 321 MET A O 1
ATOM 2527 N N . LEU A 1 322 ? -16.938 -13.047 -12.523 1 95.31 322 LEU A N 1
ATOM 2528 C CA . LEU A 1 322 ? -18.281 -13.422 -12.93 1 95.31 322 LEU A CA 1
ATOM 2529 C C . LEU A 1 322 ? -19.203 -12.203 -12.914 1 95.31 322 LEU A C 1
ATOM 2531 O O . LEU A 1 322 ? -19.969 -11.992 -13.859 1 95.31 322 LEU A O 1
ATOM 2535 N N . VAL A 1 323 ? -19.094 -11.445 -11.867 1 94.31 323 VAL A N 1
ATOM 2536 C CA . VAL A 1 323 ? -19.922 -10.25 -11.742 1 94.31 323 VAL A CA 1
ATOM 2537 C C . VAL A 1 323 ? -19.594 -9.273 -12.867 1 94.31 323 VAL A C 1
ATOM 2539 O O . VAL A 1 323 ? -20.5 -8.672 -13.461 1 94.31 323 VAL A O 1
ATOM 2542 N N . SER A 1 324 ? -18.344 -9.094 -13.109 1 93.06 324 SER A N 1
ATOM 2543 C CA . SER A 1 324 ? -17.922 -8.172 -14.164 1 93.06 324 SER A CA 1
ATOM 2544 C C . SER A 1 324 ? -18.484 -8.578 -15.516 1 93.06 324 SER A C 1
ATOM 2546 O O . SER A 1 324 ? -18.844 -7.727 -16.328 1 93.06 324 SER A O 1
ATOM 2548 N N . HIS A 1 325 ? -18.609 -9.859 -15.805 1 94.31 325 HIS A N 1
ATOM 2549 C CA . HIS A 1 325 ? -18.984 -10.352 -17.125 1 94.31 325 HIS A CA 1
ATOM 2550 C C . HIS A 1 325 ? -20.5 -10.562 -17.219 1 94.31 325 HIS A C 1
ATOM 2552 O O . HIS A 1 325 ? -21.109 -10.219 -18.219 1 94.31 325 HIS A O 1
ATOM 2558 N N . PHE A 1 326 ? -21.125 -11.102 -16.172 1 95.31 326 PHE A N 1
ATOM 2559 C CA . PHE A 1 326 ? -22.516 -11.539 -16.234 1 95.31 326 PHE A CA 1
ATOM 2560 C C . PHE A 1 326 ? -23.438 -10.578 -15.477 1 95.31 326 PHE A C 1
ATOM 2562 O O . PHE A 1 326 ? -24.656 -10.617 -15.633 1 95.31 326 PHE A O 1
ATOM 2569 N N . GLY A 1 327 ? -22.844 -9.695 -14.695 1 93.06 327 GLY A N 1
ATOM 2570 C CA . GLY A 1 327 ? -23.656 -8.875 -13.812 1 93.06 327 GLY A CA 1
ATOM 2571 C C . GLY A 1 327 ? -23.859 -9.492 -12.445 1 93.06 327 GLY A C 1
ATOM 2572 O O . GLY A 1 327 ? -23.609 -10.688 -12.25 1 93.06 327 GLY A O 1
ATOM 2573 N N . ASP A 1 328 ? -24.344 -8.781 -11.547 1 93.5 328 ASP A N 1
ATOM 2574 C CA . ASP A 1 328 ? -24.438 -9.18 -10.148 1 93.5 328 ASP A CA 1
ATOM 2575 C C . ASP A 1 328 ? -25.703 -9.992 -9.898 1 93.5 328 ASP A C 1
ATOM 2577 O O . ASP A 1 328 ? -25.75 -10.812 -8.977 1 93.5 328 ASP A O 1
ATOM 2581 N N . ALA A 1 329 ? -26.641 -9.93 -10.672 1 93.31 329 ALA A N 1
ATOM 2582 C CA . ALA A 1 329 ? -27.984 -10.438 -10.406 1 93.31 329 ALA A CA 1
ATOM 2583 C C . ALA A 1 329 ? -28 -11.961 -10.359 1 93.31 329 ALA A C 1
ATOM 2585 O O . ALA A 1 329 ? -28.781 -12.562 -9.609 1 93.31 329 ALA A O 1
ATOM 2586 N N . ILE A 1 330 ? -27.156 -12.602 -11.086 1 94.31 330 ILE A N 1
ATOM 2587 C CA . ILE A 1 330 ? -27.281 -14.039 -11.25 1 94.31 330 ILE A CA 1
ATOM 2588 C C . ILE A 1 330 ? -26.281 -14.758 -10.344 1 94.31 330 ILE A C 1
ATOM 2590 O O . ILE A 1 330 ? -26.266 -15.984 -10.266 1 94.31 330 ILE A O 1
ATOM 2594 N N . ILE A 1 331 ? -25.406 -14.094 -9.617 1 95.38 331 ILE A N 1
ATOM 2595 C CA . ILE A 1 331 ? -24.219 -14.664 -8.984 1 95.38 331 ILE A CA 1
ATOM 2596 C C . ILE A 1 331 ? -24.641 -15.617 -7.867 1 95.38 331 ILE A C 1
ATOM 2598 O O . ILE A 1 331 ? -24.109 -16.719 -7.75 1 95.38 331 ILE A O 1
ATOM 2602 N N . ASP A 1 332 ? -25.625 -15.242 -7.078 1 95.88 332 ASP A N 1
ATOM 2603 C CA . ASP A 1 332 ? -26.078 -16.109 -5.992 1 95.88 332 ASP A CA 1
ATOM 2604 C C . ASP A 1 332 ? -26.594 -17.438 -6.531 1 95.88 332 ASP A C 1
ATOM 2606 O O . ASP A 1 332 ? -26.297 -18.5 -5.977 1 95.88 332 ASP A O 1
ATOM 2610 N N . GLU A 1 333 ? -27.359 -17.344 -7.57 1 97 333 GLU A N 1
ATOM 2611 C CA . GLU A 1 333 ? -27.922 -18.547 -8.172 1 97 333 GLU A CA 1
ATOM 2612 C C . GLU A 1 333 ? -26.828 -19.422 -8.758 1 97 333 GLU A C 1
ATOM 2614 O O . GLU A 1 333 ? -26.891 -20.656 -8.648 1 97 333 GLU A O 1
ATOM 2619 N N . VAL A 1 334 ? -25.828 -18.844 -9.383 1 97.38 334 VAL A N 1
ATOM 2620 C CA . VAL A 1 334 ? -24.703 -19.578 -9.938 1 97.38 334 VAL A CA 1
ATOM 2621 C C . VAL A 1 334 ? -24.047 -20.406 -8.836 1 97.38 334 VAL A C 1
ATOM 2623 O O . VAL A 1 334 ? -23.812 -21.609 -9.008 1 97.38 334 VAL A O 1
ATOM 2626 N N . PHE A 1 335 ? -23.812 -19.844 -7.707 1 96.44 335 PHE A N 1
ATOM 2627 C CA . PHE A 1 335 ? -23.031 -20.516 -6.684 1 96.44 335 PHE A CA 1
ATOM 2628 C C . PHE A 1 335 ? -23.906 -21.484 -5.883 1 96.44 335 PHE A C 1
ATOM 2630 O O . PHE A 1 335 ? -23.391 -22.422 -5.273 1 96.44 335 PHE A O 1
ATOM 2637 N N . LEU A 1 336 ? -25.234 -21.234 -5.863 1 96.25 336 LEU A N 1
ATOM 2638 C CA . LEU A 1 336 ? -26.125 -22.234 -5.316 1 96.25 336 LEU A CA 1
ATOM 2639 C C . LEU A 1 336 ? -26.062 -23.531 -6.129 1 96.25 336 LEU A C 1
ATOM 2641 O O . LEU A 1 336 ? -25.969 -24.625 -5.566 1 96.25 336 LEU A O 1
ATOM 2645 N N . ARG A 1 337 ? -26.141 -23.422 -7.43 1 97.06 337 ARG A N 1
ATOM 2646 C CA . ARG A 1 337 ? -26.062 -24.562 -8.32 1 97.06 337 ARG A CA 1
ATOM 2647 C C . ARG A 1 337 ? -24.688 -25.219 -8.25 1 97.06 337 ARG A C 1
ATOM 2649 O O . ARG A 1 337 ? -24.578 -26.438 -8.18 1 97.06 337 ARG A O 1
ATOM 2656 N N . TYR A 1 338 ? -23.688 -24.344 -8.281 1 97.31 338 TYR A N 1
ATOM 2657 C CA . TYR A 1 338 ? -22.312 -24.812 -8.227 1 97.31 338 TYR A CA 1
ATOM 2658 C C . TYR A 1 338 ? -22.062 -25.641 -6.965 1 97.31 338 TYR A C 1
ATOM 2660 O O . TYR A 1 338 ? -21.406 -26.672 -7.016 1 97.31 338 TYR A O 1
ATOM 2668 N N . ARG A 1 339 ? -22.562 -25.219 -5.875 1 95.81 339 ARG A N 1
ATOM 2669 C CA . ARG A 1 339 ? -22.422 -25.906 -4.598 1 95.81 339 ARG A CA 1
ATOM 2670 C C . ARG A 1 339 ? -22.984 -27.328 -4.688 1 95.81 339 ARG A C 1
ATOM 2672 O O . ARG A 1 339 ? -22.359 -28.266 -4.207 1 95.81 339 ARG A O 1
ATOM 2679 N N . LYS A 1 340 ? -24.109 -27.453 -5.254 1 96.06 340 LYS A N 1
ATOM 2680 C CA . LYS A 1 340 ? -24.75 -28.766 -5.391 1 96.06 340 LYS A CA 1
ATOM 2681 C C . LYS A 1 340 ? -23.922 -29.688 -6.285 1 96.06 340 LYS A C 1
ATOM 2683 O O . LYS A 1 340 ? -23.75 -30.859 -5.977 1 96.06 340 LYS A O 1
ATOM 2688 N N . ILE A 1 341 ? -23.484 -29.109 -7.328 1 96.62 341 ILE A N 1
ATOM 2689 C CA . ILE A 1 341 ? -22.688 -29.875 -8.273 1 96.62 341 ILE A CA 1
ATOM 2690 C C . ILE A 1 341 ? -21.406 -30.359 -7.602 1 96.62 341 ILE A C 1
ATOM 2692 O O . ILE A 1 341 ? -21.062 -31.531 -7.695 1 96.62 341 ILE A O 1
ATOM 2696 N N . ILE A 1 342 ? -20.703 -29.469 -6.906 1 95.38 342 ILE A N 1
ATOM 2697 C CA . ILE A 1 342 ? -19.453 -29.781 -6.242 1 95.38 342 ILE A CA 1
ATOM 2698 C C . ILE A 1 342 ? -19.688 -30.844 -5.168 1 95.38 342 ILE A C 1
ATOM 2700 O O . ILE A 1 342 ? -18.922 -31.797 -5.059 1 95.38 342 ILE A O 1
ATOM 2704 N N . ALA A 1 343 ? -20.734 -30.656 -4.379 1 93.25 343 ALA A N 1
ATOM 2705 C CA . ALA A 1 343 ? -21.047 -31.609 -3.32 1 93.25 343 ALA A CA 1
ATOM 2706 C C . ALA A 1 343 ? -21.234 -33 -3.885 1 93.25 343 ALA A C 1
ATOM 2708 O O . ALA A 1 343 ? -20.766 -34 -3.303 1 93.25 343 ALA A O 1
ATOM 2709 N N . ASP A 1 344 ? -21.938 -33.031 -4.945 1 94.5 344 ASP A N 1
ATOM 2710 C CA . ASP A 1 344 ? -22.188 -34.312 -5.602 1 94.5 344 ASP A CA 1
ATOM 2711 C C . ASP A 1 344 ? -20.875 -34.969 -6.051 1 94.5 344 ASP A C 1
ATOM 2713 O O . ASP A 1 344 ? -20.672 -36.156 -5.848 1 94.5 344 ASP A O 1
ATOM 2717 N N . ARG A 1 345 ? -20 -34.25 -6.637 1 93 345 ARG A N 1
ATOM 2718 C CA . ARG A 1 345 ? -18.766 -34.781 -7.18 1 93 345 ARG A CA 1
ATOM 2719 C C . ARG A 1 345 ? -17.797 -35.188 -6.062 1 93 345 ARG A C 1
ATOM 2721 O O . ARG A 1 345 ? -17.125 -36.219 -6.156 1 93 345 ARG A O 1
ATOM 2728 N N . ILE A 1 346 ? -17.703 -34.312 -5.031 1 90.62 346 ILE A N 1
ATOM 2729 C CA . ILE A 1 346 ? -16.812 -34.594 -3.914 1 90.62 346 ILE A CA 1
ATOM 2730 C C . ILE A 1 346 ? -17.219 -35.906 -3.236 1 90.62 346 ILE A C 1
ATOM 2732 O O . ILE A 1 346 ? -16.375 -36.656 -2.77 1 90.62 346 ILE A O 1
ATOM 2736 N N . SER A 1 347 ? -18.5 -36.156 -3.229 1 89.5 347 SER A N 1
ATOM 2737 C CA . SER A 1 347 ? -19.016 -37.375 -2.572 1 89.5 347 SER A CA 1
ATOM 2738 C C . SER A 1 347 ? -18.672 -38.625 -3.369 1 89.5 347 SER A C 1
ATOM 2740 O O . SER A 1 347 ? -18.625 -39.719 -2.812 1 89.5 347 SER A O 1
ATOM 2742 N N . LYS A 1 348 ? -18.312 -38.5 -4.609 1 91.5 348 LYS A N 1
ATOM 2743 C CA . LYS A 1 348 ? -18.172 -39.656 -5.488 1 91.5 348 LYS A CA 1
ATOM 2744 C C . LYS A 1 348 ? -16.719 -39.812 -5.938 1 91.5 348 LYS A C 1
ATOM 2746 O O . LYS A 1 348 ? -16.312 -40.906 -6.352 1 91.5 348 LYS A O 1
ATOM 2751 N N . GLU A 1 349 ? -16.031 -38.719 -5.91 1 90.81 349 GLU A N 1
ATOM 2752 C CA . GLU A 1 349 ? -14.711 -38.719 -6.516 1 90.81 349 GLU A CA 1
ATOM 2753 C C . GLU A 1 349 ? -13.656 -38.188 -5.547 1 90.81 349 GLU A C 1
ATOM 2755 O O . GLU A 1 349 ? -14 -37.531 -4.555 1 90.81 349 GLU A O 1
ATOM 2760 N N . ASN A 1 350 ? -12.492 -38.656 -5.789 1 89 350 ASN A N 1
ATOM 2761 C CA . ASN A 1 350 ? -11.359 -38.062 -5.086 1 89 350 ASN A CA 1
ATOM 2762 C C . ASN A 1 350 ? -10.867 -36.781 -5.777 1 89 350 ASN A C 1
ATOM 2764 O O . ASN A 1 350 ? -9.953 -36.844 -6.598 1 89 350 ASN A O 1
ATOM 2768 N N . CYS A 1 351 ? -11.438 -35.688 -5.375 1 91.12 351 CYS A N 1
ATOM 2769 C CA . CYS A 1 351 ? -11.133 -34.406 -5.996 1 91.12 351 CYS A CA 1
ATOM 2770 C C . CYS A 1 351 ? -9.977 -33.719 -5.285 1 91.12 351 CYS A C 1
ATOM 2772 O O . CYS A 1 351 ? -10.031 -33.469 -4.078 1 91.12 351 CYS A O 1
ATOM 2774 N N . GLN A 1 352 ? -8.953 -33.406 -6.059 1 93.31 352 GLN A N 1
ATOM 2775 C CA . GLN A 1 352 ? -7.758 -32.812 -5.477 1 93.31 352 GLN A CA 1
ATOM 2776 C C . GLN A 1 352 ? -7.27 -31.625 -6.301 1 93.31 352 GLN A C 1
ATOM 2778 O O . GLN A 1 352 ? -7.48 -31.578 -7.516 1 93.31 352 GLN A O 1
ATOM 2783 N N . PHE A 1 353 ? -6.676 -30.688 -5.605 1 94.06 353 PHE A N 1
ATOM 2784 C CA . PHE A 1 353 ? -5.852 -29.672 -6.262 1 94.06 353 PHE A CA 1
ATOM 2785 C C . PHE A 1 353 ? -4.402 -30.141 -6.352 1 94.06 353 PHE A C 1
ATOM 2787 O O . PHE A 1 353 ? -3.834 -30.625 -5.371 1 94.06 353 PHE A O 1
ATOM 2794 N N . ILE A 1 354 ? -3.916 -30.047 -7.535 1 96.25 354 ILE A N 1
ATOM 2795 C CA . ILE A 1 354 ? -2.514 -30.375 -7.746 1 96.25 354 ILE A CA 1
ATOM 2796 C C . ILE A 1 354 ? -1.668 -29.109 -7.738 1 96.25 354 ILE A C 1
ATOM 2798 O O . ILE A 1 354 ? -2.008 -28.125 -8.406 1 96.25 354 ILE A O 1
ATOM 2802 N N . ASN A 1 355 ? -0.58 -29.156 -6.961 1 96.62 355 ASN A N 1
ATOM 2803 C CA . ASN A 1 355 ? 0.299 -28 -6.832 1 96.62 355 ASN A CA 1
ATOM 2804 C C . ASN A 1 355 ? 1.696 -28.297 -7.371 1 96.62 355 ASN A C 1
ATOM 2806 O O . ASN A 1 355 ? 2.24 -29.375 -7.141 1 96.62 355 ASN A O 1
ATOM 2810 N N . VAL A 1 356 ? 2.184 -27.406 -8.156 1 97.94 356 VAL A N 1
ATOM 2811 C CA . VAL A 1 356 ? 3.586 -27.438 -8.555 1 97.94 356 VAL A CA 1
ATOM 2812 C C . VAL A 1 356 ? 4.371 -26.391 -7.777 1 97.94 356 VAL A C 1
ATOM 2814 O O . VAL A 1 356 ? 3.996 -25.203 -7.75 1 97.94 356 VAL A O 1
ATOM 2817 N N . THR A 1 357 ? 5.406 -26.812 -7.055 1 98.5 357 THR A N 1
ATOM 2818 C CA . THR A 1 357 ? 6.258 -25.922 -6.273 1 98.5 357 THR A CA 1
ATOM 2819 C C . THR A 1 357 ? 7.688 -25.938 -6.805 1 98.5 357 THR A C 1
ATOM 2821 O O . THR A 1 357 ? 8.266 -27 -7.027 1 98.5 357 THR A O 1
ATOM 2824 N N . ILE A 1 358 ? 8.227 -24.797 -7.043 1 98.62 358 ILE A N 1
ATOM 2825 C CA . ILE A 1 358 ? 9.594 -24.688 -7.527 1 98.62 358 ILE A CA 1
ATOM 2826 C C . ILE A 1 358 ? 10.367 -23.688 -6.672 1 98.62 358 ILE A C 1
ATOM 2828 O O . ILE A 1 358 ? 9.82 -22.672 -6.25 1 98.62 358 ILE A O 1
ATOM 2832 N N . SER A 1 359 ? 11.539 -23.969 -6.262 1 98.81 359 SER A N 1
ATOM 2833 C CA . SER A 1 359 ? 12.516 -23.078 -5.633 1 98.81 359 SER A CA 1
ATOM 2834 C C . SER A 1 359 ? 13.688 -22.812 -6.562 1 98.81 359 SER A C 1
ATOM 2836 O O . SER A 1 359 ? 14.312 -23.734 -7.082 1 98.81 359 SER A O 1
ATOM 2838 N N . ILE A 1 360 ? 13.914 -21.547 -6.855 1 98.75 360 ILE A N 1
ATOM 2839 C CA . ILE A 1 360 ? 14.969 -21.188 -7.801 1 98.75 360 ILE A CA 1
ATOM 2840 C C . ILE A 1 360 ? 15.836 -20.078 -7.215 1 98.75 360 ILE A C 1
ATOM 2842 O O . ILE A 1 360 ? 15.391 -19.328 -6.344 1 98.75 360 ILE A O 1
ATOM 2846 N N . THR A 1 361 ? 17.062 -19.969 -7.633 1 98.44 361 THR A N 1
ATOM 2847 C CA . THR A 1 361 ? 18.031 -18.969 -7.184 1 98.44 361 THR A CA 1
ATOM 2848 C C . THR A 1 361 ? 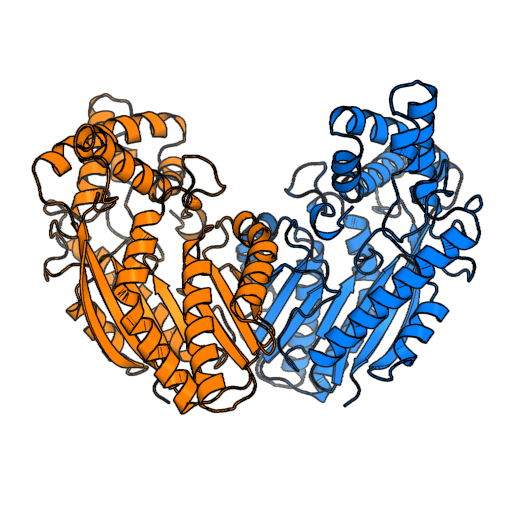18.609 -18.203 -8.367 1 98.44 361 THR A C 1
ATOM 2850 O O . THR A 1 361 ? 18.969 -18.812 -9.383 1 98.44 361 THR A O 1
ATOM 2853 N N . LYS A 1 362 ? 18.641 -16.938 -8.289 1 98.06 362 LYS A N 1
ATOM 2854 C CA . LYS A 1 362 ? 19.172 -16.094 -9.359 1 98.06 362 LYS A CA 1
ATOM 2855 C C . LYS A 1 362 ? 20.656 -16.344 -9.57 1 98.06 362 LYS A C 1
ATOM 2857 O O . LYS A 1 362 ? 21.438 -16.328 -8.609 1 98.06 362 LYS A O 1
ATOM 2862 N N . ILE A 1 363 ? 21 -16.5 -10.836 1 94.81 363 ILE A N 1
ATOM 2863 C CA . ILE A 1 363 ? 22.391 -16.688 -11.219 1 94.81 363 ILE A CA 1
ATOM 2864 C C . ILE A 1 363 ? 23.016 -15.32 -11.516 1 94.81 363 ILE A C 1
ATOM 2866 O O . ILE A 1 363 ? 22.516 -14.57 -12.359 1 94.81 363 ILE A O 1
ATOM 2870 N N . GLY A 1 364 ? 24.125 -14.938 -10.945 1 83.06 364 GLY A N 1
ATOM 2871 C CA . GLY A 1 364 ? 24.938 -13.773 -11.258 1 83.06 364 GLY A CA 1
ATOM 2872 C C . GLY A 1 364 ? 24.203 -12.461 -11.016 1 83.06 364 GLY A C 1
ATOM 2873 O O . GLY A 1 364 ? 22.984 -12.445 -10.836 1 83.06 364 GLY A O 1
ATOM 2874 N N . MET B 1 1 ? -8.102 8.391 23.047 1 66.62 1 MET B N 1
ATOM 2875 C CA . MET B 1 1 ? -8.211 8.188 21.594 1 66.62 1 MET B CA 1
ATOM 2876 C C . MET B 1 1 ? -6.867 7.773 21 1 66.62 1 MET B C 1
ATOM 2878 O O . MET B 1 1 ? -5.859 8.453 21.203 1 66.62 1 MET B O 1
ATOM 2882 N N . GLU B 1 2 ? -6.883 6.613 20.391 1 76.94 2 GLU B N 1
ATOM 2883 C CA . GLU B 1 2 ? -5.68 6.195 19.672 1 76.94 2 GLU B CA 1
ATOM 2884 C C . GLU B 1 2 ? -5.66 6.746 18.25 1 76.94 2 GLU B C 1
ATOM 2886 O O . GLU B 1 2 ? -6.379 6.25 17.375 1 76.94 2 GLU B O 1
ATOM 2891 N N . VAL B 1 3 ? -4.863 7.793 18.062 1 80.88 3 VAL B N 1
ATOM 2892 C CA . VAL B 1 3 ? -4.852 8.562 16.828 1 80.88 3 VAL B CA 1
ATOM 2893 C C . VAL B 1 3 ? -4.68 7.625 15.633 1 80.88 3 VAL B C 1
ATOM 2895 O O . VAL B 1 3 ? -5.406 7.738 14.633 1 80.88 3 VAL B O 1
ATOM 2898 N N . VAL B 1 4 ? -3.93 6.652 15.75 1 80.56 4 VAL B N 1
ATOM 2899 C CA . VAL B 1 4 ? -3.607 5.742 14.656 1 80.56 4 VAL B CA 1
ATOM 2900 C C . VAL B 1 4 ? -4.852 4.953 14.258 1 80.56 4 VAL B C 1
ATOM 2902 O O . VAL B 1 4 ? -5.016 4.594 13.086 1 80.56 4 VAL B O 1
ATOM 2905 N N . GLN B 1 5 ? -5.73 4.809 15.195 1 79.38 5 GLN B N 1
ATOM 2906 C CA . GLN B 1 5 ? -6.906 3.982 14.945 1 79.38 5 GLN B CA 1
ATOM 2907 C C . GLN B 1 5 ? -8.07 4.824 14.43 1 79.38 5 GLN B C 1
ATOM 2909 O O . GLN B 1 5 ? -8.984 4.305 13.789 1 79.38 5 GLN B O 1
ATOM 2914 N N . VAL B 1 6 ? -7.914 6.117 14.688 1 81.06 6 VAL B N 1
ATOM 2915 C CA . VAL B 1 6 ? -9.133 6.895 14.484 1 81.06 6 VAL B CA 1
ATOM 2916 C C . VAL B 1 6 ? -8.922 7.918 13.375 1 81.06 6 VAL B C 1
ATOM 2918 O O . VAL B 1 6 ? -9.844 8.227 12.625 1 81.06 6 VAL B O 1
ATOM 2921 N N . LEU B 1 7 ? -7.75 8.398 13.273 1 85.75 7 LEU B N 1
ATOM 2922 C CA . LEU B 1 7 ? -7.5 9.516 12.375 1 85.75 7 LEU B CA 1
ATOM 2923 C C . LEU B 1 7 ? -7.266 9.023 10.953 1 85.75 7 LEU B C 1
ATOM 2925 O O . LEU B 1 7 ? -6.289 8.32 10.688 1 85.75 7 LEU B O 1
ATOM 2929 N N . HIS B 1 8 ? -8.125 9.406 10.094 1 87.88 8 HIS B N 1
ATOM 2930 C CA . HIS B 1 8 ? -7.961 9.242 8.656 1 87.88 8 HIS B CA 1
ATOM 2931 C C . HIS B 1 8 ? -8.852 10.219 7.887 1 87.88 8 HIS B C 1
ATOM 2933 O O . HIS B 1 8 ? -9.938 10.562 8.352 1 87.88 8 HIS B O 1
ATOM 2939 N N . MET B 1 9 ? -8.359 10.656 6.719 1 89.19 9 MET B N 1
ATOM 2940 C CA . MET B 1 9 ? -9.188 11.484 5.844 1 89.19 9 MET B CA 1
ATOM 2941 C C . MET B 1 9 ? -10.297 10.648 5.207 1 89.19 9 MET B C 1
ATOM 2943 O O . MET B 1 9 ? -10.156 9.438 5.051 1 89.19 9 MET B O 1
ATOM 2947 N N . ASN B 1 10 ? -11.414 11.391 4.953 1 87.25 10 ASN B N 1
ATOM 2948 C CA . ASN B 1 10 ? -12.516 10.672 4.32 1 87.25 10 ASN B CA 1
ATOM 2949 C C . ASN B 1 10 ? -12.086 10.055 2.99 1 87.25 10 ASN B C 1
ATOM 2951 O O . ASN B 1 10 ? -11.562 10.75 2.119 1 87.25 10 ASN B O 1
ATOM 2955 N N . GLY B 1 11 ? -12.344 8.789 2.865 1 88.19 11 GLY B N 1
ATOM 2956 C CA . GLY B 1 11 ? -11.93 8.062 1.675 1 88.19 11 GLY B CA 1
ATOM 2957 C C . GLY B 1 11 ? -12.922 8.18 0.533 1 88.19 11 GLY B C 1
ATOM 2958 O O . GLY B 1 11 ? -13.898 8.93 0.621 1 88.19 11 GLY B O 1
ATOM 2959 N N . GLY B 1 12 ? -12.625 7.43 -0.566 1 86.81 12 GLY B N 1
ATOM 2960 C CA . GLY B 1 12 ? -13.508 7.383 -1.717 1 86.81 12 GLY B CA 1
ATOM 2961 C C . GLY B 1 12 ? -13.375 8.594 -2.623 1 86.81 12 GLY B C 1
ATOM 2962 O O . GLY B 1 12 ? -12.352 9.281 -2.605 1 86.81 12 GLY B O 1
ATOM 2963 N N . ILE B 1 13 ? -14.391 8.719 -3.488 1 83.75 13 ILE B N 1
ATOM 2964 C CA . ILE B 1 13 ? -14.344 9.805 -4.461 1 83.75 13 ILE B CA 1
ATOM 2965 C C . ILE B 1 13 ? -15.664 10.57 -4.438 1 83.75 13 ILE B C 1
ATOM 2967 O O . ILE B 1 13 ? -15.953 11.352 -5.348 1 83.75 13 ILE B O 1
ATOM 2971 N N . ASP B 1 14 ? -16.422 10.391 -3.422 1 87.38 14 ASP B N 1
ATOM 2972 C CA . ASP B 1 14 ? -17.719 11.055 -3.346 1 87.38 14 ASP B CA 1
ATOM 2973 C C . ASP B 1 14 ? -17.578 12.516 -2.93 1 87.38 14 ASP B C 1
ATOM 2975 O O . ASP B 1 14 ? -16.469 13.031 -2.859 1 87.38 14 ASP B O 1
ATOM 2979 N N . GLU B 1 15 ? -18.656 13.172 -2.623 1 85.06 15 GLU B N 1
ATOM 2980 C CA . GLU B 1 15 ? -18.688 14.609 -2.373 1 85.06 15 GLU B CA 1
ATOM 2981 C C . GLU B 1 15 ? -18 14.961 -1.053 1 85.06 15 GLU B C 1
ATOM 2983 O O . GLU B 1 15 ? -17.484 16.062 -0.889 1 85.06 15 GLU B O 1
ATOM 2988 N N . THR B 1 16 ? -17.969 14.086 -0.138 1 84.38 16 THR B N 1
ATOM 2989 C CA . THR B 1 16 ? -17.406 14.375 1.176 1 84.38 16 THR B CA 1
ATOM 2990 C C . THR B 1 16 ? -16 13.805 1.291 1 84.38 16 THR B C 1
ATOM 2992 O O . THR B 1 16 ? -15.359 13.914 2.34 1 84.38 16 THR B O 1
ATOM 2995 N N . SER B 1 17 ? -15.555 13.203 0.187 1 89.19 17 SER B N 1
ATOM 2996 C CA . SER B 1 17 ? -14.234 12.578 0.225 1 89.19 17 SER B CA 1
ATOM 2997 C C . SER B 1 17 ? -13.125 13.617 0.26 1 89.19 17 SER B C 1
ATOM 2999 O O . SER B 1 17 ? -13.289 14.727 -0.255 1 89.19 17 SER B O 1
ATOM 3001 N N . TYR B 1 18 ? -12.062 13.273 0.935 1 87.81 18 TYR B N 1
ATOM 3002 C CA . TYR B 1 18 ? -10.891 14.133 0.972 1 87.81 18 TYR B CA 1
ATOM 3003 C C . TYR B 1 18 ? -10.328 14.352 -0.428 1 87.81 18 TYR B C 1
ATOM 3005 O O . TYR B 1 18 ? -9.867 15.445 -0.757 1 87.81 18 TYR B O 1
ATOM 3013 N N . ALA B 1 19 ? -10.375 13.367 -1.25 1 84.81 19 ALA B N 1
ATOM 3014 C CA . ALA B 1 19 ? -9.906 13.461 -2.629 1 84.81 19 ALA B CA 1
ATOM 3015 C C . ALA B 1 19 ? -10.641 14.57 -3.383 1 84.81 19 ALA B C 1
ATOM 3017 O O . ALA B 1 19 ? -10.039 15.297 -4.18 1 84.81 19 ALA B O 1
ATOM 3018 N N . SER B 1 20 ? -11.867 14.727 -3.059 1 84.88 20 SER B N 1
ATOM 3019 C CA . SER B 1 20 ? -12.688 15.703 -3.76 1 84.88 20 SER B CA 1
ATOM 3020 C C . SER B 1 20 ? -12.633 17.062 -3.08 1 84.88 20 SER B C 1
ATOM 3022 O O . SER B 1 20 ? -13.125 18.062 -3.619 1 84.88 20 SER B O 1
ATOM 3024 N N . ASN B 1 21 ? -12.039 17.109 -1.894 1 84.62 21 ASN B N 1
ATOM 3025 C CA . ASN B 1 21 ? -12.078 18.328 -1.099 1 84.62 21 ASN B CA 1
ATOM 3026 C C . ASN B 1 21 ? -10.703 18.703 -0.568 1 84.62 21 ASN B C 1
ATOM 3028 O O . ASN B 1 21 ? -10.555 19.047 0.605 1 84.62 21 ASN B O 1
ATOM 3032 N N . SER B 1 22 ? -9.656 18.594 -1.412 1 86.5 22 SER B N 1
ATOM 3033 C CA . SER B 1 22 ? -8.297 18.844 -0.951 1 86.5 22 SER B CA 1
ATOM 3034 C C . SER B 1 22 ? -7.609 19.891 -1.828 1 86.5 22 SER B C 1
ATOM 3036 O O . SER B 1 22 ? -6.398 19.812 -2.051 1 86.5 22 SER B O 1
ATOM 3038 N N . LEU B 1 23 ? -8.359 20.844 -2.332 1 85.81 23 LEU B N 1
ATOM 3039 C CA . LEU B 1 23 ? -7.812 21.859 -3.225 1 85.81 23 LEU B CA 1
ATOM 3040 C C . LEU B 1 23 ? -6.836 22.766 -2.482 1 85.81 23 LEU B C 1
ATOM 3042 O O . LEU B 1 23 ? -5.828 23.188 -3.049 1 85.81 23 LEU B O 1
ATOM 3046 N N . ILE B 1 24 ? -7.152 23.078 -1.249 1 86.44 24 ILE B N 1
ATOM 3047 C CA . ILE B 1 24 ? -6.277 23.922 -0.446 1 86.44 24 ILE B CA 1
ATOM 3048 C C . ILE B 1 24 ? -4.895 23.281 -0.337 1 86.44 24 ILE B C 1
ATOM 3050 O O . ILE B 1 24 ? -3.877 23.969 -0.481 1 86.44 24 ILE B O 1
ATOM 3054 N N . GLN B 1 25 ? -4.863 22 -0.083 1 89.75 25 GLN B N 1
ATOM 3055 C CA . GLN B 1 25 ? -3.604 21.281 0.044 1 89.75 25 GLN B CA 1
ATOM 3056 C C . GLN B 1 25 ? -2.822 21.297 -1.267 1 89.75 25 GLN B C 1
ATOM 3058 O O . GLN B 1 25 ? -1.597 21.422 -1.264 1 89.75 25 GLN B O 1
ATOM 3063 N N . LYS B 1 26 ? -3.541 21.188 -2.369 1 90.94 26 LYS B N 1
ATOM 3064 C CA . LYS B 1 26 ? -2.885 21.266 -3.67 1 90.94 26 LYS B CA 1
ATOM 3065 C C . LYS B 1 26 ? -2.236 22.625 -3.877 1 90.94 26 LYS B C 1
ATOM 3067 O O . LYS B 1 26 ? -1.11 22.719 -4.371 1 90.94 26 LYS B O 1
ATOM 3072 N N . LYS B 1 27 ? -2.949 23.656 -3.508 1 91.38 27 LYS B N 1
ATOM 3073 C CA . LYS B 1 27 ? -2.436 25.016 -3.646 1 91.38 27 LYS B CA 1
ATOM 3074 C C . LYS B 1 27 ? -1.185 25.219 -2.799 1 91.38 27 LYS B C 1
ATOM 3076 O O . LYS B 1 27 ? -0.239 25.875 -3.229 1 91.38 27 LYS B O 1
ATOM 3081 N N . VAL B 1 28 ? -1.196 24.688 -1.664 1 92.81 28 VAL B N 1
ATOM 3082 C CA . VAL B 1 28 ? -0.047 24.828 -0.774 1 92.81 28 VAL B CA 1
ATOM 3083 C C . VAL B 1 28 ? 1.163 24.125 -1.388 1 92.81 28 VAL B C 1
ATOM 3085 O O . VAL B 1 28 ? 2.281 24.641 -1.334 1 92.81 28 VAL B O 1
ATOM 3088 N N . ILE B 1 29 ? 0.937 22.953 -1.958 1 93.5 29 ILE B N 1
ATOM 3089 C CA . ILE B 1 29 ? 2.008 22.234 -2.641 1 93.5 29 ILE B CA 1
ATOM 3090 C C . ILE B 1 29 ? 2.551 23.078 -3.787 1 93.5 29 ILE B C 1
ATOM 3092 O O . ILE B 1 29 ? 3.766 23.188 -3.973 1 93.5 29 ILE B O 1
ATOM 3096 N N . SER B 1 30 ? 1.646 23.766 -4.461 1 92.5 30 SER B N 1
ATOM 3097 C CA . SER B 1 30 ? 2.047 24.625 -5.578 1 92.5 30 SER B CA 1
ATOM 3098 C C . SER B 1 30 ? 2.832 25.828 -5.09 1 92.5 30 SER B C 1
ATOM 3100 O O . SER B 1 30 ? 3.814 26.234 -5.719 1 92.5 30 SER B O 1
ATOM 3102 N N . LEU B 1 31 ? 2.406 26.344 -3.994 1 91.75 31 LEU B N 1
ATOM 3103 C CA . LEU B 1 31 ? 3.051 27.516 -3.422 1 91.75 31 LEU B CA 1
ATOM 3104 C C . LEU B 1 31 ? 4.48 27.203 -3 1 91.75 31 LEU B C 1
ATOM 3106 O O . LEU B 1 31 ? 5.348 28.078 -3.023 1 91.75 31 LEU B O 1
ATOM 3110 N N . THR B 1 32 ? 4.73 25.969 -2.645 1 94.38 32 THR B N 1
ATOM 3111 C CA . THR B 1 32 ? 6.039 25.594 -2.115 1 94.38 32 THR B CA 1
ATOM 3112 C C . THR B 1 32 ? 6.82 24.766 -3.129 1 94.38 32 THR B C 1
ATOM 3114 O O . THR B 1 32 ? 7.836 24.156 -2.791 1 94.38 32 THR B O 1
ATOM 3117 N N . LYS B 1 33 ? 6.324 24.766 -4.336 1 95.44 33 LYS B N 1
ATOM 3118 C CA . LYS B 1 33 ? 6.902 23.953 -5.402 1 95.44 33 LYS B CA 1
ATOM 3119 C C . LYS B 1 33 ? 8.359 24.328 -5.648 1 95.44 33 LYS B C 1
ATOM 3121 O O . LYS B 1 33 ? 9.203 23.453 -5.863 1 95.44 33 LYS B O 1
ATOM 3126 N N . HIS B 1 34 ? 8.68 25.594 -5.617 1 96.44 34 HIS B N 1
ATOM 3127 C CA . HIS B 1 34 ? 10.031 26.062 -5.883 1 96.44 34 HIS B CA 1
ATOM 3128 C C . HIS B 1 34 ? 11.016 25.5 -4.859 1 96.44 34 HIS B C 1
ATOM 3130 O O . HIS B 1 34 ? 12.164 25.203 -5.191 1 96.44 34 HIS B O 1
ATOM 3136 N N . ILE B 1 35 ? 10.602 25.312 -3.637 1 97.81 35 ILE B N 1
ATOM 3137 C CA . ILE B 1 35 ? 11.445 24.781 -2.58 1 97.81 35 ILE B CA 1
ATOM 3138 C C . ILE B 1 35 ? 11.727 23.297 -2.848 1 97.81 35 ILE B C 1
ATOM 3140 O O . ILE B 1 35 ? 12.875 22.844 -2.744 1 97.81 35 ILE B O 1
ATOM 3144 N N . SER B 1 36 ? 10.703 22.562 -3.199 1 97.88 36 SER B N 1
ATOM 3145 C CA . SER B 1 36 ? 10.859 21.156 -3.518 1 97.88 36 SER B CA 1
ATOM 3146 C C . SER B 1 36 ? 11.742 20.953 -4.746 1 97.88 36 SER B C 1
ATOM 3148 O O . SER B 1 36 ? 12.57 20.031 -4.781 1 97.88 36 SER B O 1
ATOM 3150 N N . GLU B 1 37 ? 11.539 21.812 -5.727 1 97.88 37 GLU B N 1
ATOM 3151 C CA . GLU B 1 37 ? 12.336 21.734 -6.945 1 97.88 37 GLU B CA 1
ATOM 3152 C C . GLU B 1 37 ? 13.812 21.984 -6.652 1 97.88 37 GLU B C 1
ATOM 3154 O O . GLU B 1 37 ? 14.688 21.281 -7.172 1 97.88 37 GLU B O 1
ATOM 3159 N N . GLU B 1 38 ? 14.039 22.969 -5.867 1 97.88 38 GLU B N 1
ATOM 3160 C CA . GLU B 1 38 ? 15.422 23.266 -5.492 1 97.88 38 GLU B CA 1
ATOM 3161 C C . GLU B 1 38 ? 16.047 22.109 -4.73 1 97.88 38 GLU B C 1
ATOM 3163 O O . GLU B 1 38 ? 17.188 21.719 -5.016 1 97.88 38 GLU B O 1
ATOM 3168 N N . ALA B 1 39 ? 15.328 21.578 -3.783 1 98 39 ALA B N 1
ATOM 3169 C CA . ALA B 1 39 ? 15.844 20.5 -2.945 1 98 39 ALA B CA 1
ATOM 3170 C C . ALA B 1 39 ? 16.172 19.266 -3.779 1 98 39 ALA B C 1
ATOM 3172 O O . ALA B 1 39 ? 17.25 18.672 -3.629 1 98 39 ALA B O 1
ATOM 3173 N N . ILE B 1 40 ? 15.312 18.875 -4.684 1 98.25 40 ILE B N 1
ATOM 3174 C CA . ILE B 1 40 ? 15.516 17.641 -5.453 1 98.25 40 ILE B CA 1
ATOM 3175 C C . ILE B 1 40 ? 16.594 17.875 -6.508 1 98.25 40 ILE B C 1
ATOM 3177 O O . ILE B 1 40 ? 17.344 16.953 -6.848 1 98.25 40 ILE B O 1
ATOM 3181 N N . THR B 1 41 ? 16.656 19.094 -7.047 1 98 41 THR B N 1
ATOM 3182 C CA . THR B 1 41 ? 17.719 19.438 -7.969 1 98 41 THR B CA 1
ATOM 3183 C C . THR B 1 41 ? 19.094 19.281 -7.305 1 98 41 THR B C 1
ATOM 3185 O O . THR B 1 41 ? 19.984 18.625 -7.859 1 98 41 THR B O 1
ATOM 3188 N N . ASN B 1 42 ? 19.172 19.859 -6.113 1 97.25 42 ASN B N 1
ATOM 3189 C CA . ASN B 1 42 ? 20.422 19.75 -5.379 1 97.25 42 ASN B CA 1
ATOM 3190 C C . ASN B 1 42 ? 20.781 18.312 -5.074 1 97.25 42 ASN B C 1
ATOM 3192 O O . ASN B 1 42 ? 21.938 17.906 -5.227 1 97.25 42 ASN B O 1
ATOM 3196 N N . LEU B 1 43 ? 19.828 17.562 -4.676 1 97.19 43 LEU B N 1
ATOM 3197 C CA . LEU B 1 43 ? 20.031 16.156 -4.348 1 97.19 43 LEU B CA 1
ATOM 3198 C C . LEU B 1 43 ? 20.5 15.375 -5.574 1 97.19 43 LEU B C 1
ATOM 3200 O O . LEU B 1 43 ? 21.484 14.656 -5.512 1 97.19 43 LEU B O 1
ATOM 3204 N N . TYR B 1 44 ? 19.766 15.523 -6.645 1 97.19 44 TYR B N 1
ATOM 3205 C CA . TYR B 1 44 ? 20.078 14.766 -7.852 1 97.19 44 TYR B CA 1
ATOM 3206 C C . TYR B 1 44 ? 21.453 15.117 -8.375 1 97.19 44 TYR B C 1
ATOM 3208 O O . TYR B 1 44 ? 22.25 14.227 -8.703 1 97.19 44 TYR B O 1
ATOM 3216 N N . CYS B 1 45 ? 21.781 16.391 -8.391 1 96.06 45 CYS B N 1
ATOM 3217 C CA . CYS B 1 45 ? 23.031 16.859 -8.977 1 96.06 45 CYS B CA 1
ATOM 3218 C C . CYS B 1 45 ? 24.219 16.469 -8.102 1 96.06 45 CYS B C 1
ATOM 3220 O O . CYS B 1 45 ? 25.328 16.266 -8.602 1 96.06 45 CYS B O 1
ATOM 3222 N N . SER B 1 46 ? 23.953 16.312 -6.852 1 94.06 46 SER B N 1
ATOM 3223 C CA . SER B 1 46 ? 25.047 16 -5.941 1 94.06 46 SER B CA 1
ATOM 3224 C C . SER B 1 46 ? 25.312 14.5 -5.875 1 94.06 46 SER B C 1
ATOM 3226 O O . SER B 1 46 ? 26.422 14.07 -5.605 1 94.06 46 SER B O 1
ATOM 3228 N N . THR B 1 47 ? 24.312 13.68 -6.16 1 92.56 47 THR B N 1
ATOM 3229 C CA . THR B 1 47 ? 24.469 12.25 -5.887 1 92.56 47 THR B CA 1
ATOM 3230 C C . THR B 1 47 ? 24.297 11.438 -7.164 1 92.56 47 THR B C 1
ATOM 3232 O O . THR B 1 47 ? 24.75 10.297 -7.246 1 92.56 47 THR B O 1
ATOM 3235 N N . LEU B 1 48 ? 23.641 11.938 -8.18 1 93.56 48 LEU B N 1
ATOM 3236 C CA . LEU B 1 48 ? 23.359 11.266 -9.438 1 93.56 48 LEU B CA 1
ATOM 3237 C C . LEU B 1 48 ? 23 9.797 -9.203 1 93.56 48 LEU B C 1
ATOM 3239 O O . LEU B 1 48 ? 23.641 8.906 -9.773 1 93.56 48 LEU B O 1
ATOM 3243 N N . PRO B 1 49 ? 22 9.57 -8.453 1 94.12 49 PRO B N 1
ATOM 3244 C CA . PRO B 1 49 ? 21.672 8.195 -8.094 1 94.12 49 PRO B CA 1
ATOM 3245 C C . PRO B 1 49 ? 21.109 7.395 -9.266 1 94.12 49 PRO B C 1
ATOM 3247 O O . PRO B 1 49 ? 20.406 7.949 -10.117 1 94.12 49 PRO B O 1
ATOM 3250 N N . ARG B 1 50 ? 21.375 6.07 -9.266 1 93.38 50 ARG B N 1
ATOM 3251 C CA . ARG B 1 50 ? 20.781 5.164 -10.234 1 93.38 50 ARG B CA 1
ATOM 3252 C C . ARG B 1 50 ? 19.328 4.883 -9.906 1 93.38 50 ARG B C 1
ATOM 3254 O O . ARG B 1 50 ? 18.516 4.582 -10.797 1 93.38 50 ARG B O 1
ATOM 3261 N N . SER B 1 51 ? 19.062 4.887 -8.664 1 95.88 51 SER B N 1
ATOM 3262 C CA . SER B 1 51 ? 17.703 4.746 -8.156 1 95.88 51 SER B CA 1
ATOM 3263 C C . SER B 1 51 ? 17.344 5.871 -7.191 1 95.88 51 SER B C 1
ATOM 3265 O O . SER B 1 51 ? 18.047 6.082 -6.199 1 95.88 51 SER B O 1
ATOM 3267 N N . LEU B 1 52 ? 16.375 6.629 -7.531 1 97.81 52 LEU B N 1
ATOM 3268 C CA . LEU B 1 52 ? 15.914 7.719 -6.684 1 97.81 52 LEU B CA 1
ATOM 3269 C C . LEU B 1 52 ? 14.703 7.289 -5.859 1 97.81 52 LEU B C 1
ATOM 3271 O O . LEU B 1 52 ? 13.633 7.035 -6.41 1 97.81 52 LEU B O 1
ATOM 3275 N N . VAL B 1 53 ? 14.875 7.188 -4.543 1 98.56 53 VAL B N 1
ATOM 3276 C CA . VAL B 1 53 ? 13.82 6.746 -3.641 1 98.56 53 VAL B CA 1
ATOM 3277 C C . VAL B 1 53 ? 13.156 7.953 -2.988 1 98.56 53 VAL B C 1
ATOM 3279 O O . VAL B 1 53 ? 13.797 8.688 -2.232 1 98.56 53 VAL B O 1
ATOM 3282 N N . ILE B 1 54 ? 11.891 8.141 -3.271 1 98.62 54 ILE B N 1
ATOM 3283 C CA . ILE B 1 54 ? 11.102 9.273 -2.805 1 98.62 54 ILE B CA 1
ATOM 3284 C C . ILE B 1 54 ? 9.977 8.781 -1.89 1 98.62 54 ILE B C 1
ATOM 3286 O O . ILE B 1 54 ? 9.344 7.766 -2.168 1 98.62 54 ILE B O 1
ATOM 3290 N N . ALA B 1 55 ? 9.766 9.445 -0.765 1 98.69 55 ALA B N 1
ATOM 3291 C CA . ALA B 1 55 ? 8.617 9.148 0.094 1 98.69 55 ALA B CA 1
ATOM 3292 C C . ALA B 1 55 ? 7.754 10.391 0.3 1 98.69 55 ALA B C 1
ATOM 3294 O O . ALA B 1 55 ? 8.266 11.469 0.596 1 98.69 55 ALA B O 1
ATOM 3295 N N . ASP B 1 56 ? 6.512 10.266 0.024 1 98.44 56 ASP B N 1
ATOM 3296 C CA . ASP B 1 56 ? 5.539 11.273 0.447 1 98.44 56 ASP B CA 1
ATOM 3297 C C . ASP B 1 56 ? 4.805 10.828 1.711 1 98.44 56 ASP B C 1
ATOM 3299 O O . ASP B 1 56 ? 4.086 9.828 1.697 1 98.44 56 ASP B O 1
ATOM 3303 N N . LEU B 1 57 ? 4.988 11.539 2.814 1 98.12 57 LEU B N 1
ATOM 3304 C CA . LEU B 1 57 ? 4.383 11.219 4.102 1 98.12 57 LEU B CA 1
ATOM 3305 C C . LEU B 1 57 ? 3.072 11.969 4.293 1 98.12 57 LEU B C 1
ATOM 3307 O O . LEU B 1 57 ? 3.043 13.195 4.238 1 98.12 57 LEU B O 1
ATOM 3311 N N . GLY B 1 58 ? 2.021 11.227 4.578 1 96.88 58 GLY B N 1
ATOM 3312 C CA . GLY B 1 58 ? 0.68 11.789 4.621 1 96.88 58 GLY B CA 1
ATOM 3313 C C . GLY B 1 58 ? 0.033 11.883 3.252 1 96.88 58 GLY B C 1
ATOM 3314 O O . GLY B 1 58 ? -0.459 12.953 2.867 1 96.88 58 GLY B O 1
ATOM 3315 N N . CYS B 1 59 ? 0.022 10.75 2.572 1 95.88 59 CYS B N 1
ATOM 3316 C CA . CYS B 1 59 ? -0.373 10.781 1.169 1 95.88 59 CYS B CA 1
ATOM 3317 C C . CYS B 1 59 ? -1.889 10.859 1.031 1 95.88 59 CYS B C 1
ATOM 3319 O O . CYS B 1 59 ? -2.402 11.227 -0.03 1 95.88 59 CYS B O 1
ATOM 3321 N N . SER B 1 60 ? -2.596 10.523 2.061 1 93.12 60 SER B N 1
ATOM 3322 C CA . SER B 1 60 ? -4.051 10.422 1.985 1 93.12 60 SER B CA 1
ATOM 3323 C C . SER B 1 60 ? -4.492 9.68 0.729 1 93.12 60 SER B C 1
ATOM 3325 O O . SER B 1 60 ? -3.801 8.766 0.267 1 93.12 60 SER B O 1
ATOM 3327 N N . SER B 1 61 ? -5.766 9.789 0.249 1 84.25 61 SER B N 1
ATOM 3328 C CA . SER B 1 61 ? -6.301 9.016 -0.861 1 84.25 61 SER B CA 1
ATOM 3329 C C . SER B 1 61 ? -6.406 9.852 -2.129 1 84.25 61 SER B C 1
ATOM 3331 O O . SER B 1 61 ? -7.219 9.562 -3.008 1 84.25 61 SER B O 1
ATOM 3333 N N . GLY B 1 62 ? -5.559 10.844 -2.24 1 74.31 62 GLY B N 1
ATOM 3334 C CA . GLY B 1 62 ? -6.059 11.766 -3.25 1 74.31 62 GLY B CA 1
ATOM 3335 C C . GLY B 1 62 ? -5.027 12.117 -4.305 1 74.31 62 GLY B C 1
ATOM 3336 O O . GLY B 1 62 ? -4.008 11.43 -4.43 1 74.31 62 GLY B O 1
ATOM 3337 N N . PRO B 1 63 ? -5.273 12.961 -5.074 1 85.69 63 PRO B N 1
ATOM 3338 C CA . PRO B 1 63 ? -4.57 13.383 -6.285 1 85.69 63 PRO B CA 1
ATOM 3339 C C . PRO B 1 63 ? -3.355 14.258 -5.988 1 85.69 63 PRO B C 1
ATOM 3341 O O . PRO B 1 63 ? -2.398 14.281 -6.766 1 85.69 63 PRO B O 1
ATOM 3344 N N . ASN B 1 64 ? -3.332 14.742 -4.746 1 92.12 64 ASN B N 1
ATOM 3345 C CA . ASN B 1 64 ? -2.283 15.711 -4.445 1 92.12 64 ASN B CA 1
ATOM 3346 C C . ASN B 1 64 ? -0.915 15.039 -4.348 1 92.12 64 ASN B C 1
ATOM 3348 O O . ASN B 1 64 ? 0.085 15.594 -4.805 1 92.12 64 ASN B O 1
ATOM 3352 N N . THR B 1 65 ? -0.892 13.883 -3.752 1 95.5 65 THR B N 1
ATOM 3353 C CA . THR B 1 65 ? 0.384 13.188 -3.637 1 95.5 65 THR B CA 1
ATOM 3354 C C . THR B 1 65 ? 0.906 12.781 -5.012 1 95.5 65 THR B C 1
ATOM 3356 O O . THR B 1 65 ? 2.111 12.836 -5.266 1 95.5 65 THR B O 1
ATOM 3359 N N . LEU B 1 66 ? 0.081 12.336 -5.895 1 95.56 66 LEU B N 1
ATOM 3360 C CA . LEU B 1 66 ? 0.496 11.938 -7.234 1 95.56 66 LEU B CA 1
ATOM 3361 C C . LEU B 1 66 ? 0.938 13.156 -8.047 1 95.56 66 LEU B C 1
ATOM 3363 O O . LEU B 1 66 ? 1.88 13.07 -8.836 1 95.56 66 LEU B O 1
ATOM 3367 N N . PHE B 1 67 ? 0.243 14.297 -7.809 1 94.75 67 PHE B N 1
ATOM 3368 C CA . PHE B 1 67 ? 0.669 15.555 -8.414 1 94.75 67 PHE B CA 1
ATOM 3369 C C . PHE B 1 67 ? 2.08 15.922 -7.969 1 94.75 67 PHE B C 1
ATOM 3371 O O . PHE B 1 67 ? 2.939 16.219 -8.797 1 94.75 67 PHE B O 1
ATOM 3378 N N . LEU B 1 68 ? 2.309 15.883 -6.703 1 96.44 68 LEU B N 1
ATOM 3379 C CA . LEU B 1 68 ? 3.613 16.203 -6.137 1 96.44 68 LEU B CA 1
ATOM 3380 C C . LEU B 1 68 ? 4.699 15.32 -6.73 1 96.44 68 LEU B C 1
ATOM 3382 O O . LEU B 1 68 ? 5.734 15.812 -7.184 1 96.44 68 LEU B O 1
ATOM 3386 N N . VAL B 1 69 ? 4.516 14.047 -6.746 1 95.69 69 VAL B N 1
ATOM 3387 C CA . VAL B 1 69 ? 5.5 13.078 -7.215 1 95.69 69 VAL B CA 1
ATOM 3388 C C . VAL B 1 69 ? 5.789 13.305 -8.695 1 95.69 69 VAL B C 1
ATOM 3390 O O . VAL B 1 69 ? 6.941 13.242 -9.125 1 95.69 69 VAL B O 1
ATOM 3393 N N . SER B 1 70 ? 4.73 13.539 -9.445 1 95.25 70 SER B N 1
ATOM 3394 C CA . SER B 1 70 ? 4.902 13.805 -10.875 1 95.25 70 SER B CA 1
ATOM 3395 C C . SER B 1 70 ? 5.793 15.023 -11.109 1 95.25 70 SER B C 1
ATOM 3397 O O . SER B 1 70 ? 6.656 15.008 -11.984 1 95.25 70 SER B O 1
ATOM 3399 N N . GLU B 1 71 ? 5.582 16.047 -10.336 1 96 71 GLU B N 1
ATOM 3400 C CA . GLU B 1 71 ? 6.379 17.266 -10.484 1 96 71 GLU B CA 1
ATOM 3401 C C . GLU B 1 71 ? 7.844 17 -10.141 1 96 71 GLU B C 1
ATOM 3403 O O . GLU B 1 71 ? 8.742 17.5 -10.82 1 96 71 GLU B O 1
ATOM 3408 N N . LEU B 1 72 ? 8.062 16.25 -9.086 1 97.5 72 LEU B N 1
ATOM 3409 C CA . LEU B 1 72 ? 9.438 15.93 -8.695 1 97.5 72 LEU B CA 1
ATOM 3410 C C . LEU B 1 72 ? 10.141 15.133 -9.789 1 97.5 72 LEU B C 1
ATOM 3412 O O . LEU B 1 72 ? 11.281 15.43 -10.141 1 97.5 72 LEU B O 1
ATOM 3416 N N . ILE B 1 73 ? 9.461 14.125 -10.32 1 96.75 73 ILE B N 1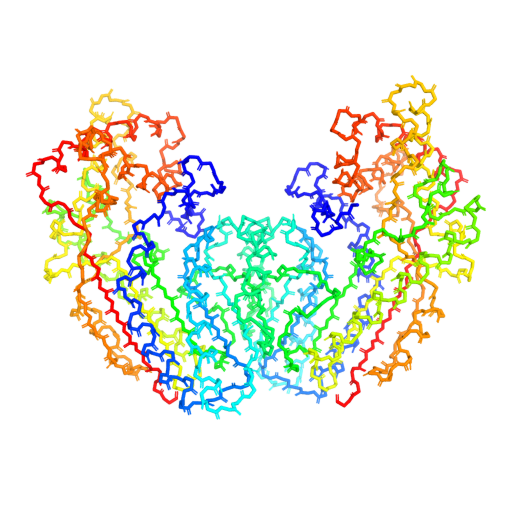
ATOM 3417 C CA . ILE B 1 73 ? 10.039 13.258 -11.336 1 96.75 73 ILE B CA 1
ATOM 3418 C C . ILE B 1 73 ? 10.32 14.062 -12.602 1 96.75 73 ILE B C 1
ATOM 3420 O O . ILE B 1 73 ? 11.352 13.867 -13.258 1 96.75 73 ILE B O 1
ATOM 3424 N N . LYS B 1 74 ? 9.438 14.992 -12.961 1 96 74 LYS B N 1
ATOM 3425 C CA . LYS B 1 74 ? 9.641 15.852 -14.117 1 96 74 LYS B CA 1
ATOM 3426 C C . LYS B 1 74 ? 10.914 16.688 -13.977 1 96 74 LYS B C 1
ATOM 3428 O O . LYS B 1 74 ? 11.672 16.844 -14.938 1 96 74 LYS B O 1
ATOM 3433 N N . VAL B 1 75 ? 11.109 17.203 -12.797 1 97.44 75 VAL B N 1
ATOM 3434 C CA . VAL B 1 75 ? 12.305 18 -12.547 1 97.44 75 VAL B CA 1
ATOM 3435 C C . VAL B 1 75 ? 13.555 17.141 -12.766 1 97.44 75 VAL B C 1
ATOM 3437 O O . VAL B 1 75 ? 14.484 17.562 -13.453 1 97.44 75 VAL B O 1
ATOM 3440 N N . VAL B 1 76 ? 13.578 15.945 -12.203 1 97.31 76 VAL B N 1
ATOM 3441 C CA . VAL B 1 76 ? 14.734 15.055 -12.312 1 97.31 76 VAL B CA 1
ATOM 3442 C C . VAL B 1 76 ? 14.945 14.648 -13.766 1 97.31 76 VAL B C 1
ATOM 3444 O O . VAL B 1 76 ? 16.078 14.586 -14.242 1 97.31 76 VAL B O 1
ATOM 3447 N N . ASP B 1 77 ? 13.836 14.375 -14.43 1 96.06 77 ASP B N 1
ATOM 3448 C CA . ASP B 1 77 ? 13.914 13.961 -15.828 1 96.06 77 ASP B CA 1
ATOM 3449 C C . ASP B 1 77 ? 14.531 15.055 -16.688 1 96.06 77 ASP B C 1
ATOM 3451 O O . ASP B 1 77 ? 15.359 14.781 -17.562 1 96.06 77 ASP B O 1
ATOM 3455 N N . LYS B 1 78 ? 14.133 16.266 -16.469 1 95.19 78 LYS B N 1
ATOM 3456 C CA . LYS B 1 78 ? 14.703 17.391 -17.188 1 95.19 78 LYS B CA 1
ATOM 3457 C C . LYS B 1 78 ? 16.203 17.531 -16.906 1 95.19 78 LYS B C 1
ATOM 3459 O O . LYS B 1 78 ? 16.984 17.75 -17.828 1 95.19 78 LYS B O 1
ATOM 3464 N N . LEU B 1 79 ? 16.531 17.375 -15.703 1 96.56 79 LEU B N 1
ATOM 3465 C CA . LEU B 1 79 ? 17.922 17.5 -15.289 1 96.56 79 LEU B CA 1
ATOM 3466 C C . LEU B 1 79 ? 18.781 16.406 -15.922 1 96.56 79 LEU B C 1
ATOM 3468 O O . LEU B 1 79 ? 19.875 16.688 -16.438 1 96.56 79 LEU B O 1
ATOM 3472 N N . ARG B 1 80 ? 18.328 15.148 -15.867 1 95.5 80 ARG B N 1
ATOM 3473 C CA . ARG B 1 80 ? 19.109 14.039 -16.391 1 95.5 80 ARG B CA 1
ATOM 3474 C C . ARG B 1 80 ? 19.312 14.18 -17.906 1 95.5 80 ARG B C 1
ATOM 3476 O O . ARG B 1 80 ? 20.375 13.828 -18.422 1 95.5 80 ARG B O 1
ATOM 3483 N N . GLN B 1 81 ? 18.281 14.688 -18.562 1 94.69 81 GLN B N 1
ATOM 3484 C CA . GLN B 1 81 ? 18.391 14.93 -20 1 94.69 81 GLN B CA 1
ATOM 3485 C C . GLN B 1 81 ? 19.438 16 -20.281 1 94.69 81 GLN B C 1
ATOM 3487 O O . GLN B 1 81 ? 20.266 15.844 -21.188 1 94.69 81 GLN B O 1
ATOM 3492 N N . LYS B 1 82 ? 19.375 17.047 -19.562 1 95.38 82 LYS B N 1
ATOM 3493 C CA . LYS B 1 82 ? 20.328 18.125 -19.719 1 95.38 82 LYS B CA 1
ATOM 3494 C C . LYS B 1 82 ? 21.75 17.641 -19.484 1 95.38 82 LYS B C 1
ATOM 3496 O O . LYS B 1 82 ? 22.688 18.094 -20.156 1 95.38 82 LYS B O 1
ATOM 3501 N N . LEU B 1 83 ? 21.891 16.734 -18.625 1 95.44 83 LEU B N 1
ATOM 3502 C CA . LEU B 1 83 ? 23.203 16.234 -18.25 1 95.44 83 LEU B CA 1
ATOM 3503 C C . LEU B 1 83 ? 23.625 15.055 -19.125 1 95.44 83 LEU B C 1
ATOM 3505 O O . LEU B 1 83 ? 24.75 14.586 -19.047 1 95.44 83 LEU B O 1
ATOM 3509 N N . GLY B 1 84 ? 22.734 14.492 -19.891 1 94.12 84 GLY B N 1
ATOM 3510 C CA . GLY B 1 84 ? 23 13.359 -20.766 1 94.12 84 GLY B CA 1
ATOM 3511 C C . GLY B 1 84 ? 23.125 12.047 -20.016 1 94.12 84 GLY B C 1
ATOM 3512 O O . GLY B 1 84 ? 23.922 11.188 -20.375 1 94.12 84 GLY B O 1
ATOM 3513 N N . HIS B 1 85 ? 22.422 11.992 -18.953 1 94.12 85 HIS B N 1
ATOM 3514 C CA . HIS B 1 85 ? 22.469 10.781 -18.141 1 94.12 85 HIS B CA 1
ATOM 3515 C C . HIS B 1 85 ? 21.266 9.891 -18.406 1 94.12 85 HIS B C 1
ATOM 3517 O O . HIS B 1 85 ? 20.219 10.367 -18.859 1 94.12 85 HIS B O 1
ATOM 3523 N N . GLU B 1 86 ? 21.438 8.594 -18.188 1 94.5 86 GLU B N 1
ATOM 3524 C CA . GLU B 1 86 ? 20.297 7.68 -18.188 1 94.5 86 GLU B CA 1
ATOM 3525 C C . GLU B 1 86 ? 19.328 7.996 -17.062 1 94.5 86 GLU B C 1
ATOM 3527 O O . GLU B 1 86 ? 19.734 8.516 -16.016 1 94.5 86 GLU B O 1
ATOM 3532 N N . SER B 1 87 ? 18.094 7.746 -17.312 1 94.75 87 SER B N 1
ATOM 3533 C CA . SER B 1 87 ? 17.094 7.973 -16.281 1 94.75 87 SER B CA 1
ATOM 3534 C C . SER B 1 87 ? 17.312 7.039 -15.094 1 94.75 87 SER B C 1
ATOM 3536 O O . SER B 1 87 ? 17.594 5.855 -15.273 1 94.75 87 SER B O 1
ATOM 3538 N N . PRO B 1 88 ? 17.312 7.609 -13.945 1 96.25 88 PRO B N 1
ATOM 3539 C CA . PRO B 1 88 ? 17.25 6.688 -12.812 1 96.25 88 PRO B CA 1
ATOM 3540 C C . PRO B 1 88 ? 15.945 5.914 -12.742 1 96.25 88 PRO B C 1
ATOM 3542 O O . PRO B 1 88 ? 14.984 6.258 -13.438 1 96.25 88 PRO B O 1
ATOM 3545 N N . GLU B 1 89 ? 15.938 4.801 -11.945 1 96.75 89 GLU B N 1
ATOM 3546 C CA . GLU B 1 89 ? 14.672 4.211 -11.508 1 96.75 89 GLU B CA 1
ATOM 3547 C C . GLU B 1 89 ? 14.062 5.012 -10.359 1 96.75 89 GLU B C 1
ATOM 3549 O O . GLU B 1 89 ? 14.781 5.547 -9.516 1 96.75 89 GLU B O 1
ATOM 3554 N N . TYR B 1 90 ? 12.812 5.16 -10.406 1 97.25 90 TYR B N 1
ATOM 3555 C CA . TYR B 1 90 ? 12.125 5.879 -9.344 1 97.25 90 TYR B CA 1
ATOM 3556 C C . TYR B 1 90 ? 11.352 4.914 -8.453 1 97.25 90 TYR B C 1
ATOM 3558 O O . TYR B 1 90 ? 10.562 4.098 -8.938 1 97.25 90 TYR B O 1
ATOM 3566 N N . GLN B 1 91 ? 11.633 4.887 -7.242 1 98 91 GLN B N 1
ATOM 3567 C CA . GLN B 1 91 ? 10.836 4.191 -6.238 1 98 91 GLN B CA 1
ATOM 3568 C C . GLN B 1 91 ? 10.102 5.184 -5.336 1 98 91 GLN B C 1
ATOM 3570 O O . GLN B 1 91 ? 10.734 5.984 -4.645 1 98 91 GLN B O 1
ATOM 3575 N N . VAL B 1 92 ? 8.805 5.152 -5.344 1 98.25 92 VAL B N 1
ATOM 3576 C CA . VAL B 1 92 ? 7.988 6.121 -4.621 1 98.25 92 VAL B CA 1
ATOM 3577 C C . VAL B 1 92 ? 7.207 5.418 -3.516 1 98.25 92 VAL B C 1
ATOM 3579 O O . VAL B 1 92 ? 6.449 4.48 -3.783 1 98.25 92 VAL B O 1
ATOM 3582 N N . PHE B 1 93 ? 7.406 5.848 -2.287 1 98.62 93 PHE B N 1
ATOM 3583 C CA . PHE B 1 93 ? 6.641 5.359 -1.147 1 98.62 93 PHE B CA 1
ATOM 3584 C C . PHE B 1 93 ? 5.555 6.355 -0.757 1 98.62 93 PHE B C 1
ATOM 3586 O O . PHE B 1 93 ? 5.844 7.52 -0.48 1 98.62 93 PHE B O 1
ATOM 3593 N N . LEU B 1 94 ? 4.348 5.891 -0.801 1 98.31 94 LEU B N 1
ATOM 3594 C CA . LEU B 1 94 ? 3.199 6.648 -0.318 1 98.31 94 LEU B CA 1
ATOM 3595 C C . LEU B 1 94 ? 2.822 6.223 1.098 1 98.31 94 LEU B C 1
ATOM 3597 O O . LEU B 1 94 ? 2.273 5.137 1.298 1 98.31 94 LEU B O 1
ATOM 3601 N N . ASN B 1 95 ? 3.092 7.074 2.01 1 98.31 95 ASN B N 1
ATOM 3602 C CA . ASN B 1 95 ? 2.896 6.711 3.41 1 98.31 95 ASN B CA 1
ATOM 3603 C C . ASN B 1 95 ? 1.66 7.387 3.996 1 98.31 95 ASN B C 1
ATOM 3605 O O . ASN B 1 95 ? 1.392 8.555 3.709 1 98.31 95 ASN B O 1
ATOM 3609 N N . ASP B 1 96 ? 0.937 6.742 4.789 1 97.69 96 ASP B N 1
ATOM 3610 C CA . ASP B 1 96 ? -0.126 7.234 5.66 1 97.69 96 ASP B CA 1
ATOM 3611 C C . ASP B 1 96 ? -0.452 6.223 6.754 1 97.69 96 ASP B C 1
ATOM 3613 O O . ASP B 1 96 ? 0.157 5.152 6.82 1 97.69 96 ASP B O 1
ATOM 3617 N N . LEU B 1 97 ? -1.315 6.598 7.66 1 96.88 97 LEU B N 1
ATOM 3618 C CA . LEU B 1 97 ? -1.747 5.684 8.711 1 96.88 97 LEU B CA 1
ATOM 3619 C C . LEU B 1 97 ? -2.469 4.477 8.117 1 96.88 97 LEU B C 1
ATOM 3621 O O . LEU B 1 97 ? -3.02 4.555 7.02 1 96.88 97 LEU B O 1
ATOM 3625 N N . PRO B 1 98 ? -2.498 3.342 8.852 1 95.19 98 PRO B N 1
ATOM 3626 C CA . PRO B 1 98 ? -3.094 2.107 8.336 1 95.19 98 PRO B CA 1
ATOM 3627 C C . PRO B 1 98 ? -4.57 2.27 7.977 1 95.19 98 PRO B C 1
ATOM 3629 O O . PRO B 1 98 ? -5.078 1.559 7.105 1 95.19 98 PRO B O 1
ATOM 3632 N N . GLY B 1 99 ? -5.203 3.197 8.562 1 93.69 99 GLY B N 1
ATOM 3633 C CA . GLY B 1 99 ? -6.625 3.406 8.32 1 93.69 99 GLY B CA 1
ATOM 3634 C C . GLY B 1 99 ? -6.902 4.215 7.066 1 93.69 99 GLY B C 1
ATOM 3635 O O . GLY B 1 99 ? -8.062 4.418 6.695 1 93.69 99 GLY B O 1
ATOM 3636 N N . ASN B 1 100 ? -5.832 4.684 6.398 1 95.44 100 ASN B N 1
ATOM 3637 C CA . ASN B 1 100 ? -5.984 5.449 5.164 1 95.44 100 ASN B CA 1
ATOM 3638 C C . ASN B 1 100 ? -6.637 4.617 4.066 1 95.44 100 ASN B C 1
ATOM 3640 O O . ASN B 1 100 ? -6.566 3.389 4.09 1 95.44 100 ASN B O 1
ATOM 3644 N N . ASP B 1 101 ? -7.312 5.285 3.162 1 94.94 101 ASP B N 1
ATOM 3645 C CA . ASP B 1 101 ? -7.91 4.625 2.006 1 94.94 101 ASP B CA 1
ATOM 3646 C C . ASP B 1 101 ? -6.871 4.387 0.912 1 94.94 101 ASP B C 1
ATOM 3648 O O . ASP B 1 101 ? -6.914 5.023 -0.143 1 94.94 101 ASP B O 1
ATOM 3652 N N . PHE B 1 102 ? -6.055 3.422 0.987 1 96.44 102 PHE B N 1
ATOM 3653 C CA . PHE B 1 102 ? -5.016 3.088 0.019 1 96.44 102 PHE B CA 1
ATOM 3654 C C . PHE B 1 102 ? -5.625 2.496 -1.247 1 96.44 102 PHE B C 1
ATOM 3656 O O . PHE B 1 102 ? -5.062 2.633 -2.334 1 96.44 102 PHE B O 1
ATOM 3663 N N . ASN B 1 103 ? -6.777 1.83 -1.1 1 95.25 103 ASN B N 1
ATOM 3664 C CA . ASN B 1 103 ? -7.414 1.229 -2.266 1 95.25 103 ASN B CA 1
ATOM 3665 C C . ASN B 1 103 ? -7.703 2.27 -3.346 1 95.25 103 ASN B C 1
ATOM 3667 O O . ASN B 1 103 ? -7.449 2.027 -4.527 1 95.25 103 ASN B O 1
ATOM 3671 N N . THR B 1 104 ? -8.156 3.426 -2.908 1 94.44 104 THR B N 1
ATOM 3672 C CA . THR B 1 104 ? -8.492 4.477 -3.861 1 94.44 104 THR B CA 1
ATOM 3673 C C . THR B 1 104 ? -7.25 4.953 -4.605 1 94.44 104 THR B C 1
ATOM 3675 O O . THR B 1 104 ? -7.266 5.09 -5.828 1 94.44 104 THR B O 1
ATOM 3678 N N . ILE B 1 105 ? -6.191 5.141 -3.908 1 94.69 105 ILE B N 1
ATOM 3679 C CA . ILE B 1 105 ? -4.973 5.629 -4.543 1 94.69 105 ILE B CA 1
ATOM 3680 C C . ILE B 1 105 ? -4.406 4.551 -5.469 1 94.69 105 ILE B C 1
ATOM 3682 O O . ILE B 1 105 ? -3.994 4.848 -6.59 1 94.69 105 ILE B O 1
ATOM 3686 N N . PHE B 1 106 ? -4.379 3.322 -5.035 1 95.62 106 PHE B N 1
ATOM 3687 C CA . PHE B 1 106 ? -3.811 2.238 -5.828 1 95.62 106 PHE B CA 1
ATOM 3688 C C . PHE B 1 106 ? -4.605 2.037 -7.113 1 95.62 106 PHE B C 1
ATOM 3690 O O . PHE B 1 106 ? -4.027 1.778 -8.172 1 95.62 106 PHE B O 1
ATOM 3697 N N . LYS B 1 107 ? -5.895 2.191 -7.078 1 93.88 107 LYS B N 1
ATOM 3698 C CA . LYS B 1 107 ? -6.738 2.051 -8.266 1 93.88 107 LYS B CA 1
ATOM 3699 C C . LYS B 1 107 ? -6.453 3.154 -9.273 1 93.88 107 LYS B C 1
ATOM 3701 O O . LYS B 1 107 ? -6.695 2.982 -10.477 1 93.88 107 LYS B O 1
ATOM 3706 N N . SER B 1 108 ? -5.918 4.242 -8.797 1 93.94 108 SER B N 1
ATOM 3707 C CA . SER B 1 108 ? -5.656 5.367 -9.688 1 93.94 108 SER B CA 1
ATOM 3708 C C . SER B 1 108 ? -4.281 5.254 -10.336 1 93.94 108 SER B C 1
ATOM 3710 O O . SER B 1 108 ? -3.998 5.934 -11.328 1 93.94 108 SER B O 1
ATOM 3712 N N . LEU B 1 109 ? -3.455 4.422 -9.859 1 94.81 109 LEU B N 1
ATOM 3713 C CA . LEU B 1 109 ? -2.043 4.395 -10.227 1 94.81 109 LEU B CA 1
ATOM 3714 C C . LEU B 1 109 ? -1.866 3.984 -11.68 1 94.81 109 LEU B C 1
ATOM 3716 O O . LEU B 1 109 ? -1.071 4.586 -12.406 1 94.81 109 LEU B O 1
ATOM 3720 N N . PRO B 1 110 ? -2.613 2.932 -12.172 1 92.94 110 PRO B N 1
ATOM 3721 C CA . PRO B 1 110 ? -2.389 2.533 -13.562 1 92.94 110 PRO B CA 1
ATOM 3722 C C . PRO B 1 110 ? -2.6 3.682 -14.547 1 92.94 110 PRO B C 1
ATOM 3724 O O . PRO B 1 110 ? -1.768 3.9 -15.43 1 92.94 110 PRO B O 1
ATOM 3727 N N . ASN B 1 111 ? -3.664 4.402 -14.383 1 92.31 111 ASN B N 1
ATOM 3728 C CA . ASN B 1 111 ? -3.924 5.547 -15.25 1 92.31 111 ASN B CA 1
ATOM 3729 C C . ASN B 1 111 ? -2.883 6.645 -15.055 1 92.31 111 ASN B C 1
ATOM 3731 O O . ASN B 1 111 ? -2.445 7.27 -16.016 1 92.31 111 ASN B O 1
ATOM 3735 N N . PHE B 1 112 ? -2.533 6.852 -13.867 1 94 112 PHE B N 1
ATOM 3736 C CA . PHE B 1 112 ? -1.516 7.848 -13.562 1 94 112 PHE B CA 1
ATOM 3737 C C . PHE B 1 112 ? -0.197 7.504 -14.242 1 94 112 PHE B C 1
ATOM 3739 O O . PHE B 1 112 ? 0.433 8.367 -14.859 1 94 112 PHE B O 1
ATOM 3746 N N . GLN B 1 113 ? 0.222 6.273 -14.133 1 92.5 113 GLN B N 1
ATOM 3747 C CA . GLN B 1 113 ? 1.486 5.824 -14.703 1 92.5 113 GLN B CA 1
ATOM 3748 C C . GLN B 1 113 ? 1.462 5.91 -16.219 1 92.5 113 GLN B C 1
ATOM 3750 O O . GLN B 1 113 ? 2.463 6.273 -16.844 1 92.5 113 GLN B O 1
ATOM 3755 N N . LYS B 1 114 ? 0.364 5.586 -16.797 1 91.25 114 LYS B N 1
ATOM 3756 C CA . LYS B 1 114 ? 0.203 5.703 -18.25 1 91.25 114 LYS B CA 1
ATOM 3757 C C . LYS B 1 114 ? 0.338 7.156 -18.688 1 91.25 114 LYS B C 1
ATOM 3759 O O . LYS B 1 114 ? 1.04 7.449 -19.656 1 91.25 114 LYS B O 1
ATOM 3764 N N . GLN B 1 115 ? -0.314 8.016 -17.969 1 92 115 GLN B N 1
ATOM 3765 C CA . GLN B 1 115 ? -0.264 9.438 -18.297 1 92 115 GLN B CA 1
ATOM 3766 C C . GLN B 1 115 ? 1.146 9.992 -18.109 1 92 115 GLN B C 1
ATOM 3768 O O . GLN B 1 115 ? 1.608 10.797 -18.922 1 92 115 GLN B O 1
ATOM 3773 N N . MET B 1 116 ? 1.729 9.609 -17.062 1 91.5 116 MET B N 1
ATOM 3774 C CA . MET B 1 116 ? 3.094 10.055 -16.797 1 91.5 116 MET B CA 1
ATOM 3775 C C . MET B 1 116 ? 4.035 9.594 -17.906 1 91.5 116 MET B C 1
ATOM 3777 O O . MET B 1 116 ? 4.879 10.367 -18.359 1 91.5 116 MET B O 1
ATOM 3781 N N . SER B 1 117 ? 3.939 8.352 -18.281 1 89.19 117 SER B N 1
ATOM 3782 C CA . SER B 1 117 ? 4.77 7.812 -19.344 1 89.19 117 SER B CA 1
ATOM 3783 C C . SER B 1 117 ? 4.555 8.578 -20.656 1 89.19 117 SER B C 1
ATOM 3785 O O . SER B 1 117 ? 5.508 8.828 -21.391 1 89.19 117 SER B O 1
ATOM 3787 N N . TYR B 1 118 ? 3.352 8.898 -20.938 1 90.5 118 TYR B N 1
ATOM 3788 C CA . TYR B 1 118 ? 3.018 9.648 -22.141 1 90.5 118 TYR B CA 1
ATOM 3789 C C . TYR B 1 118 ? 3.627 11.047 -22.094 1 90.5 118 TYR B C 1
ATOM 3791 O O . TYR B 1 118 ? 4.18 11.523 -23.094 1 90.5 118 TYR B O 1
ATOM 3799 N N . GLN B 1 119 ? 3.547 11.641 -20.984 1 90 119 GLN B N 1
ATOM 3800 C CA . GLN B 1 119 ? 4.02 13.016 -20.828 1 90 119 GLN B CA 1
ATOM 3801 C C . GLN B 1 119 ? 5.543 13.078 -20.875 1 90 119 GLN B C 1
ATOM 3803 O O . GLN B 1 119 ? 6.117 14.023 -21.406 1 90 119 GLN B O 1
ATOM 3808 N N . MET B 1 120 ? 6.176 12.172 -20.281 1 90.56 120 MET B N 1
ATOM 3809 C CA . MET B 1 120 ? 7.629 12.203 -20.141 1 90.56 120 MET B CA 1
ATOM 3810 C C . MET B 1 120 ? 8.312 11.688 -21.406 1 90.56 120 MET B C 1
ATOM 3812 O O . MET B 1 120 ? 9.445 12.07 -21.703 1 90.56 120 MET B O 1
ATOM 3816 N N . GLY B 1 121 ? 7.625 10.844 -22.156 1 85.5 121 GLY B N 1
ATOM 3817 C CA . GLY B 1 121 ? 8.195 10.32 -23.391 1 85.5 121 GLY B CA 1
ATOM 3818 C C . GLY B 1 121 ? 9.094 9.125 -23.172 1 85.5 121 GLY B C 1
ATOM 3819 O O . GLY B 1 121 ? 9.148 8.578 -22.078 1 85.5 121 GLY B O 1
ATOM 3820 N N . PRO B 1 122 ? 9.758 8.742 -24.266 1 84.88 122 PRO B N 1
ATOM 3821 C CA . PRO B 1 122 ? 10.617 7.562 -24.172 1 84.88 122 PRO B CA 1
ATOM 3822 C C . PRO B 1 122 ? 11.891 7.824 -23.375 1 84.88 122 PRO B C 1
ATOM 3824 O O . PRO B 1 122 ? 12.344 8.969 -23.281 1 84.88 122 PRO B O 1
ATOM 3827 N N . GLY B 1 123 ? 12.406 6.848 -22.625 1 87.25 123 GLY B N 1
ATOM 3828 C CA . GLY B 1 123 ? 13.688 6.965 -21.938 1 87.25 123 GLY B CA 1
ATOM 3829 C C . GLY B 1 123 ? 13.547 7.074 -20.438 1 87.25 123 GLY B C 1
ATOM 3830 O O . GLY B 1 123 ? 14.539 6.973 -19.703 1 87.25 123 GLY B O 1
ATOM 3831 N N . ILE B 1 124 ? 12.391 7.402 -19.984 1 88.94 124 ILE B N 1
ATOM 3832 C CA . ILE B 1 124 ? 12.195 7.484 -18.547 1 88.94 124 ILE B CA 1
ATOM 3833 C C . ILE B 1 124 ? 12.312 6.09 -17.938 1 88.94 124 ILE B C 1
ATOM 3835 O O . ILE B 1 124 ? 11.867 5.105 -18.531 1 88.94 124 ILE B O 1
ATOM 3839 N N . GLY B 1 125 ? 13.008 6.039 -16.812 1 89.25 125 GLY B N 1
ATOM 3840 C CA . GLY B 1 125 ? 13.078 4.785 -16.078 1 89.25 125 GLY B CA 1
ATOM 3841 C C . GLY B 1 125 ? 11.766 4.395 -15.43 1 89.25 125 GLY B C 1
ATOM 3842 O O . GLY B 1 125 ? 10.812 5.18 -15.422 1 89.25 125 GLY B O 1
ATOM 3843 N N . PRO B 1 126 ? 11.75 3.201 -14.961 1 92.94 126 PRO B N 1
ATOM 3844 C CA . PRO B 1 126 ? 10.523 2.748 -14.297 1 92.94 126 PRO B CA 1
ATOM 3845 C C . PRO B 1 126 ? 10.18 3.574 -13.055 1 92.94 126 PRO B C 1
ATOM 3847 O O . PRO B 1 126 ? 11.078 3.984 -12.312 1 92.94 126 PRO B O 1
ATOM 3850 N N . CYS B 1 127 ? 8.93 3.867 -12.914 1 95.19 127 CYS B N 1
ATOM 3851 C CA . CYS B 1 127 ? 8.391 4.508 -11.719 1 95.19 127 CYS B CA 1
ATOM 3852 C C . CYS B 1 127 ? 7.57 3.525 -10.891 1 95.19 127 CYS B C 1
ATOM 3854 O O . CYS B 1 127 ? 6.422 3.23 -11.234 1 95.19 127 CYS B O 1
ATOM 3856 N N . LEU B 1 128 ? 8.148 3.098 -9.797 1 97.38 128 LEU B N 1
ATOM 3857 C CA . LEU B 1 128 ? 7.586 2.033 -8.977 1 97.38 128 LEU B CA 1
ATOM 3858 C C . LEU B 1 128 ? 6.938 2.602 -7.719 1 97.38 128 LEU B C 1
ATOM 3860 O O . LEU B 1 128 ? 7.555 3.391 -7 1 97.38 128 LEU B O 1
ATOM 3864 N N . PHE B 1 129 ? 5.688 2.254 -7.504 1 97.5 129 PHE B N 1
ATOM 3865 C CA . PHE B 1 129 ? 4.945 2.82 -6.387 1 97.5 129 PHE B CA 1
ATOM 3866 C C . PHE B 1 129 ? 4.656 1.758 -5.332 1 97.5 129 PHE B C 1
ATOM 3868 O O . PHE B 1 129 ? 4.336 0.615 -5.668 1 97.5 129 PHE B O 1
ATOM 3875 N N . SER B 1 130 ? 4.766 2.1 -4.086 1 98.31 130 SER B N 1
ATOM 3876 C CA . SER B 1 130 ? 4.359 1.271 -2.955 1 98.31 130 SER B CA 1
ATOM 3877 C C . SER B 1 130 ? 3.654 2.098 -1.887 1 98.31 130 SER B C 1
ATOM 3879 O O . SER B 1 130 ? 3.969 3.275 -1.697 1 98.31 130 SER B O 1
ATOM 3881 N N . GLY B 1 131 ? 2.627 1.521 -1.303 1 98.06 131 GLY B N 1
ATOM 3882 C CA . G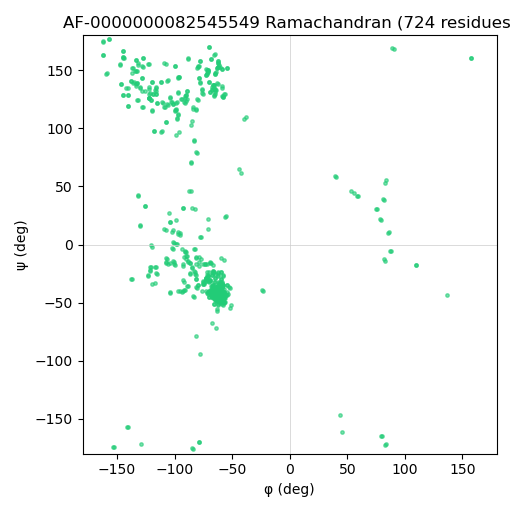LY B 1 131 ? 2.006 2.113 -0.128 1 98.06 131 GLY B CA 1
ATOM 3883 C C . GLY B 1 131 ? 2.629 1.648 1.175 1 98.06 131 GLY B C 1
ATOM 3884 O O . GLY B 1 131 ? 2.863 0.453 1.365 1 98.06 131 GLY B O 1
ATOM 3885 N N . THR B 1 132 ? 2.943 2.574 2.053 1 98.19 132 THR B N 1
ATOM 3886 C CA . THR B 1 132 ? 3.574 2.264 3.332 1 98.19 132 THR B CA 1
ATOM 3887 C C . THR B 1 132 ? 2.678 2.682 4.492 1 98.19 132 THR B C 1
ATOM 3889 O O . THR B 1 132 ? 2.693 3.842 4.91 1 98.19 132 THR B O 1
ATOM 3892 N N . PRO B 1 133 ? 1.928 1.706 5.039 1 97.31 133 PRO B N 1
ATOM 3893 C CA . PRO B 1 133 ? 1.09 2.037 6.195 1 97.31 133 PRO B CA 1
ATOM 3894 C C . PRO B 1 133 ? 1.893 2.172 7.488 1 97.31 133 PRO B C 1
ATOM 3896 O O . PRO B 1 133 ? 2.73 1.318 7.789 1 97.31 133 PRO B O 1
ATOM 3899 N N . GLY B 1 134 ? 1.667 3.26 8.18 1 96.5 134 GLY B N 1
ATOM 3900 C CA . GLY B 1 134 ? 2.328 3.441 9.461 1 96.5 134 GLY B CA 1
ATOM 3901 C C . GLY B 1 134 ? 2.428 4.895 9.883 1 96.5 134 GLY B C 1
ATOM 3902 O O . GLY B 1 134 ? 2.328 5.797 9.047 1 96.5 134 GLY B O 1
ATOM 3903 N N . SER B 1 135 ? 2.635 5.051 11.172 1 95.69 135 SER B N 1
ATOM 3904 C CA . SER B 1 135 ? 2.84 6.395 11.703 1 95.69 135 SER B CA 1
ATOM 3905 C C . SER B 1 135 ? 4.246 6.902 11.398 1 95.69 135 SER B C 1
ATOM 3907 O O . SER B 1 135 ? 5.219 6.148 11.5 1 95.69 135 SER B O 1
ATOM 3909 N N . PHE B 1 136 ? 4.41 8.078 10.93 1 93.12 136 PHE B N 1
ATOM 3910 C CA . PHE B 1 136 ? 5.75 8.578 10.648 1 93.12 136 PHE B CA 1
ATOM 3911 C C . PHE B 1 136 ? 6.457 8.992 11.93 1 93.12 136 PHE B C 1
ATOM 3913 O O . PHE B 1 136 ? 7.59 9.484 11.891 1 93.12 136 PHE B O 1
ATOM 3920 N N . TYR B 1 137 ? 5.816 8.719 13.133 1 96.5 137 TYR B N 1
ATOM 3921 C CA . TYR B 1 137 ? 6.508 8.852 14.406 1 96.5 137 TYR B CA 1
ATOM 3922 C C . TYR B 1 137 ? 7.125 7.527 14.836 1 96.5 137 TYR B C 1
ATOM 3924 O O . TYR B 1 137 ? 7.121 7.184 16.016 1 96.5 137 TYR B O 1
ATOM 3932 N N . GLY B 1 138 ? 7.516 6.75 13.945 1 94.81 138 GLY B N 1
ATOM 3933 C CA . GLY B 1 138 ? 8.266 5.508 14.008 1 94.81 138 GLY B CA 1
ATOM 3934 C C . GLY B 1 138 ? 9 5.184 12.719 1 94.81 138 GLY B C 1
ATOM 3935 O O . GLY B 1 138 ? 8.875 5.906 11.727 1 94.81 138 GLY B O 1
ATOM 3936 N N . ARG B 1 139 ? 9.75 4.074 12.773 1 96.12 139 ARG B N 1
ATOM 3937 C CA . ARG B 1 139 ? 10.477 3.635 11.586 1 96.12 139 ARG B CA 1
ATOM 3938 C C . ARG B 1 139 ? 9.516 3.172 10.5 1 96.12 139 ARG B C 1
ATOM 3940 O O . ARG B 1 139 ? 8.555 2.445 10.773 1 96.12 139 ARG B O 1
ATOM 3947 N N . LEU B 1 140 ? 9.773 3.643 9.281 1 97.75 140 LEU B N 1
ATOM 3948 C CA . LEU B 1 140 ? 8.914 3.297 8.156 1 97.75 140 LEU B CA 1
ATOM 3949 C C . LEU B 1 140 ? 9.719 2.646 7.039 1 97.75 140 LEU B C 1
ATOM 3951 O O . LEU B 1 140 ? 9.18 1.889 6.23 1 97.75 140 LEU B O 1
ATOM 3955 N N . PHE B 1 141 ? 10.984 2.963 6.969 1 98 141 PHE B N 1
ATOM 3956 C CA . PHE B 1 141 ? 11.844 2.545 5.867 1 98 141 PHE B CA 1
ATOM 3957 C C . PHE B 1 141 ? 13.164 1.993 6.387 1 98 141 PHE B C 1
ATOM 3959 O O . PHE B 1 141 ? 13.555 2.262 7.527 1 98 141 PHE B O 1
ATOM 3966 N N . PRO B 1 142 ? 13.852 1.183 5.551 1 97.44 142 PRO B N 1
ATOM 3967 C CA . PRO B 1 142 ? 15.18 0.699 5.957 1 97.44 142 PRO B CA 1
ATOM 3968 C C . PRO B 1 142 ? 16.188 1.83 6.16 1 97.44 142 PRO B C 1
ATOM 3970 O O . PRO B 1 142 ? 16.016 2.922 5.609 1 97.44 142 PRO B O 1
ATOM 3973 N N . SER B 1 143 ? 17.203 1.538 6.938 1 97.69 143 SER B N 1
ATOM 3974 C CA . SER B 1 143 ? 18.266 2.516 7.176 1 97.69 143 SER B CA 1
ATOM 3975 C C . SER B 1 143 ? 18.938 2.938 5.871 1 97.69 143 SER B C 1
ATOM 3977 O O . SER B 1 143 ? 19.172 2.105 4.992 1 97.69 143 SER B O 1
ATOM 3979 N N . LYS B 1 144 ? 19.141 4.273 5.738 1 97.12 144 LYS B N 1
ATOM 3980 C CA . LYS B 1 144 ? 19.922 4.855 4.641 1 97.12 144 LYS B CA 1
ATOM 3981 C C . LYS B 1 144 ? 19.359 4.406 3.289 1 97.12 144 LYS B C 1
ATOM 3983 O O . LYS B 1 144 ? 20.125 4.008 2.406 1 97.12 144 LYS B O 1
ATOM 3988 N N . SER B 1 145 ? 18.047 4.453 3.18 1 96.94 145 SER B N 1
ATOM 3989 C CA . SER B 1 145 ? 17.422 3.961 1.956 1 96.94 145 SER B CA 1
ATOM 3990 C C . SER B 1 145 ? 16.703 5.082 1.212 1 96.94 145 SER B C 1
ATOM 3992 O O . SER B 1 145 ? 16.484 4.988 0.003 1 96.94 145 SER B O 1
ATOM 3994 N N . LEU B 1 146 ? 16.375 6.188 1.855 1 97.88 146 LEU B N 1
ATOM 3995 C CA . LEU B 1 146 ? 15.594 7.27 1.262 1 97.88 146 LEU B CA 1
ATOM 3996 C C . LEU B 1 146 ? 16.5 8.375 0.738 1 97.88 146 LEU B C 1
ATOM 3998 O O . LEU B 1 146 ? 17.516 8.695 1.358 1 97.88 146 LEU B O 1
ATOM 4002 N N . HIS B 1 147 ? 16.094 8.945 -0.369 1 98.62 147 HIS B N 1
ATOM 4003 C CA . HIS B 1 147 ? 16.812 10.094 -0.919 1 98.62 147 HIS B CA 1
ATOM 4004 C C . HIS B 1 147 ? 16.062 11.391 -0.652 1 98.62 147 HIS B C 1
ATOM 4006 O O . HIS B 1 147 ? 16.672 12.414 -0.322 1 98.62 147 HIS B O 1
ATOM 4012 N N . PHE B 1 148 ? 14.773 11.359 -0.798 1 98.81 148 PHE B N 1
ATOM 4013 C CA . PHE B 1 148 ? 13.953 12.562 -0.729 1 98.81 148 PHE B CA 1
ATOM 4014 C C . PHE B 1 148 ? 12.648 12.289 0.001 1 98.81 148 PHE B C 1
ATOM 4016 O O . PHE B 1 148 ? 11.938 11.336 -0.323 1 98.81 148 PHE B O 1
ATOM 4023 N N . VAL B 1 149 ? 12.312 13.094 0.997 1 98.81 149 VAL B N 1
ATOM 4024 C CA . VAL B 1 149 ? 11.07 12.961 1.75 1 98.81 149 VAL B CA 1
ATOM 4025 C C . VAL B 1 149 ? 10.266 14.25 1.65 1 98.81 149 VAL B C 1
ATOM 4027 O O . VAL B 1 149 ? 10.812 15.344 1.813 1 98.81 149 VAL B O 1
ATOM 4030 N N . HIS B 1 150 ? 9.039 14.125 1.322 1 98.69 150 HIS B N 1
ATOM 4031 C CA . HIS B 1 150 ? 8.102 15.242 1.295 1 98.69 150 HIS B CA 1
ATOM 4032 C C . HIS B 1 150 ? 6.938 15.008 2.252 1 98.69 150 HIS B C 1
ATOM 4034 O O . HIS B 1 150 ? 6.496 13.867 2.43 1 98.69 150 HIS B O 1
ATOM 4040 N N . SER B 1 151 ? 6.52 15.953 2.908 1 98.31 151 SER B N 1
ATOM 4041 C CA . SER B 1 151 ? 5.289 15.945 3.697 1 98.31 151 SER B CA 1
ATOM 4042 C C . SER B 1 151 ? 4.598 17.297 3.662 1 98.31 151 SER B C 1
ATOM 4044 O O . SER B 1 151 ? 5.242 18.344 3.826 1 98.31 151 SER B O 1
ATOM 4046 N N . SER B 1 152 ? 3.346 17.281 3.336 1 96.94 152 SER B N 1
ATOM 4047 C CA . SER B 1 152 ? 2.551 18.516 3.309 1 96.94 152 SER B CA 1
ATOM 4048 C C . SER B 1 152 ? 1.224 18.328 4.039 1 96.94 152 SER B C 1
ATOM 4050 O O . SER B 1 152 ? 0.459 17.406 3.723 1 96.94 152 SER B O 1
ATOM 4052 N N . TYR B 1 153 ? 0.951 19.219 5.078 1 94.81 153 TYR B N 1
ATOM 4053 C CA . TYR B 1 153 ? -0.302 19.266 5.824 1 94.81 153 TYR B CA 1
ATOM 4054 C C . TYR B 1 153 ? -0.579 17.922 6.512 1 94.81 153 TYR B C 1
ATOM 4056 O O . TYR B 1 153 ? -1.703 17.422 6.469 1 94.81 153 TYR B O 1
ATOM 4064 N N . SER B 1 154 ? 0.452 17.344 7.07 1 95.56 154 SER B N 1
ATOM 4065 C CA . SER B 1 154 ? 0.245 16.078 7.781 1 95.56 154 SER B CA 1
ATOM 4066 C C . SER B 1 154 ? 1.024 16.062 9.094 1 95.56 154 SER B C 1
ATOM 4068 O O . SER B 1 154 ? 0.563 15.484 10.078 1 95.56 154 SER B O 1
ATOM 4070 N N . LEU B 1 155 ? 2.129 16.734 9.188 1 96.62 155 LEU B N 1
ATOM 4071 C CA . LEU B 1 155 ? 3.023 16.641 10.336 1 96.62 155 LEU B CA 1
ATOM 4072 C C . LEU B 1 155 ? 2.488 17.438 11.516 1 96.62 155 LEU B C 1
ATOM 4074 O O . LEU B 1 155 ? 2.984 17.312 12.641 1 96.62 155 LEU B O 1
ATOM 4078 N N . GLN B 1 156 ? 1.481 18.281 11.305 1 96.69 156 GLN B N 1
ATOM 4079 C CA . GLN B 1 156 ? 0.875 18.984 12.422 1 96.69 156 GLN B CA 1
ATOM 4080 C C . GLN B 1 156 ? 0.068 18.047 13.312 1 96.69 156 GLN B C 1
ATOM 4082 O O . GLN B 1 156 ? -0.26 18.391 14.445 1 96.69 156 GLN B O 1
ATOM 4087 N N . TRP B 1 157 ? -0.36 16.938 12.742 1 97 157 TRP B N 1
ATOM 4088 C CA . TRP B 1 157 ? -1.068 15.938 13.539 1 97 157 TRP B CA 1
ATOM 4089 C C . TRP B 1 157 ? -0.123 15.258 14.523 1 97 157 TRP B C 1
ATOM 4091 O O . TRP B 1 157 ? 0.949 14.781 14.141 1 97 157 TRP B O 1
ATOM 4101 N N . LEU B 1 158 ? -0.548 15.188 15.742 1 97.44 158 LEU B N 1
ATOM 4102 C CA . LEU B 1 158 ? 0.257 14.57 16.797 1 97.44 158 LEU B CA 1
ATOM 4103 C C . LEU B 1 158 ? -0.011 13.07 16.875 1 97.44 158 LEU B C 1
ATOM 4105 O O . LEU B 1 158 ? -1.014 12.586 16.344 1 97.44 158 LEU B O 1
ATOM 4109 N N . SER B 1 159 ? 0.955 12.328 17.5 1 96.06 159 SER B N 1
ATOM 4110 C CA . SER B 1 159 ? 0.828 10.883 17.641 1 96.06 159 SER B CA 1
ATOM 4111 C C . SER B 1 159 ? -0.329 10.516 18.562 1 96.06 159 SER B C 1
ATOM 4113 O O . SER B 1 159 ? -0.853 9.398 18.5 1 96.06 159 SER B O 1
ATOM 4115 N N . GLN B 1 160 ? -0.705 11.422 19.438 1 95.94 160 GLN B N 1
ATOM 4116 C CA . GLN B 1 160 ? -1.783 11.227 20.406 1 95.94 160 GLN B CA 1
ATOM 4117 C C . GLN B 1 160 ? -2.268 12.555 20.969 1 95.94 160 GLN B C 1
ATOM 4119 O O . GLN B 1 160 ? -1.593 13.578 20.812 1 95.94 160 GLN B O 1
ATOM 4124 N N . VAL B 1 161 ? -3.465 12.484 21.562 1 96.06 161 VAL B N 1
ATOM 4125 C CA . VAL B 1 161 ? -3.908 13.617 22.359 1 96.06 161 VAL B CA 1
ATOM 4126 C C . VAL B 1 161 ? -3.002 13.781 23.578 1 96.06 161 VAL B C 1
ATOM 4128 O O . VAL B 1 161 ? -2.73 12.812 24.281 1 96.06 161 VAL B O 1
ATOM 4131 N N . PRO B 1 162 ? -2.51 15.039 23.719 1 96.81 162 PRO B N 1
ATOM 4132 C CA . PRO B 1 162 ? -1.679 15.227 24.922 1 96.81 162 PRO B CA 1
ATOM 4133 C C . PRO B 1 162 ? -2.389 14.82 26.203 1 96.81 162 PRO B C 1
ATOM 4135 O O . PRO B 1 162 ? -3.621 14.852 26.266 1 96.81 162 PRO B O 1
ATOM 4138 N N . GLU B 1 163 ? -1.578 14.422 27.141 1 94.44 163 GLU B N 1
ATOM 4139 C CA . GLU B 1 163 ? -2.127 14.078 28.453 1 94.44 163 GLU B CA 1
ATOM 4140 C C . GLU B 1 163 ? -2.396 15.32 29.281 1 94.44 163 GLU B C 1
ATOM 4142 O O . GLU B 1 163 ? -1.792 16.375 29.062 1 94.44 163 GLU B O 1
ATOM 4147 N N . GLY B 1 164 ? -3.348 15.195 30.156 1 92.19 164 GLY B N 1
ATOM 4148 C CA . GLY B 1 164 ? -3.568 16.25 31.141 1 92.19 164 GLY B CA 1
ATOM 4149 C C . GLY B 1 164 ? -4.379 17.406 30.594 1 92.19 164 GLY B C 1
ATOM 4150 O O . GLY B 1 164 ? -4.082 18.578 30.891 1 92.19 164 GLY B O 1
ATOM 4151 N N . LEU B 1 165 ? -5.375 17.141 29.766 1 95.25 165 LEU B N 1
ATOM 4152 C CA . LEU B 1 165 ? -6.145 18.219 29.156 1 95.25 165 LEU B CA 1
ATOM 4153 C C . LEU B 1 165 ? -7.504 18.359 29.828 1 95.25 165 LEU B C 1
ATOM 4155 O O . LEU B 1 165 ? -8.414 18.984 29.281 1 95.25 165 LEU B O 1
ATOM 4159 N N . ASP B 1 166 ? -7.695 17.844 31.047 1 93.69 166 ASP B N 1
ATOM 4160 C CA . ASP B 1 166 ? -8.992 17.75 31.719 1 93.69 166 ASP B CA 1
ATOM 4161 C C . ASP B 1 166 ? -9.562 19.125 32.031 1 93.69 166 ASP B C 1
ATOM 4163 O O . ASP B 1 166 ? -10.781 19.281 32.125 1 93.69 166 ASP B O 1
ATOM 4167 N N . ASN B 1 167 ? -8.742 20.094 32.125 1 95.12 167 ASN B N 1
ATOM 4168 C CA . ASN B 1 167 ? -9.203 21.422 32.469 1 95.12 167 ASN B CA 1
ATOM 4169 C C . ASN B 1 167 ? -9.445 22.297 31.25 1 95.12 167 ASN B C 1
ATOM 4171 O O . ASN B 1 167 ? -9.648 23.5 31.359 1 95.12 167 ASN B O 1
ATOM 4175 N N . ASN B 1 168 ? -9.414 21.75 30.016 1 96.62 168 ASN B N 1
ATOM 4176 C CA . ASN B 1 168 ? -9.656 22.484 28.766 1 96.62 168 ASN B CA 1
ATOM 4177 C C . ASN B 1 168 ? -11.148 22.516 28.438 1 96.62 168 ASN B C 1
ATOM 4179 O O . ASN B 1 168 ? -11.531 22.359 27.266 1 96.62 168 ASN B O 1
ATOM 4183 N N . LYS B 1 169 ? -11.93 22.797 29.375 1 94.44 169 LYS B N 1
ATOM 4184 C CA . LYS B 1 169 ? -13.383 22.703 29.266 1 94.44 169 LYS B CA 1
ATOM 4185 C C . LYS B 1 169 ? -13.914 23.719 28.25 1 94.44 169 LYS B C 1
ATOM 4187 O O . LYS B 1 169 ? -13.461 24.859 28.219 1 94.44 169 LYS B O 1
ATOM 4192 N N . GLY B 1 170 ? -14.852 23.234 27.453 1 94.06 170 GLY B N 1
ATOM 4193 C CA . GLY B 1 170 ? -15.477 24.078 26.453 1 94.06 170 GLY B CA 1
ATOM 4194 C C . GLY B 1 170 ? -14.656 24.219 25.188 1 94.06 170 GLY B C 1
ATOM 4195 O O . GLY B 1 170 ? -15.148 24.719 24.172 1 94.06 170 GLY B O 1
ATOM 4196 N N . ASN B 1 171 ? -13.414 23.797 25.234 1 95.81 171 ASN B N 1
ATOM 4197 C CA . ASN B 1 171 ? -12.531 23.812 24.078 1 95.81 171 ASN B CA 1
ATOM 4198 C C . ASN B 1 171 ? -12.266 22.391 23.562 1 95.81 171 ASN B C 1
ATOM 4200 O O . ASN B 1 171 ? -12.461 21.422 24.297 1 95.81 171 ASN B O 1
ATOM 4204 N N . ILE B 1 172 ? -11.922 22.297 22.312 1 96.62 172 ILE B N 1
ATOM 4205 C CA . ILE B 1 172 ? -11.578 20.984 21.766 1 96.62 172 ILE B CA 1
ATOM 4206 C C . ILE B 1 172 ? -10.141 21.016 21.234 1 96.62 172 ILE B C 1
ATOM 4208 O O . ILE B 1 172 ? -9.68 20.031 20.641 1 96.62 172 ILE B O 1
ATOM 4212 N N . TYR B 1 173 ? -9.516 22.125 21.344 1 96.81 173 TYR B N 1
ATOM 4213 C CA . TYR B 1 173 ? -8.141 22.391 20.938 1 96.81 173 TYR B CA 1
ATOM 4214 C C . TYR B 1 173 ? -7.539 23.531 21.766 1 96.81 173 TYR B C 1
ATOM 4216 O O . TYR B 1 173 ? -8.109 23.938 22.781 1 96.81 173 TYR B O 1
ATOM 4224 N N . MET B 1 174 ? -6.305 23.969 21.422 1 96.62 174 MET B N 1
ATOM 4225 C CA . MET B 1 174 ? -5.727 25.156 22.047 1 96.62 174 MET B CA 1
ATOM 4226 C C . MET B 1 174 ? -6.523 26.406 21.688 1 96.62 174 MET B C 1
ATOM 4228 O O . MET B 1 174 ? -6.957 26.562 20.531 1 96.62 174 MET B O 1
ATOM 4232 N N . ALA B 1 175 ? -6.809 27.203 22.641 1 94.44 175 ALA B N 1
ATOM 4233 C CA . ALA B 1 175 ? -7.527 28.469 22.484 1 94.44 175 ALA B CA 1
ATOM 4234 C C . ALA B 1 175 ? -7.004 29.516 23.469 1 94.44 175 ALA B C 1
ATOM 4236 O O . ALA B 1 175 ? -6.227 29.203 24.375 1 94.44 175 ALA B O 1
ATOM 4237 N N . CYS B 1 176 ? -7.422 30.781 23.188 1 91.75 176 CYS B N 1
ATOM 4238 C CA . CYS B 1 176 ? -7.016 31.859 24.094 1 91.75 176 CYS B CA 1
ATOM 4239 C C . CYS B 1 176 ? -7.566 31.641 25.5 1 91.75 176 CYS B C 1
ATOM 4241 O O . CYS B 1 176 ? -7 32.125 26.469 1 91.75 176 CYS B O 1
ATOM 4243 N N . THR B 1 177 ? -8.641 30.891 25.625 1 93.69 177 THR B N 1
ATOM 4244 C CA . THR B 1 177 ? -9.258 30.625 26.906 1 93.69 177 THR B CA 1
ATOM 4245 C C . THR B 1 177 ? -8.672 29.359 27.531 1 93.69 177 THR B C 1
ATOM 4247 O O . THR B 1 177 ? -9.008 29.016 28.672 1 93.69 177 THR B O 1
ATOM 4250 N N . SER B 1 178 ? -7.82 28.656 26.812 1 96 178 SER B N 1
ATOM 4251 C CA . SER B 1 178 ? -7.199 27.453 27.359 1 96 178 SER B CA 1
ATOM 4252 C C . SER B 1 178 ? -6.195 27.797 28.453 1 96 178 SER B C 1
ATOM 4254 O O . SER B 1 178 ? -5.453 28.766 28.344 1 96 178 SER B O 1
ATOM 4256 N N . PRO B 1 179 ? -6.16 27 29.547 1 95.94 179 PRO B N 1
ATOM 4257 C CA . PRO B 1 179 ? -5.137 27.203 30.578 1 95.94 179 PRO B CA 1
ATOM 4258 C C . PRO B 1 179 ? -3.719 27.016 30.047 1 95.94 179 PRO B C 1
ATOM 4260 O O . PRO B 1 179 ? -3.506 26.219 29.125 1 95.94 179 PRO B O 1
ATOM 4263 N N . PRO B 1 180 ? -2.773 27.656 30.703 1 96.06 180 PRO B N 1
ATOM 4264 C CA . PRO B 1 180 ? -1.387 27.578 30.234 1 96.06 180 PRO B CA 1
ATOM 4265 C C . PRO B 1 180 ? -0.854 26.156 30.234 1 96.06 180 PRO B C 1
ATOM 4267 O O . PRO B 1 180 ? -0.015 25.812 29.391 1 96.06 180 PRO B O 1
ATOM 4270 N N . ASP B 1 181 ? -1.284 25.359 31.125 1 97.06 181 ASP B N 1
ATOM 4271 C CA . ASP B 1 181 ? -0.779 23.984 31.188 1 97.06 181 ASP B CA 1
ATOM 4272 C C . ASP B 1 181 ? -1.252 23.172 30 1 97.06 181 ASP B C 1
ATOM 4274 O O . ASP B 1 181 ? -0.577 22.234 29.578 1 97.06 181 ASP B O 1
ATOM 4278 N N . VAL B 1 182 ? -2.439 23.5 29.484 1 97.19 182 VAL B N 1
ATOM 4279 C CA . VAL B 1 182 ? -2.934 22.859 28.266 1 97.19 182 VAL B CA 1
ATOM 4280 C C . VAL B 1 182 ? -2.014 23.188 27.094 1 97.19 182 VAL B C 1
ATOM 4282 O O . VAL B 1 182 ? -1.623 22.297 26.328 1 97.19 182 VAL B O 1
ATOM 4285 N N . LEU B 1 183 ? -1.693 24.469 26.969 1 97.44 183 LEU B N 1
ATOM 4286 C CA . LEU B 1 183 ? -0.795 24.906 25.906 1 97.44 183 LEU B CA 1
ATOM 4287 C C . LEU B 1 183 ? 0.562 24.219 26.031 1 97.44 183 LEU B C 1
ATOM 4289 O O . LEU B 1 183 ? 1.136 23.781 25.031 1 97.44 183 LEU B O 1
ATOM 4293 N N . ARG B 1 184 ? 1.043 24.109 27.234 1 97.75 184 ARG B N 1
ATOM 4294 C CA . ARG B 1 184 ? 2.32 23.438 27.484 1 97.75 184 ARG B CA 1
ATOM 4295 C C . ARG B 1 184 ? 2.254 21.969 27.125 1 97.75 184 ARG B C 1
ATOM 4297 O O . ARG B 1 184 ? 3.203 21.406 26.562 1 97.75 184 ARG B O 1
ATOM 4304 N N . ALA B 1 185 ? 1.154 21.312 27.453 1 98.06 185 ALA B N 1
ATOM 4305 C CA . ALA B 1 185 ? 0.984 19.891 27.156 1 98.06 185 ALA B CA 1
ATOM 4306 C C . ALA B 1 185 ? 1.048 19.641 25.641 1 98.06 185 ALA B C 1
ATOM 4308 O O . ALA B 1 185 ? 1.684 18.672 25.203 1 98.06 185 ALA B O 1
ATOM 4309 N N . TYR B 1 186 ? 0.404 20.484 24.859 1 98.12 186 TYR B N 1
ATOM 4310 C CA . TYR B 1 186 ? 0.436 20.375 23.406 1 98.12 186 TYR B CA 1
ATOM 4311 C C . TYR B 1 186 ? 1.851 20.562 22.875 1 98.12 186 TYR B C 1
ATOM 4313 O O . TYR B 1 186 ? 2.311 19.812 22.016 1 98.12 186 TYR B O 1
ATOM 4321 N N . TYR B 1 187 ? 2.498 21.547 23.406 1 98.06 187 TYR B N 1
ATOM 4322 C CA . TYR B 1 187 ? 3.861 21.844 22.969 1 98.06 187 TYR B CA 1
ATOM 4323 C C . TYR B 1 187 ? 4.793 20.672 23.297 1 98.06 187 TYR B C 1
ATOM 4325 O O . TYR B 1 187 ? 5.621 20.297 22.469 1 98.06 187 TYR B O 1
ATOM 4333 N N . GLU B 1 188 ? 4.668 20.109 24.469 1 98.31 188 GLU B N 1
ATOM 4334 C CA . GLU B 1 188 ? 5.512 19 24.891 1 98.31 188 GLU B CA 1
ATOM 4335 C C . GLU B 1 188 ? 5.281 17.781 24.016 1 98.31 188 GLU B C 1
ATOM 4337 O O . GLU B 1 188 ? 6.23 17.078 23.641 1 98.31 188 GLU B O 1
ATOM 4342 N N . GLN B 1 189 ? 4.059 17.531 23.719 1 97.94 189 GLN B N 1
ATOM 4343 C CA . GLN B 1 189 ? 3.752 16.422 22.828 1 97.94 189 GLN B CA 1
ATOM 4344 C C . GLN B 1 189 ? 4.328 16.656 21.438 1 97.94 189 GLN B C 1
ATOM 4346 O O . GLN B 1 189 ? 4.859 15.727 20.828 1 97.94 189 GLN B O 1
ATOM 4351 N N . TYR B 1 190 ? 4.238 17.906 20.984 1 98 190 TYR B N 1
ATOM 4352 C CA . TYR B 1 190 ? 4.844 18.281 19.719 1 98 190 TYR B CA 1
ATOM 4353 C C . TYR B 1 190 ? 6.344 18.016 19.734 1 98 190 TYR B C 1
ATOM 4355 O O . TYR B 1 190 ? 6.883 17.422 18.797 1 98 190 TYR B O 1
ATOM 4363 N N . GLN B 1 191 ? 6.965 18.438 20.703 1 98.25 191 GLN B N 1
ATOM 4364 C CA . GLN B 1 191 ? 8.414 18.266 20.812 1 98.25 191 GLN B CA 1
ATOM 4365 C C . GLN B 1 191 ? 8.789 16.781 20.766 1 98.25 191 GLN B C 1
ATOM 4367 O O . GLN B 1 191 ? 9.719 16.391 20.047 1 98.25 191 GLN B O 1
ATOM 4372 N N . ARG B 1 192 ? 8.055 16.016 21.516 1 97.75 192 ARG B N 1
ATOM 4373 C CA . ARG B 1 192 ? 8.32 14.578 21.547 1 97.75 192 ARG B CA 1
ATOM 4374 C C . ARG B 1 192 ? 8.117 13.953 20.172 1 97.75 192 ARG B C 1
ATOM 4376 O O . ARG B 1 192 ? 8.969 13.195 19.688 1 97.75 192 ARG B O 1
ATOM 4383 N N . ASP B 1 193 ? 7.031 14.281 19.562 1 97.81 193 ASP B N 1
ATOM 4384 C CA . ASP B 1 193 ? 6.676 13.711 18.266 1 97.81 193 ASP B CA 1
ATOM 4385 C C . ASP B 1 193 ? 7.656 14.148 17.172 1 97.81 193 ASP B C 1
ATOM 4387 O O . ASP B 1 193 ? 8.172 13.312 16.422 1 97.81 193 ASP B O 1
ATOM 4391 N N . PHE B 1 194 ? 7.879 15.445 17.078 1 98.44 194 PHE B N 1
ATOM 4392 C CA . PHE B 1 194 ? 8.719 15.969 16.016 1 98.44 194 PHE B CA 1
ATOM 4393 C C . PHE B 1 194 ? 10.156 15.492 16.172 1 98.44 194 PHE B C 1
ATOM 4395 O O . PHE B 1 194 ? 10.836 15.188 15.188 1 98.44 194 PHE B O 1
ATOM 4402 N N . SER B 1 195 ? 10.602 15.43 17.391 1 98.12 195 SER B N 1
ATOM 4403 C CA . SER B 1 195 ? 11.93 14.875 17.656 1 98.12 195 SER B CA 1
ATOM 4404 C C . SER B 1 195 ? 12.023 13.422 17.188 1 98.12 195 SER B C 1
ATOM 4406 O O . SER B 1 195 ? 13.016 13.023 16.578 1 98.12 195 SER B O 1
ATOM 4408 N N . MET B 1 196 ? 11.023 12.68 17.516 1 98 196 MET B N 1
ATOM 4409 C CA . MET B 1 196 ? 10.977 11.281 17.078 1 98 196 MET B CA 1
ATOM 4410 C C . MET B 1 196 ? 10.945 11.188 15.562 1 98 196 MET B C 1
ATOM 4412 O O . MET B 1 196 ? 11.641 10.352 14.977 1 98 196 MET B O 1
ATOM 4416 N N . PHE B 1 197 ? 10.211 12.031 14.992 1 98.62 197 PHE B N 1
ATOM 4417 C CA . PHE B 1 197 ? 10.125 12.086 13.539 1 98.62 197 PHE B CA 1
ATOM 4418 C C . PHE B 1 197 ? 11.5 12.328 12.922 1 98.62 197 PHE B C 1
ATOM 4420 O O . PHE B 1 197 ? 11.914 11.602 12.016 1 98.62 197 PHE B O 1
ATOM 4427 N N . LEU B 1 198 ? 12.156 13.305 13.383 1 98.69 198 LEU B N 1
ATOM 4428 C CA . LEU B 1 198 ? 13.469 13.672 12.859 1 98.69 198 LEU B CA 1
ATOM 4429 C C . LEU B 1 198 ? 14.469 12.539 13.062 1 98.69 198 LEU B C 1
ATOM 4431 O O . LEU B 1 198 ? 15.281 12.25 12.18 1 98.69 198 LEU B O 1
ATOM 4435 N N . LYS B 1 199 ? 14.391 11.914 14.188 1 98.38 199 LYS B N 1
ATOM 4436 C CA . LYS B 1 199 ? 15.289 10.805 14.492 1 98.38 199 LYS B CA 1
ATOM 4437 C C . LYS B 1 199 ? 15.086 9.656 13.516 1 98.38 199 LYS B C 1
ATOM 4439 O O . LYS B 1 199 ? 16.047 9.086 13 1 98.38 199 LYS B O 1
ATOM 4444 N N . CYS B 1 200 ? 13.867 9.273 13.289 1 98.44 200 CYS B N 1
ATOM 4445 C CA . CYS B 1 200 ? 13.547 8.195 12.367 1 98.44 200 CYS B CA 1
ATOM 4446 C C . CYS B 1 200 ? 14.023 8.523 10.953 1 98.44 200 CYS B C 1
ATOM 4448 O O . CYS B 1 200 ? 14.633 7.688 10.289 1 98.44 200 CYS B O 1
ATOM 4450 N N . ARG B 1 201 ? 13.758 9.742 10.5 1 98.75 201 ARG B N 1
ATOM 4451 C CA . ARG B 1 201 ? 14.148 10.156 9.156 1 98.75 201 ARG B CA 1
ATOM 4452 C C . ARG B 1 201 ? 15.672 10.234 9.031 1 98.75 201 ARG B C 1
ATOM 4454 O O . ARG B 1 201 ? 16.234 9.898 7.98 1 98.75 201 ARG B O 1
ATOM 4461 N N . ALA B 1 202 ? 16.281 10.648 10.102 1 98.5 202 ALA B N 1
ATOM 4462 C CA . ALA B 1 202 ? 17.75 10.68 10.078 1 98.5 202 ALA B CA 1
ATOM 4463 C C . ALA B 1 202 ? 18.312 9.281 9.859 1 98.5 202 ALA B C 1
ATOM 4465 O O . ALA B 1 202 ? 19.344 9.125 9.188 1 98.5 202 ALA B O 1
ATOM 4466 N N . GLU B 1 203 ? 17.688 8.289 10.445 1 97.81 203 GLU B N 1
ATOM 4467 C CA . GLU B 1 203 ? 18.109 6.898 10.266 1 97.81 203 GLU B CA 1
ATOM 4468 C C . GLU B 1 203 ? 17.797 6.406 8.859 1 97.81 203 GLU B C 1
ATOM 4470 O O . GLU B 1 203 ? 18.562 5.633 8.281 1 97.81 203 GLU B O 1
ATOM 4475 N N . GLU B 1 204 ? 16.781 6.863 8.242 1 98.38 204 GLU B N 1
ATOM 4476 C CA . GLU B 1 204 ? 16.234 6.297 7.008 1 98.38 204 GLU B CA 1
ATOM 4477 C C . GLU B 1 204 ? 16.844 6.98 5.777 1 98.38 204 GLU B C 1
ATOM 4479 O O . GLU B 1 204 ? 16.969 6.359 4.719 1 98.38 204 GLU B O 1
ATOM 4484 N N . LEU B 1 205 ? 17.188 8.273 5.891 1 98.44 205 LEU B N 1
ATOM 4485 C CA . LEU B 1 205 ? 17.719 9.031 4.766 1 98.44 205 LEU B CA 1
ATOM 4486 C C . LEU B 1 205 ? 19.188 8.711 4.535 1 98.44 205 LEU B C 1
ATOM 4488 O O . LEU B 1 205 ? 19.938 8.492 5.488 1 98.44 205 LEU B O 1
ATOM 4492 N N . VAL B 1 206 ? 19.625 8.656 3.297 1 97.44 206 VAL B N 1
ATOM 4493 C CA . VAL B 1 206 ? 21.031 8.602 2.949 1 97.44 206 VAL B CA 1
ATOM 4494 C C . VAL B 1 206 ? 21.703 9.93 3.291 1 97.44 206 VAL B C 1
ATOM 4496 O O . VAL B 1 206 ? 21.031 10.953 3.436 1 97.44 206 VAL B O 1
ATOM 4499 N N . ALA B 1 207 ? 23.047 9.883 3.426 1 96.38 207 ALA B N 1
ATOM 4500 C CA . ALA B 1 207 ? 23.781 11.141 3.559 1 96.38 207 ALA B CA 1
ATOM 4501 C C . ALA B 1 207 ? 23.5 12.062 2.371 1 96.38 207 ALA B C 1
ATOM 4503 O O . ALA B 1 207 ? 23.547 11.625 1.219 1 96.38 207 ALA B O 1
ATOM 4504 N N . GLY B 1 208 ? 23.141 13.312 2.662 1 96.38 208 GLY B N 1
ATOM 4505 C CA . GLY B 1 208 ? 22.812 14.25 1.602 1 96.38 208 GLY B CA 1
ATOM 4506 C C . GLY B 1 208 ? 21.344 14.18 1.179 1 96.38 208 GLY B C 1
ATOM 4507 O O . GLY B 1 208 ? 20.891 14.992 0.369 1 96.38 208 GLY B O 1
ATOM 4508 N N . GLY B 1 209 ? 20.609 13.188 1.759 1 97.62 209 GLY B N 1
ATOM 4509 C CA . GLY B 1 209 ? 19.172 13.133 1.489 1 97.62 209 GLY B CA 1
ATOM 4510 C C . GLY B 1 209 ? 18.438 14.352 1.989 1 97.62 209 GLY B C 1
ATOM 4511 O O . GLY B 1 209 ? 18.859 15 2.949 1 97.62 209 GLY B O 1
ATOM 4512 N N . GLY B 1 210 ? 17.344 14.68 1.348 1 97.5 210 GLY B N 1
ATOM 4513 C CA . GLY B 1 210 ? 16.625 15.906 1.658 1 97.5 210 GLY B CA 1
ATOM 4514 C C . GLY B 1 210 ? 15.18 15.672 2.059 1 97.5 210 GLY B C 1
ATOM 4515 O O . GLY B 1 210 ? 14.586 14.656 1.694 1 97.5 210 GLY B O 1
ATOM 4516 N N . MET B 1 211 ? 14.656 16.609 2.805 1 98.69 211 MET B N 1
ATOM 4517 C CA . MET B 1 211 ? 13.234 16.625 3.141 1 98.69 211 MET B CA 1
ATOM 4518 C C . MET B 1 211 ? 12.641 18.016 2.924 1 98.69 211 MET B C 1
ATOM 4520 O O . MET B 1 211 ? 13.289 19.016 3.207 1 98.69 211 MET B O 1
ATOM 4524 N N . VAL B 1 212 ? 11.5 18.094 2.406 1 98.81 212 VAL B N 1
ATOM 4525 C CA . VAL B 1 212 ? 10.703 19.297 2.33 1 98.81 212 VAL B CA 1
ATOM 4526 C C . VAL B 1 212 ? 9.383 19.094 3.078 1 98.81 212 VAL B C 1
ATOM 4528 O O . VAL B 1 212 ? 8.562 18.281 2.684 1 98.81 212 VAL B O 1
ATOM 4531 N N . LEU B 1 213 ? 9.242 19.859 4.117 1 98.75 213 LEU B N 1
ATOM 4532 C CA . LEU B 1 213 ? 8.117 19.703 5.027 1 98.75 213 LEU B CA 1
ATOM 4533 C C . LEU B 1 213 ? 7.289 20.984 5.094 1 98.75 213 LEU B C 1
ATOM 4535 O O . LEU B 1 213 ? 7.836 22.062 5.32 1 98.75 213 LEU B O 1
ATOM 4539 N N . THR B 1 214 ? 6 20.844 4.805 1 98.31 214 THR B N 1
ATOM 4540 C CA . THR B 1 214 ? 5.055 21.938 4.988 1 98.31 214 THR B CA 1
ATOM 4541 C C . THR B 1 214 ? 3.93 21.516 5.934 1 98.31 214 THR B C 1
ATOM 4543 O O . THR B 1 214 ? 3.322 20.453 5.762 1 98.31 214 THR B O 1
ATOM 4546 N N . PHE B 1 215 ? 3.684 22.203 6.906 1 95.81 215 PHE B N 1
ATOM 4547 C CA . PHE B 1 215 ? 2.576 21.906 7.809 1 95.81 215 PHE B CA 1
ATOM 4548 C C . PHE B 1 215 ? 1.941 23.188 8.328 1 95.81 215 PHE B C 1
ATOM 4550 O O . PHE B 1 215 ? 2.498 24.281 8.148 1 95.81 215 PHE B O 1
ATOM 4557 N N . LEU B 1 216 ? 0.709 23.062 8.812 1 96.19 216 LEU B N 1
ATOM 4558 C CA . LEU B 1 216 ? 0.021 24.203 9.43 1 96.19 216 LEU B CA 1
ATOM 4559 C C . LEU B 1 216 ? 0.821 24.734 10.609 1 96.19 216 LEU B C 1
ATOM 4561 O O . LEU B 1 216 ? 1.318 23.969 11.438 1 96.19 216 LEU B O 1
ATOM 4565 N N . GLY B 1 217 ? 1.043 26.016 10.562 1 96.81 217 GLY B N 1
ATOM 4566 C CA . GLY B 1 217 ? 1.78 26.688 11.625 1 96.81 217 GLY B CA 1
ATOM 4567 C C . GLY B 1 217 ? 1.219 28.047 11.977 1 96.81 217 GLY B C 1
ATOM 4568 O O . GLY B 1 217 ? 0.006 28.25 11.914 1 96.81 217 GLY B O 1
ATOM 4569 N N . ARG B 1 218 ? 2.033 28.891 12.547 1 97 218 ARG B N 1
ATOM 4570 C CA . ARG B 1 218 ? 1.688 30.25 12.914 1 97 218 ARG B CA 1
ATOM 4571 C C . ARG B 1 218 ? 2.896 31.172 12.789 1 97 218 ARG B C 1
ATOM 4573 O O . ARG B 1 218 ? 4.039 30.719 12.906 1 97 218 ARG B O 1
ATOM 4580 N N . ARG B 1 219 ? 2.635 32.469 12.578 1 96.25 219 ARG B N 1
ATOM 4581 C CA . ARG B 1 219 ? 3.682 33.5 12.602 1 96.25 219 ARG B CA 1
ATOM 4582 C C . ARG B 1 219 ? 4.027 33.906 14.031 1 96.25 219 ARG B C 1
ATOM 4584 O O . ARG B 1 219 ? 5.199 34.094 14.359 1 96.25 219 ARG B O 1
ATOM 4591 N N . SER B 1 220 ? 2.936 33.938 14.812 1 94 220 SER B N 1
ATOM 4592 C CA . SER B 1 220 ? 3.041 34.375 16.188 1 94 220 SER B CA 1
ATOM 4593 C C . SER B 1 220 ? 3.762 33.375 17.062 1 94 220 SER B C 1
ATOM 4595 O O . SER B 1 220 ? 3.662 32.156 16.828 1 94 220 SER B O 1
ATOM 4597 N N . GLU B 1 221 ? 4.453 33.812 18.125 1 94.81 221 GLU B N 1
ATOM 4598 C CA . GLU B 1 221 ? 5.043 32.938 19.109 1 94.81 221 GLU B CA 1
ATOM 4599 C C . GLU B 1 221 ? 4.008 32.469 20.141 1 94.81 221 GLU B C 1
ATOM 4601 O O . GLU B 1 221 ? 4.246 31.531 20.891 1 94.81 221 GLU B O 1
ATOM 4606 N N . ASP B 1 222 ? 2.879 33.062 20.109 1 94.62 222 ASP B N 1
ATOM 4607 C CA . ASP B 1 222 ? 1.783 32.688 20.984 1 94.62 222 ASP B CA 1
ATOM 4608 C C . ASP B 1 222 ? 1.03 31.484 20.438 1 94.62 222 ASP B C 1
ATOM 4610 O O . ASP B 1 222 ? 0.354 31.578 19.422 1 94.62 222 ASP B O 1
ATOM 4614 N N . PRO B 1 223 ? 1.055 30.344 21.156 1 94.44 223 PRO B N 1
ATOM 4615 C CA . PRO B 1 223 ? 0.405 29.141 20.641 1 94.44 223 PRO B CA 1
ATOM 4616 C C . PRO B 1 223 ? -1.118 29.25 20.625 1 94.44 223 PRO B C 1
ATOM 4618 O O . PRO B 1 223 ? -1.796 28.422 20.016 1 94.44 223 PRO B O 1
ATOM 4621 N N . SER B 1 224 ? -1.666 30.188 21.312 1 92.56 224 SER B N 1
ATOM 4622 C CA . SER B 1 224 ? -3.115 30.359 21.344 1 92.56 224 SER B CA 1
ATOM 4623 C C . SER B 1 224 ? -3.574 31.422 20.344 1 92.56 224 SER B C 1
ATOM 4625 O O . SER B 1 224 ? -4.723 31.875 20.391 1 92.56 224 SER B O 1
ATOM 4627 N N . SER B 1 225 ? -2.637 31.812 19.516 1 92.44 225 SER B N 1
ATOM 4628 C CA . SER B 1 225 ? -2.955 32.812 18.5 1 92.44 225 SER B CA 1
ATOM 4629 C C . SER B 1 225 ? -4.086 32.344 17.594 1 92.44 225 SER B C 1
ATOM 4631 O O . SER B 1 225 ? -4.176 31.156 17.281 1 92.44 225 SER B O 1
ATOM 4633 N N . ARG B 1 226 ? -4.871 33.25 17.047 1 89.94 226 ARG B N 1
ATOM 4634 C CA . ARG B 1 226 ? -5.973 32.938 16.141 1 89.94 226 ARG B CA 1
ATOM 4635 C C . ARG B 1 226 ? -5.449 32.406 14.805 1 89.94 226 ARG B C 1
ATOM 4637 O O . ARG B 1 226 ? -6.195 31.781 14.047 1 89.94 226 ARG B O 1
ATOM 4644 N N . GLU B 1 227 ? -4.262 32.594 14.555 1 89.69 227 GLU B N 1
ATOM 4645 C CA . GLU B 1 227 ? -3.66 32.094 13.32 1 89.69 227 GLU B CA 1
ATOM 4646 C C . GLU B 1 227 ? -3.77 30.578 13.219 1 89.69 227 GLU B C 1
ATOM 4648 O O . GLU B 1 227 ? -3.838 30.031 12.117 1 89.69 227 GLU B O 1
ATOM 4653 N N . CYS B 1 228 ? -3.775 29.938 14.367 1 82.75 228 CYS B N 1
ATOM 4654 C CA . CYS B 1 228 ? -3.707 28.484 14.289 1 82.75 228 CYS B CA 1
ATOM 4655 C C . CYS B 1 228 ? -4.926 27.844 14.938 1 82.75 228 CYS B C 1
ATOM 4657 O O . CYS B 1 228 ? -5.312 26.734 14.586 1 82.75 228 CYS B O 1
ATOM 4659 N N . CYS B 1 229 ? -5.582 28.562 15.742 1 86.75 229 CYS B N 1
ATOM 4660 C CA . CYS B 1 229 ? -6.59 27.906 16.578 1 86.75 229 CYS B CA 1
ATOM 4661 C C . CYS B 1 229 ? -7.996 28.219 16.078 1 86.75 229 CYS B C 1
ATOM 4663 O O . CYS B 1 229 ? -8.953 27.531 16.422 1 86.75 229 CYS B O 1
ATOM 4665 N N . TYR B 1 230 ? -8.117 29.203 15.281 1 92.56 230 TYR B N 1
ATOM 4666 C CA . TYR B 1 230 ? -9.406 29.812 14.992 1 92.56 230 TYR B CA 1
ATOM 4667 C C . TYR B 1 230 ? -10.359 28.812 14.352 1 92.56 230 TYR B C 1
ATOM 4669 O O . TYR B 1 230 ? -11.523 28.719 14.75 1 92.56 230 TYR B O 1
ATOM 4677 N N . ILE B 1 231 ? -9.906 28.078 13.383 1 94.25 231 ILE B N 1
ATOM 4678 C CA . ILE B 1 231 ? -10.75 27.156 12.625 1 94.25 231 ILE B CA 1
ATOM 4679 C C . ILE B 1 231 ? -11.367 26.125 13.562 1 94.25 231 ILE B C 1
ATOM 4681 O O . ILE B 1 231 ? -12.531 25.75 13.398 1 94.25 231 ILE B O 1
ATOM 4685 N N . TRP B 1 232 ? -10.648 25.656 14.578 1 96.25 232 TRP B N 1
ATOM 4686 C CA . TRP B 1 232 ? -11.125 24.672 15.539 1 96.25 232 TRP B CA 1
ATOM 4687 C C . TRP B 1 232 ? -12.016 25.312 16.594 1 96.25 232 TRP B C 1
ATOM 4689 O O . TRP B 1 232 ? -12.945 24.688 17.109 1 96.25 232 TRP B O 1
ATOM 4699 N N . GLU B 1 233 ? -11.688 26.547 16.953 1 96.12 233 GLU B N 1
ATOM 4700 C CA . GLU B 1 233 ? -12.555 27.281 17.875 1 96.12 233 GLU B CA 1
ATOM 4701 C C . GLU B 1 233 ? -13.977 27.406 17.312 1 96.12 233 GLU B C 1
ATOM 4703 O O . GLU B 1 233 ? -14.953 27.297 18.062 1 96.12 233 GLU B O 1
ATOM 4708 N N . LEU B 1 234 ? -14.023 27.656 16.031 1 96.75 234 LEU B N 1
ATOM 4709 C CA . LEU B 1 234 ? -15.328 27.781 15.398 1 96.75 234 LEU B CA 1
ATOM 4710 C C . LEU B 1 234 ? -16.078 26.453 15.422 1 96.75 234 LEU B C 1
ATOM 4712 O O . LEU B 1 234 ? -17.297 26.422 15.578 1 96.75 234 LEU B O 1
ATOM 4716 N N . LEU B 1 235 ? -15.359 25.344 15.211 1 97.56 235 LEU B N 1
ATOM 4717 C CA . LEU B 1 235 ? -15.984 24.031 15.32 1 97.56 235 LEU B CA 1
ATOM 4718 C C . LEU B 1 235 ? -16.469 23.781 16.75 1 97.56 235 LEU B C 1
ATOM 4720 O O . LEU B 1 235 ? -17.547 23.219 16.953 1 97.56 235 LEU B O 1
ATOM 4724 N N . ALA B 1 236 ? -15.672 24.203 17.719 1 97.31 236 ALA B N 1
ATOM 4725 C CA . ALA B 1 236 ? -16.062 24.078 19.125 1 97.31 236 ALA B CA 1
ATOM 4726 C C . ALA B 1 236 ? -17.359 24.859 19.406 1 97.31 236 ALA B C 1
ATOM 4728 O O . ALA B 1 236 ? -18.188 24.422 20.203 1 97.31 236 ALA B O 1
ATOM 4729 N N . MET B 1 237 ? -17.484 26 18.797 1 97.19 237 MET B N 1
ATOM 4730 C CA . MET B 1 237 ? -18.703 26.797 18.953 1 97.19 237 MET B CA 1
ATOM 4731 C C . MET B 1 237 ? -19.922 26 18.5 1 97.19 237 MET B C 1
ATOM 4733 O O . MET B 1 237 ? -20.953 25.984 19.203 1 97.19 237 MET B O 1
ATOM 4737 N N . ALA B 1 238 ? -19.781 25.391 17.328 1 97.75 238 ALA B N 1
ATOM 4738 C CA . ALA B 1 238 ? -20.875 24.578 16.812 1 97.75 238 ALA B CA 1
ATOM 4739 C C . ALA B 1 238 ? -21.219 23.438 17.781 1 97.75 238 ALA B C 1
ATOM 4741 O O . ALA B 1 238 ? -22.406 23.188 18.047 1 97.75 238 ALA B O 1
ATOM 4742 N N . LEU B 1 239 ? -20.234 22.75 18.328 1 97.94 239 LEU B N 1
ATOM 4743 C CA . LEU B 1 239 ? -20.438 21.641 19.266 1 97.94 239 LEU B CA 1
ATOM 4744 C C . LEU B 1 239 ? -21.062 22.141 20.562 1 97.94 239 LEU B C 1
ATOM 4746 O O . LEU B 1 239 ? -21.969 21.5 21.109 1 97.94 239 LEU B O 1
ATOM 4750 N N . ASN B 1 240 ? -20.625 23.25 21.047 1 97.69 240 ASN B N 1
ATOM 4751 C CA . ASN B 1 240 ? -21.141 23.797 22.297 1 97.69 240 ASN B CA 1
ATOM 4752 C C . ASN B 1 240 ? -22.594 24.234 22.141 1 97.69 240 ASN B C 1
ATOM 4754 O O . ASN B 1 240 ? -23.375 24.141 23.094 1 97.69 240 ASN B O 1
ATOM 4758 N N . ASP B 1 241 ? -22.891 24.781 20.938 1 97.75 241 ASP B N 1
ATOM 4759 C CA . ASP B 1 241 ? -24.297 25.062 20.656 1 97.75 241 ASP B CA 1
ATOM 4760 C C . ASP B 1 241 ? -25.156 23.828 20.859 1 97.75 241 ASP B C 1
ATOM 4762 O O . ASP B 1 241 ? -26.25 23.891 21.422 1 97.75 241 ASP B O 1
ATOM 4766 N N . MET B 1 242 ? -24.656 22.734 20.406 1 97.69 242 MET B N 1
ATOM 4767 C CA . MET B 1 242 ? -25.406 21.484 20.484 1 97.69 242 MET B CA 1
ATOM 4768 C C . MET B 1 242 ? -25.438 20.953 21.906 1 97.69 242 MET B C 1
ATOM 4770 O O . MET B 1 242 ? -26.406 20.312 22.328 1 97.69 242 MET B O 1
ATOM 4774 N N . VAL B 1 243 ? -24.422 21.188 22.688 1 97.31 243 VAL B N 1
ATOM 4775 C CA . VAL B 1 243 ? -24.438 20.859 24.109 1 97.31 243 VAL B CA 1
ATOM 4776 C C . VAL B 1 243 ? -25.516 21.656 24.812 1 97.31 243 VAL B C 1
ATOM 4778 O O . VAL B 1 243 ? -26.297 21.094 25.609 1 97.31 243 VAL B O 1
ATOM 4781 N N . SER B 1 244 ? -25.594 22.891 24.547 1 97.75 244 SER B N 1
ATOM 4782 C CA . SER B 1 244 ? -26.562 23.781 25.203 1 97.75 244 SER B CA 1
ATOM 4783 C C . SER B 1 244 ? -27.984 23.359 24.891 1 97.75 244 SER B C 1
ATOM 4785 O O . SER B 1 244 ? -28.891 23.578 25.688 1 97.75 244 SER B O 1
ATOM 4787 N N . GLU B 1 245 ? -28.125 22.719 23.75 1 97.38 245 GLU B N 1
ATOM 4788 C CA . GLU B 1 245 ? -29.438 22.25 23.328 1 97.38 245 GLU B CA 1
ATOM 4789 C C . GLU B 1 245 ? -29.719 20.828 23.812 1 97.38 245 GLU B C 1
ATOM 4791 O O . GLU B 1 245 ? -30.781 20.281 23.547 1 97.38 245 GLU B O 1
ATOM 4796 N N . GLY B 1 246 ? -28.734 20.203 24.406 1 96.12 246 GLY B N 1
ATOM 4797 C CA . GLY B 1 246 ? -28.906 18.875 24.969 1 96.12 246 GLY B CA 1
ATOM 4798 C C . GLY B 1 246 ? -28.688 17.766 23.953 1 96.12 246 GLY B C 1
ATOM 4799 O O . GLY B 1 246 ? -28.984 16.609 24.219 1 96.12 246 GLY B O 1
ATOM 4800 N N . LEU B 1 247 ? -28.172 18.125 22.797 1 96 247 LEU B N 1
ATOM 4801 C CA . LEU B 1 247 ? -27.953 17.156 21.734 1 96 247 LEU B CA 1
ATOM 4802 C C . LEU B 1 247 ? -26.641 16.391 21.969 1 96 247 LEU B C 1
ATOM 4804 O O . LEU B 1 247 ? -26.484 15.258 21.484 1 96 247 LEU B O 1
ATOM 4808 N N . ILE B 1 248 ? -25.672 17.047 22.609 1 96.12 248 ILE B N 1
ATOM 4809 C CA . ILE B 1 248 ? -24.391 16.438 22.953 1 96.12 248 ILE B CA 1
ATOM 4810 C C . ILE B 1 248 ? -24.172 16.531 24.469 1 96.12 248 ILE B C 1
ATOM 4812 O O . ILE B 1 248 ? -24.469 17.562 25.078 1 96.12 248 ILE B O 1
ATOM 4816 N N . ASP B 1 249 ? -23.734 15.453 25.016 1 96 249 ASP B N 1
ATOM 4817 C CA . ASP B 1 249 ? -23.391 15.461 26.438 1 96 249 ASP B CA 1
ATOM 4818 C C . ASP B 1 249 ? -22.172 16.344 26.688 1 96 249 ASP B C 1
ATOM 4820 O O . ASP B 1 249 ? -21.172 16.25 25.984 1 96 249 ASP B O 1
ATOM 4824 N N . GLU B 1 250 ? -22.297 17.109 27.688 1 96 250 GLU B N 1
ATOM 4825 C CA . GLU B 1 250 ? -21.219 18.031 28.016 1 96 250 GLU B CA 1
ATOM 4826 C C . GLU B 1 250 ? -19.922 17.281 28.344 1 96 250 GLU B C 1
ATOM 4828 O O . GLU B 1 250 ? -18.828 17.75 28.016 1 96 250 GLU B O 1
ATOM 4833 N N . ASP B 1 251 ? -20.016 16.188 29.016 1 95.31 251 ASP B N 1
ATOM 4834 C CA . ASP B 1 251 ? -18.844 15.398 29.375 1 95.31 251 ASP B CA 1
ATOM 4835 C C . ASP B 1 251 ? -18.141 14.867 28.125 1 95.31 251 ASP B C 1
ATOM 4837 O O . ASP B 1 251 ? -16.906 14.781 28.094 1 95.31 251 ASP B O 1
ATOM 4841 N N . LYS B 1 252 ? -18.922 14.539 27.172 1 94.62 252 LYS B N 1
ATOM 4842 C CA . LYS B 1 252 ? -18.359 14.07 25.922 1 94.62 252 LYS B CA 1
ATOM 4843 C C . LYS B 1 252 ? -17.625 15.195 25.188 1 94.62 252 LYS B C 1
ATOM 4845 O O . LYS B 1 252 ? -16.547 14.984 24.641 1 94.62 252 LYS B O 1
ATOM 4850 N N . MET B 1 253 ? -18.266 16.312 25.266 1 95.81 253 MET B N 1
ATOM 4851 C CA . MET B 1 253 ? -17.625 17.484 24.672 1 95.81 253 MET B CA 1
ATOM 4852 C C . MET B 1 253 ? -16.312 17.797 25.359 1 95.81 253 MET B C 1
ATOM 4854 O O . MET B 1 253 ? -15.289 18 24.688 1 95.81 253 MET B O 1
ATOM 4858 N N . ASN B 1 254 ? -16.266 17.719 26.625 1 95 254 ASN B N 1
ATOM 4859 C CA . ASN B 1 254 ? -15.102 18.125 27.422 1 95 254 ASN B CA 1
ATOM 4860 C C . ASN B 1 254 ? -13.977 17.094 27.312 1 95 254 ASN B C 1
ATOM 4862 O O . ASN B 1 254 ? -12.828 17.406 27.625 1 95 254 ASN B O 1
ATOM 4866 N N . SER B 1 255 ? -14.297 15.922 26.859 1 94.62 255 SER B N 1
ATOM 4867 C CA . SER B 1 255 ? -13.281 14.875 26.766 1 94.62 255 SER B CA 1
ATOM 4868 C C . SER B 1 255 ? -12.727 14.766 25.359 1 94.62 255 SER B C 1
ATOM 4870 O O . SER B 1 255 ? -11.836 13.945 25.094 1 94.62 255 SER B O 1
ATOM 4872 N N . PHE B 1 256 ? -13.211 15.602 24.469 1 95.88 256 PHE B N 1
ATOM 4873 C CA . PHE B 1 256 ? -12.766 15.562 23.078 1 95.88 256 PHE B CA 1
ATOM 4874 C C . PHE B 1 256 ? -11.703 16.625 22.812 1 95.88 256 PHE B C 1
ATOM 4876 O O . PHE B 1 256 ? -11.938 17.812 23.031 1 95.88 256 PHE B O 1
ATOM 4883 N N . ASN B 1 257 ? -10.547 16.219 22.375 1 96.62 257 ASN B N 1
ATOM 4884 C CA . ASN B 1 257 ? -9.469 17.141 22.047 1 96.62 257 ASN B CA 1
ATOM 4885 C C . ASN B 1 257 ? -8.797 16.766 20.719 1 96.62 257 ASN B C 1
ATOM 4887 O O . ASN B 1 257 ? -8.594 15.586 20.438 1 96.62 257 ASN B O 1
ATOM 4891 N N . ILE B 1 258 ? -8.461 17.766 19.922 1 96.06 258 ILE B N 1
ATOM 4892 C CA . ILE B 1 258 ? -7.82 17.578 18.625 1 96.06 258 ILE B CA 1
ATOM 4893 C C . ILE B 1 258 ? -6.324 17.344 18.812 1 96.06 258 ILE B C 1
ATOM 4895 O O . ILE B 1 258 ? -5.641 18.141 19.453 1 96.06 258 ILE B O 1
ATOM 4899 N N . PRO B 1 259 ? -5.793 16.266 18.281 1 96.56 259 PRO B N 1
ATOM 4900 C CA . PRO B 1 259 ? -4.359 15.992 18.406 1 96.56 259 PRO B CA 1
ATOM 4901 C C . PRO B 1 259 ? -3.539 16.672 17.312 1 96.56 259 PRO B C 1
ATOM 4903 O O . PRO B 1 259 ? -2.982 16 16.438 1 96.56 259 PRO B O 1
ATOM 4906 N N . GLN B 1 260 ? -3.418 17.938 17.375 1 96.94 260 GLN B N 1
ATOM 4907 C CA . GLN B 1 260 ? -2.682 18.75 16.406 1 96.94 260 GLN B CA 1
ATOM 4908 C C . GLN B 1 260 ? -1.839 19.812 17.109 1 96.94 260 GLN B C 1
ATOM 4910 O O . GLN B 1 260 ? -2.148 20.219 18.234 1 96.94 260 GLN B O 1
ATOM 4915 N N . TYR B 1 261 ? -0.826 20.203 16.562 1 97.62 261 TYR B N 1
ATOM 4916 C CA . TYR B 1 261 ? -0.042 21.359 17.016 1 97.62 261 TYR B CA 1
ATOM 4917 C C . TYR B 1 261 ? 0.495 22.141 15.836 1 97.62 261 TYR B C 1
ATOM 4919 O O . TYR B 1 261 ? 0.985 21.562 14.859 1 97.62 261 TYR B O 1
ATOM 4927 N N . THR B 1 262 ? 0.393 23.422 15.852 1 97.69 262 THR B N 1
ATOM 4928 C CA . THR B 1 262 ? 0.844 24.312 14.797 1 97.69 262 THR B CA 1
ATOM 4929 C C . THR B 1 262 ? 2.039 25.141 15.258 1 97.69 262 THR B C 1
ATOM 4931 O O . THR B 1 262 ? 1.872 26.203 15.836 1 97.69 262 THR B O 1
ATOM 4934 N N . PRO B 1 263 ? 3.186 24.75 14.945 1 97.94 263 PRO B N 1
ATOM 4935 C CA . PRO B 1 263 ? 4.391 25.375 15.484 1 97.94 263 PRO B CA 1
ATOM 4936 C C . PRO B 1 263 ? 4.734 26.688 14.766 1 97.94 263 PRO B C 1
ATOM 4938 O O . PRO B 1 263 ? 4.34 26.891 13.617 1 97.94 263 PRO B O 1
ATOM 4941 N N . SER B 1 264 ? 5.418 27.562 15.453 1 97.81 264 SER B N 1
ATOM 4942 C CA . SER B 1 264 ? 6.059 28.719 14.844 1 97.81 264 SER B CA 1
ATOM 4943 C C . SER B 1 264 ? 7.359 28.328 14.148 1 97.81 264 SER B C 1
ATOM 4945 O O . SER B 1 264 ? 7.938 27.281 14.438 1 97.81 264 SER B O 1
ATOM 4947 N N . PRO B 1 265 ? 7.816 29.188 13.148 1 97.81 265 PRO B N 1
ATOM 4948 C CA . PRO B 1 265 ? 9.102 28.891 12.508 1 97.81 265 PRO B CA 1
ATOM 4949 C C . PRO B 1 265 ? 10.242 28.734 13.516 1 97.81 265 PRO B C 1
ATOM 4951 O O . PRO B 1 265 ? 11.117 27.891 13.328 1 97.81 265 PRO B O 1
ATOM 4954 N N . LEU B 1 266 ? 10.188 29.484 14.555 1 97.75 266 LEU B N 1
ATOM 4955 C CA . LEU B 1 266 ? 11.234 29.406 15.57 1 97.75 266 LEU B CA 1
ATOM 4956 C C . LEU B 1 266 ? 11.211 28.062 16.281 1 97.75 266 LEU B C 1
ATOM 4958 O O . LEU B 1 266 ? 12.258 27.469 16.531 1 97.75 266 LEU B O 1
ATOM 4962 N N . GLU B 1 267 ? 10.055 27.609 16.641 1 97.88 267 GLU B N 1
ATOM 4963 C CA . GLU B 1 267 ? 9.922 26.297 17.281 1 97.88 267 GLU B CA 1
ATOM 4964 C C . GLU B 1 267 ? 10.422 25.188 16.375 1 97.88 267 GLU B C 1
ATOM 4966 O O . GLU B 1 267 ? 11.086 24.25 16.828 1 97.88 267 GLU B O 1
ATOM 4971 N N . VAL B 1 268 ? 10.109 25.281 15.055 1 98.38 268 VAL B N 1
ATOM 4972 C CA . VAL B 1 268 ? 10.547 24.297 14.078 1 98.38 268 VAL B CA 1
ATOM 4973 C C . VAL B 1 268 ? 12.07 24.297 13.992 1 98.38 268 VAL B C 1
ATOM 4975 O O . VAL B 1 268 ? 12.695 23.234 14.086 1 98.38 268 VAL B O 1
ATOM 4978 N N . LYS B 1 269 ? 12.617 25.484 13.859 1 98.19 269 LYS B N 1
ATOM 4979 C CA . LYS B 1 269 ? 14.062 25.625 13.758 1 98.19 269 LYS B CA 1
ATOM 4980 C C . LYS B 1 269 ? 14.766 25.047 14.992 1 98.19 269 LYS B C 1
ATOM 4982 O O . LYS B 1 269 ? 15.781 24.359 14.875 1 98.19 269 LYS B O 1
ATOM 4987 N N . THR B 1 270 ? 14.203 25.328 16.109 1 97.81 270 THR B N 1
ATOM 4988 C CA . THR B 1 270 ? 14.781 24.891 17.375 1 97.81 270 THR B CA 1
ATOM 4989 C C . THR B 1 270 ? 14.82 23.375 17.438 1 97.81 270 THR B C 1
ATOM 4991 O O . THR B 1 270 ? 15.852 22.781 17.797 1 97.81 270 THR B O 1
ATOM 4994 N N . GLU B 1 271 ? 13.742 22.719 17.125 1 97.69 271 GLU B N 1
ATOM 4995 C CA . GLU B 1 271 ? 13.688 21.266 17.188 1 97.69 271 GLU B CA 1
ATOM 4996 C C . GLU B 1 271 ? 14.633 20.625 16.188 1 97.69 271 GLU B C 1
ATOM 4998 O O . GLU B 1 271 ? 15.289 19.625 16.484 1 97.69 271 GLU B O 1
ATOM 5003 N N . VAL B 1 272 ? 14.727 21.141 14.984 1 98.12 272 VAL B N 1
ATOM 5004 C CA . VAL B 1 272 ? 15.562 20.594 13.93 1 98.12 272 VAL B CA 1
ATOM 5005 C C . VAL B 1 272 ? 17.031 20.703 14.32 1 98.12 272 VAL B C 1
ATOM 5007 O O . VAL B 1 272 ? 17.828 19.812 14.031 1 98.12 272 VAL B O 1
ATOM 5010 N N . SER B 1 273 ? 17.391 21.734 15.062 1 97.19 273 SER B N 1
ATOM 5011 C CA . SER B 1 273 ? 18.797 22.016 15.383 1 97.19 273 SER B CA 1
ATOM 5012 C C . SER B 1 273 ? 19.234 21.25 16.625 1 97.19 273 SER B C 1
ATOM 5014 O O . SER B 1 273 ? 20.438 21.125 16.875 1 97.19 273 SER B O 1
ATOM 5016 N N . LYS B 1 274 ? 18.297 20.781 17.344 1 95.75 274 LYS B N 1
ATOM 5017 C CA . LYS B 1 274 ? 18.578 20.172 18.656 1 95.75 274 LYS B CA 1
ATOM 5018 C C . LYS B 1 274 ? 19.562 19.031 18.531 1 95.75 274 LYS B C 1
ATOM 5020 O O . LYS B 1 274 ? 20.547 18.953 19.297 1 95.75 274 LYS B O 1
ATOM 5025 N N . GLU B 1 275 ? 19.422 18.031 17.609 1 93.12 275 GLU B N 1
ATOM 5026 C CA . GLU B 1 275 ? 20.234 16.828 17.547 1 93.12 275 GLU B CA 1
ATOM 5027 C C . GLU B 1 275 ? 21.312 16.938 16.469 1 93.12 275 GLU B C 1
ATOM 5029 O O . GLU B 1 275 ? 22.266 16.141 16.438 1 93.12 275 GLU B O 1
ATOM 5034 N N . GLY B 1 276 ? 21.156 17.891 15.555 1 95.19 276 GLY B N 1
ATOM 5035 C CA . GLY B 1 276 ? 22.188 18.141 14.555 1 95.19 276 GLY B CA 1
ATOM 5036 C C . GLY B 1 276 ? 22.172 17.141 13.414 1 95.19 276 GLY B C 1
ATOM 5037 O O . GLY B 1 276 ? 23.188 16.922 12.766 1 95.19 276 GLY B O 1
ATOM 5038 N N . TYR B 1 277 ? 21.031 16.484 13.203 1 97.62 277 TYR B N 1
ATOM 5039 C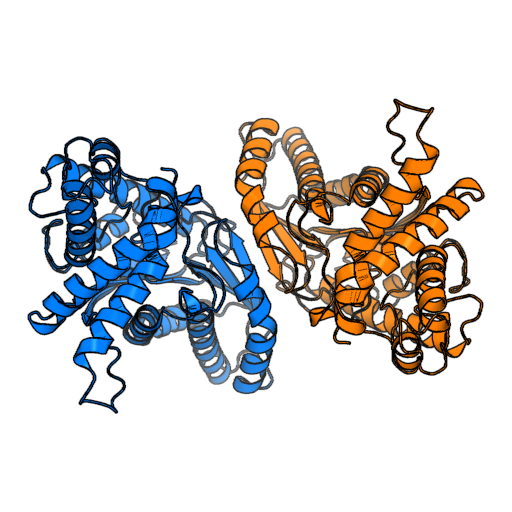 CA . TYR B 1 277 ? 20.922 15.508 12.133 1 97.62 277 TYR B CA 1
ATOM 5040 C C . TYR B 1 277 ? 20.875 16.188 10.773 1 97.62 277 TYR B C 1
ATOM 5042 O O . TYR B 1 277 ? 21.281 15.602 9.758 1 97.62 277 TYR B O 1
ATOM 5050 N N . PHE B 1 278 ? 20.359 17.391 10.742 1 98.38 278 PHE B N 1
ATOM 5051 C CA . PHE B 1 278 ? 20.031 18.031 9.477 1 98.38 278 PHE B CA 1
ATOM 5052 C C . PHE B 1 278 ? 20.547 19.469 9.43 1 98.38 278 PHE B C 1
ATOM 5054 O O . PHE B 1 278 ? 20.625 20.125 10.469 1 98.38 278 PHE B O 1
ATOM 5061 N N . SER B 1 279 ? 20.875 19.922 8.266 1 98.12 279 SER B N 1
ATOM 5062 C CA . SER B 1 279 ? 21.078 21.344 7.98 1 98.12 279 SER B CA 1
ATOM 5063 C C . SER B 1 279 ? 19.828 21.969 7.391 1 98.12 279 SER B C 1
ATOM 5065 O O . SER B 1 279 ? 19.109 21.344 6.609 1 98.12 279 SER B O 1
ATOM 5067 N N . ILE B 1 280 ? 19.594 23.203 7.75 1 98.25 280 ILE B N 1
ATOM 5068 C CA . ILE B 1 280 ? 18.422 23.906 7.25 1 98.25 280 ILE B CA 1
ATOM 5069 C C . ILE B 1 280 ? 18.781 24.672 5.977 1 98.25 280 ILE B C 1
ATOM 5071 O O . ILE B 1 280 ? 19.656 25.531 5.988 1 98.25 280 ILE B O 1
ATOM 5075 N N . ASP B 1 281 ? 18.062 24.359 4.922 1 97.94 281 ASP B N 1
ATOM 5076 C CA . ASP B 1 281 ? 18.297 25 3.633 1 97.94 281 ASP B CA 1
ATOM 5077 C C . ASP B 1 281 ? 17.328 26.156 3.418 1 97.94 281 ASP B C 1
ATOM 5079 O O . ASP B 1 281 ? 17.672 27.156 2.781 1 97.94 281 ASP B O 1
ATOM 5083 N N . HIS B 1 282 ? 16.094 25.969 3.82 1 97.5 282 HIS B N 1
ATOM 5084 C CA . HIS B 1 282 ? 15.039 26.969 3.67 1 97.5 282 HIS B CA 1
ATOM 5085 C C . HIS B 1 282 ? 14.055 26.891 4.828 1 97.5 282 HIS B C 1
ATOM 5087 O O . HIS B 1 282 ? 13.758 25.812 5.336 1 97.5 282 HIS B O 1
ATOM 5093 N N . LEU B 1 283 ? 13.656 27.984 5.32 1 97.75 283 LEU B N 1
ATOM 5094 C CA . LEU B 1 283 ? 12.555 28.109 6.27 1 97.75 283 LEU B CA 1
ATOM 5095 C C . LEU B 1 283 ? 11.703 29.344 5.957 1 97.75 283 LEU B C 1
ATOM 5097 O O . LEU B 1 283 ? 12.203 30.469 5.949 1 97.75 283 LEU B O 1
ATOM 5101 N N . GLU B 1 284 ? 10.461 29.109 5.68 1 95.94 284 GLU B N 1
ATOM 5102 C CA . GLU B 1 284 ? 9.609 30.234 5.324 1 95.94 284 GLU B CA 1
ATOM 5103 C C . GLU B 1 284 ? 8.188 30.047 5.844 1 95.94 284 GLU B C 1
ATOM 5105 O O . GLU B 1 284 ? 7.793 28.938 6.184 1 95.94 284 GLU B O 1
ATOM 5110 N N . VAL B 1 285 ? 7.473 31.156 5.91 1 96.25 285 VAL B N 1
ATOM 5111 C CA . VAL B 1 285 ? 6.066 31.188 6.297 1 96.25 285 VAL B CA 1
ATOM 5112 C C . VAL B 1 285 ? 5.227 31.734 5.145 1 96.25 285 VAL B C 1
ATOM 5114 O O . VAL B 1 285 ? 5.629 32.688 4.48 1 96.25 285 VAL B O 1
ATOM 5117 N N . SER B 1 286 ? 4.199 31.031 4.801 1 94.62 286 SER B N 1
ATOM 5118 C CA . SER B 1 286 ? 3.246 31.484 3.795 1 94.62 286 SER B CA 1
ATOM 5119 C C . SER B 1 286 ? 1.815 31.422 4.32 1 94.62 286 SER B C 1
ATOM 5121 O O . SER B 1 286 ? 1.559 30.844 5.371 1 94.62 286 SER B O 1
ATOM 5123 N N . ALA B 1 287 ? 0.95 32.188 3.643 1 93.38 287 ALA B N 1
ATOM 5124 C CA . ALA B 1 287 ? -0.458 32.219 4.027 1 93.38 287 ALA B CA 1
ATOM 5125 C C . ALA B 1 287 ? -1.361 31.953 2.824 1 93.38 287 ALA B C 1
ATOM 5127 O O . ALA B 1 287 ? -1.02 32.312 1.694 1 93.38 287 ALA B O 1
ATOM 5128 N N . ILE B 1 288 ? -2.447 31.234 3.102 1 92.12 288 ILE B N 1
ATOM 5129 C CA . ILE B 1 288 ? -3.473 31.031 2.086 1 92.12 288 ILE B CA 1
ATOM 5130 C C . ILE B 1 288 ? -4.852 31.281 2.686 1 92.12 288 ILE B C 1
ATOM 5132 O O . ILE B 1 288 ? -5.125 30.906 3.824 1 92.12 288 ILE B O 1
ATOM 5136 N N . LYS B 1 289 ? -5.668 31.953 1.92 1 90.88 289 LYS B N 1
ATOM 5137 C CA . LYS B 1 289 ? -7.027 32.219 2.395 1 90.88 289 LYS B CA 1
ATOM 5138 C C . LYS B 1 289 ? -7.809 30.906 2.545 1 90.88 289 LYS B C 1
ATOM 5140 O O . LYS B 1 289 ? -7.629 29.984 1.757 1 90.88 289 LYS B O 1
ATOM 5145 N N . TRP B 1 290 ? -8.68 30.891 3.535 1 89.06 290 TRP B N 1
ATOM 5146 C CA . TRP B 1 290 ? -9.516 29.719 3.719 1 89.06 290 TRP B CA 1
ATOM 5147 C C . TRP B 1 290 ? -10.281 29.375 2.439 1 89.06 290 TRP B C 1
ATOM 5149 O O . TRP B 1 290 ? -10.445 28.203 2.094 1 89.06 290 TRP B O 1
ATOM 5159 N N . ASN B 1 291 ? -10.82 30.438 1.802 1 76.69 291 ASN B N 1
ATOM 5160 C CA . ASN B 1 291 ? -11.648 30.281 0.607 1 76.69 291 ASN B CA 1
ATOM 5161 C C . ASN B 1 291 ? -10.859 30.609 -0.66 1 76.69 291 ASN B C 1
ATOM 5163 O O . ASN B 1 291 ? -11.438 31.047 -1.659 1 76.69 291 ASN B O 1
ATOM 5167 N N . GLY B 1 292 ? -9.594 30.766 -0.607 1 64.81 292 GLY B N 1
ATOM 5168 C CA . GLY B 1 292 ? -8.75 31.219 -1.701 1 64.81 292 GLY B CA 1
ATOM 5169 C C . GLY B 1 292 ? -8.891 30.391 -2.955 1 64.81 292 GLY B C 1
ATOM 5170 O O . GLY B 1 292 ? -7.969 30.312 -3.771 1 64.81 292 GLY B O 1
ATOM 5171 N N . PHE B 1 293 ? -10.062 29.688 -3.166 1 57.09 293 PHE B N 1
ATOM 5172 C CA . PHE B 1 293 ? -10.266 28.984 -4.426 1 57.09 293 PHE B CA 1
ATOM 5173 C C . PHE B 1 293 ? -10.5 29.969 -5.566 1 57.09 293 PHE B C 1
ATOM 5175 O O . PHE B 1 293 ? -11.055 29.609 -6.605 1 57.09 293 PHE B O 1
ATOM 5182 N N . ASP B 1 294 ? -10.055 31.219 -5.391 1 50.19 294 ASP B N 1
ATOM 5183 C CA . ASP B 1 294 ? -10.469 32.125 -6.449 1 50.19 294 ASP B CA 1
ATOM 5184 C C . ASP B 1 294 ? -10.352 31.469 -7.82 1 50.19 294 ASP B C 1
ATOM 5186 O O . ASP B 1 294 ? -9.242 31.203 -8.297 1 50.19 294 ASP B O 1
ATOM 5190 N N . ASP B 1 295 ? -11.008 30.5 -8.023 1 46.44 295 ASP B N 1
ATOM 5191 C CA . ASP B 1 295 ? -11.234 30.406 -9.469 1 46.44 295 ASP B CA 1
ATOM 5192 C C . ASP B 1 295 ? -11.492 31.797 -10.07 1 46.44 295 ASP B C 1
ATOM 5194 O O . ASP B 1 295 ? -12.211 32.594 -9.484 1 46.44 295 ASP B O 1
ATOM 5198 N N . GLU B 1 296 ? -10.555 32.312 -10.805 1 41.47 296 GLU B N 1
ATOM 5199 C CA . GLU B 1 296 ? -10.68 33.531 -11.578 1 41.47 296 GLU B CA 1
ATOM 5200 C C . GLU B 1 296 ? -12.141 33.844 -11.898 1 41.47 296 GLU B C 1
ATOM 5202 O O . GLU B 1 296 ? -12.484 34.969 -12.242 1 41.47 296 GLU B O 1
ATOM 5207 N N . PHE B 1 297 ? -12.977 32.906 -12.219 1 38.62 297 PHE B N 1
ATOM 5208 C CA . PHE B 1 297 ? -14.141 33.312 -12.984 1 38.62 297 PHE B CA 1
ATOM 5209 C C . PHE B 1 297 ? -15.172 33.969 -12.07 1 38.62 297 PHE B C 1
ATOM 5211 O O . PHE B 1 297 ? -15.734 35.031 -12.414 1 38.62 297 PHE B O 1
ATOM 5218 N N . ASN B 1 298 ? -16.328 33.281 -11.414 1 40 298 ASN B N 1
ATOM 5219 C CA . ASN B 1 298 ? -17.656 33.844 -11.234 1 40 298 ASN B CA 1
ATOM 5220 C C . ASN B 1 298 ? -17.828 34.469 -9.852 1 40 298 ASN B C 1
ATOM 5222 O O . ASN B 1 298 ? -18 33.75 -8.859 1 40 298 ASN B O 1
ATOM 5226 N N . ALA B 1 299 ? -17.672 35.812 -9.625 1 36.53 299 ALA B N 1
ATOM 5227 C CA . ALA B 1 299 ? -17.734 36.844 -8.602 1 36.53 299 ALA B CA 1
ATOM 5228 C C . ALA B 1 299 ? -19.047 36.781 -7.84 1 36.53 299 ALA B C 1
ATOM 5230 O O . ALA B 1 299 ? -19.094 37.062 -6.641 1 36.53 299 ALA B O 1
ATOM 5231 N N . SER B 1 300 ? -20.156 36.781 -8.477 1 39.06 300 SER B N 1
ATOM 5232 C CA . SER B 1 300 ? -21.406 37.281 -7.906 1 39.06 300 SER B CA 1
ATOM 5233 C C . SER B 1 300 ? -21.875 36.375 -6.766 1 39.06 300 SER B C 1
ATOM 5235 O O . SER B 1 300 ? -22.516 36.844 -5.824 1 39.06 300 SER B O 1
ATOM 5237 N N . ASN B 1 301 ? -22.297 35.125 -6.973 1 40.53 301 ASN B N 1
ATOM 5238 C CA . ASN B 1 301 ? -22.984 34.219 -6.031 1 40.53 301 ASN B CA 1
ATOM 5239 C C . ASN B 1 301 ? -21.984 33.469 -5.156 1 40.53 301 ASN B C 1
ATOM 5241 O O . ASN B 1 301 ? -22.297 32.406 -4.605 1 40.53 301 ASN B O 1
ATOM 5245 N N . ALA B 1 302 ? -20.828 34 -4.809 1 44.34 302 ALA B N 1
ATOM 5246 C CA . ALA B 1 302 ? -19.5 33.531 -4.363 1 44.34 302 ALA B CA 1
ATOM 5247 C C . ALA B 1 302 ? -19.453 33.406 -2.848 1 44.34 302 ALA B C 1
ATOM 5249 O O . ALA B 1 302 ? -18.766 32.531 -2.324 1 44.34 302 ALA B O 1
ATOM 5250 N N . PHE B 1 303 ? -20.141 34.312 -2.15 1 49.03 303 PHE B N 1
ATOM 5251 C CA . PHE B 1 303 ? -20.031 34.375 -0.697 1 49.03 303 PHE B CA 1
ATOM 5252 C C . PHE B 1 303 ? -20.531 33.094 -0.065 1 49.03 303 PHE B C 1
ATOM 5254 O O . PHE B 1 303 ? -19.891 32.5 0.809 1 49.03 303 PHE B O 1
ATOM 5261 N N . SER B 1 304 ? -21.906 32.688 -0.414 1 53.84 304 SER B N 1
ATOM 5262 C CA . SER B 1 304 ? -22.562 31.531 0.151 1 53.84 304 SER B CA 1
ATOM 5263 C C . SER B 1 304 ? -21.797 30.25 -0.156 1 53.84 304 SER B C 1
ATOM 5265 O O . SER B 1 304 ? -21.703 29.359 0.685 1 53.84 304 SER B O 1
ATOM 5267 N N . ASP B 1 305 ? -20.891 30.328 -1.007 1 73.31 305 ASP B N 1
ATOM 5268 C CA . ASP B 1 305 ? -20.266 29.125 -1.548 1 73.31 305 ASP B CA 1
ATOM 5269 C C . ASP B 1 305 ? -18.906 28.875 -0.902 1 73.31 305 ASP B C 1
ATOM 5271 O O . ASP B 1 305 ? -18.516 27.719 -0.681 1 73.31 305 ASP B O 1
ATOM 5275 N N . ASP B 1 306 ? -18.453 29.953 -0.217 1 80.31 306 ASP B N 1
ATOM 5276 C CA . ASP B 1 306 ? -17.109 29.781 0.326 1 80.31 306 ASP B CA 1
ATOM 5277 C C . ASP B 1 306 ? -17.141 29.062 1.666 1 80.31 306 ASP B C 1
ATOM 5279 O O . ASP B 1 306 ? -16.344 28.156 1.911 1 80.31 306 ASP B O 1
ATOM 5283 N N . GLY B 1 307 ? -18.094 29.531 2.441 1 84.38 307 GLY B N 1
ATOM 5284 C CA . GLY B 1 307 ? -18.25 28.844 3.713 1 84.38 307 GLY B CA 1
ATOM 5285 C C . GLY B 1 307 ? -18.547 27.375 3.559 1 84.38 307 GLY B C 1
ATOM 5286 O O . GLY B 1 307 ? -18.062 26.547 4.332 1 84.38 307 GLY B O 1
ATOM 5287 N N . TYR B 1 308 ? -19.281 27.203 2.605 1 86.56 308 TYR B N 1
ATOM 5288 C CA . TYR B 1 308 ? -19.656 25.812 2.309 1 86.56 308 TYR B CA 1
ATOM 5289 C C . TYR B 1 308 ? -18.422 25 1.916 1 86.56 308 TYR B C 1
ATOM 5291 O O . TYR B 1 308 ? -18.234 23.875 2.395 1 86.56 308 TYR B O 1
ATOM 5299 N N . LYS B 1 309 ? -17.609 25.484 1.12 1 87.81 309 LYS B N 1
ATOM 5300 C CA . LYS B 1 309 ? -16.406 24.781 0.664 1 87.81 309 LYS B CA 1
ATOM 5301 C C . LYS B 1 309 ? -15.453 24.516 1.824 1 87.81 309 LYS B C 1
ATOM 5303 O O . LYS B 1 309 ? -14.922 23.406 1.957 1 87.81 309 LYS B O 1
ATOM 5308 N N . VAL B 1 310 ? -15.273 25.516 2.66 1 91.56 310 VAL B N 1
ATOM 5309 C CA . VAL B 1 310 ? -14.359 25.375 3.791 1 91.56 310 VAL B CA 1
ATOM 5310 C C . VAL B 1 310 ? -14.906 24.328 4.766 1 91.56 310 VAL B C 1
ATOM 5312 O O . VAL B 1 310 ? -14.148 23.5 5.289 1 91.56 310 VAL B O 1
ATOM 5315 N N . ALA B 1 311 ? -16.156 24.391 4.984 1 93 311 ALA B N 1
ATOM 5316 C CA . ALA B 1 311 ? -16.766 23.406 5.875 1 93 311 ALA B CA 1
ATOM 5317 C C . ALA B 1 311 ? -16.625 22 5.316 1 93 311 ALA B C 1
ATOM 5319 O O . ALA B 1 311 ? -16.406 21.047 6.07 1 93 311 ALA B O 1
ATOM 5320 N N . LYS B 1 312 ? -16.797 21.875 4.055 1 91.19 312 LYS B N 1
ATOM 5321 C CA . LYS B 1 312 ? -16.641 20.562 3.418 1 91.19 312 LYS B CA 1
ATOM 5322 C C . LYS B 1 312 ? -15.211 20.047 3.561 1 91.19 312 LYS B C 1
ATOM 5324 O O . LYS B 1 312 ? -15 18.859 3.805 1 91.19 312 LYS B O 1
ATOM 5329 N N . TYR B 1 313 ? -14.305 20.938 3.393 1 91.31 313 TYR B N 1
ATOM 5330 C CA . TYR B 1 313 ? -12.906 20.594 3.594 1 91.31 313 TYR B CA 1
ATOM 5331 C C . TYR B 1 313 ? -12.664 20.109 5.016 1 91.31 313 TYR B C 1
ATOM 5333 O O . TYR B 1 313 ? -12.023 19.062 5.227 1 91.31 313 TYR B O 1
ATOM 5341 N N . MET B 1 314 ? -13.148 20.844 5.922 1 93.81 314 MET B N 1
ATOM 5342 C CA . MET B 1 314 ? -12.938 20.516 7.328 1 93.81 314 MET B CA 1
ATOM 5343 C C . MET B 1 314 ? -13.648 19.219 7.691 1 93.81 314 MET B C 1
ATOM 5345 O O . MET B 1 314 ? -13.156 18.453 8.523 1 93.81 314 MET B O 1
ATOM 5349 N N . ARG B 1 315 ? -14.781 19.016 7.082 1 94.38 315 ARG B N 1
ATOM 5350 C CA . ARG B 1 315 ? -15.484 17.766 7.328 1 94.38 315 ARG B CA 1
ATOM 5351 C C . ARG B 1 315 ? -14.664 16.578 6.852 1 94.38 315 ARG B C 1
ATOM 5353 O O . ARG B 1 315 ? -14.531 15.578 7.562 1 94.38 315 ARG B O 1
ATOM 5360 N N . ALA B 1 316 ? -14.07 16.688 5.637 1 92.5 316 ALA B N 1
ATOM 5361 C CA . ALA B 1 316 ? -13.234 15.625 5.078 1 92.5 316 ALA B CA 1
ATOM 5362 C C . ALA B 1 316 ? -12.07 15.305 6.012 1 92.5 316 ALA B C 1
ATOM 5364 O O . ALA B 1 316 ? -11.617 14.164 6.074 1 92.5 316 ALA B O 1
ATOM 5365 N N . VAL B 1 317 ? -11.664 16.266 6.812 1 92.56 317 VAL B N 1
ATOM 5366 C CA . VAL B 1 317 ? -10.492 16.156 7.68 1 92.56 317 VAL B CA 1
ATOM 5367 C C . VAL B 1 317 ? -10.922 15.641 9.055 1 92.56 317 VAL B C 1
ATOM 5369 O O . VAL B 1 317 ? -10.281 14.75 9.617 1 92.56 317 VAL B O 1
ATOM 5372 N N . ALA B 1 318 ? -12.062 16.094 9.562 1 94.06 318 ALA B N 1
ATOM 5373 C CA . ALA B 1 318 ? -12.344 15.961 10.992 1 94.06 318 ALA B CA 1
ATOM 5374 C C . ALA B 1 318 ? -13.414 14.898 11.242 1 94.06 318 ALA B C 1
ATOM 5376 O O . ALA B 1 318 ? -13.586 14.445 12.375 1 94.06 318 ALA B O 1
ATOM 5377 N N . GLU B 1 319 ? -14.109 14.516 10.227 1 94.25 319 GLU B N 1
ATOM 5378 C CA . GLU B 1 319 ? -15.297 13.688 10.414 1 94.25 319 GLU B CA 1
ATOM 5379 C C . GLU B 1 319 ? -14.945 12.375 11.109 1 94.25 319 GLU B C 1
ATOM 5381 O O . GLU B 1 319 ? -15.68 11.906 11.977 1 94.25 319 GLU B O 1
ATOM 5386 N N . SER B 1 320 ? -13.836 11.758 10.695 1 92.69 320 SER B N 1
ATOM 5387 C CA . SER B 1 320 ? -13.469 10.461 11.266 1 92.69 320 SER B CA 1
ATOM 5388 C C . SER B 1 320 ? -13.297 10.555 12.781 1 92.69 320 SER B C 1
ATOM 5390 O O . SER B 1 320 ? -13.781 9.703 13.523 1 92.69 320 SER B O 1
ATOM 5392 N N . MET B 1 321 ? -12.664 11.586 13.289 1 94 321 MET B N 1
ATOM 5393 C CA . MET B 1 321 ? -12.43 11.781 14.719 1 94 321 MET B CA 1
ATOM 5394 C C . MET B 1 321 ? -13.727 12.094 15.445 1 94 321 MET B C 1
ATOM 5396 O O . MET B 1 321 ? -13.977 11.586 16.531 1 94 321 MET B O 1
ATOM 5400 N N . LEU B 1 322 ? -14.555 12.906 14.836 1 95.38 322 LEU B N 1
ATOM 5401 C CA . LEU B 1 322 ? -15.82 13.312 15.445 1 95.38 322 LEU B CA 1
ATOM 5402 C C . LEU B 1 322 ? -16.766 12.117 15.562 1 95.38 322 LEU B C 1
ATOM 5404 O O . LEU B 1 322 ? -17.391 11.922 16.609 1 95.38 322 LEU B O 1
ATOM 5408 N N . VAL B 1 323 ? -16.828 11.359 14.5 1 94.44 323 VAL B N 1
ATOM 5409 C CA . VAL B 1 323 ? -17.703 10.18 14.492 1 94.44 323 VAL B CA 1
ATOM 5410 C C . VAL B 1 323 ? -17.234 9.195 15.562 1 94.44 323 VAL B C 1
ATOM 5412 O O . VAL B 1 323 ? -18.047 8.617 16.281 1 94.44 323 VAL B O 1
ATOM 5415 N N . SER B 1 324 ? -15.961 8.977 15.609 1 93.19 324 SER B N 1
ATOM 5416 C CA . SER B 1 324 ? -15.406 8.039 16.578 1 93.19 324 SER B CA 1
ATOM 5417 C C . SER B 1 324 ? -15.742 8.453 18.016 1 93.19 324 SER B C 1
ATOM 5419 O O . SER B 1 324 ? -16 7.605 18.859 1 93.19 324 SER B O 1
ATOM 5421 N N . HIS B 1 325 ? -15.781 9.734 18.312 1 94.44 325 HIS B N 1
ATOM 5422 C CA . HIS B 1 325 ? -15.953 10.227 19.672 1 94.44 325 HIS B CA 1
ATOM 5423 C C . HIS B 1 325 ? -17.422 10.477 20 1 94.44 325 HIS B C 1
ATOM 5425 O O . HIS B 1 325 ? -17.891 10.133 21.078 1 94.44 325 HIS B O 1
ATOM 5431 N N . PHE B 1 326 ? -18.203 11.031 19.062 1 95.38 326 PHE B N 1
ATOM 5432 C CA . PHE B 1 326 ? -19.547 11.5 19.344 1 95.38 326 PHE B CA 1
ATOM 5433 C C . PHE B 1 326 ? -20.594 10.57 18.719 1 95.38 326 PHE B C 1
ATOM 5435 O O . PHE B 1 326 ? -21.766 10.641 19.062 1 95.38 326 PHE B O 1
ATOM 5442 N N . GLY B 1 327 ? -20.156 9.68 17.875 1 93.12 327 GLY B N 1
ATOM 5443 C CA . GLY B 1 327 ? -21.094 8.875 17.109 1 93.12 327 GLY B CA 1
ATOM 5444 C C . GLY B 1 327 ? -21.5 9.508 15.797 1 93.12 327 GLY B C 1
ATOM 5445 O O . GLY B 1 327 ? -21.234 10.688 15.562 1 93.12 327 GLY B O 1
ATOM 5446 N N . ASP B 1 328 ? -22.125 8.82 14.977 1 93.5 328 ASP B N 1
ATOM 5447 C CA . ASP B 1 328 ? -22.422 9.219 13.609 1 93.5 328 ASP B CA 1
ATOM 5448 C C . ASP B 1 328 ? -23.703 10.062 13.547 1 93.5 328 ASP B C 1
ATOM 5450 O O . ASP B 1 328 ? -23.859 10.883 12.641 1 93.5 328 ASP B O 1
ATOM 5454 N N . ALA B 1 329 ? -24.5 10.023 14.469 1 93.25 329 ALA B N 1
ATOM 5455 C CA . ALA B 1 329 ? -25.859 10.555 14.406 1 93.25 329 ALA B CA 1
ATOM 5456 C C . ALA B 1 329 ? -25.844 12.078 14.359 1 93.25 329 ALA B C 1
ATOM 5458 O O . ALA B 1 329 ? -26.719 12.703 13.75 1 93.25 329 ALA B O 1
ATOM 5459 N N . ILE B 1 330 ? -24.875 12.688 14.945 1 94.25 330 ILE B N 1
ATOM 5460 C CA . ILE B 1 330 ? -24.953 14.133 15.133 1 94.25 330 ILE B CA 1
ATOM 5461 C C . ILE B 1 330 ? -24.078 14.828 14.086 1 94.25 330 ILE B C 1
ATOM 5463 O O . ILE B 1 330 ? -24.047 16.062 14.008 1 94.25 330 ILE B O 1
ATOM 5467 N N . ILE B 1 331 ? -23.344 14.156 13.227 1 95.25 331 ILE B N 1
ATOM 5468 C CA . ILE B 1 331 ? -22.266 14.695 12.422 1 95.25 331 ILE B CA 1
ATOM 5469 C C . ILE B 1 331 ? -22.828 15.664 11.383 1 95.25 331 ILE B C 1
ATOM 5471 O O . ILE B 1 331 ? -22.281 16.75 11.188 1 95.25 331 ILE B O 1
ATOM 5475 N N . ASP B 1 332 ? -23.922 15.312 10.758 1 95.88 332 ASP B N 1
ATOM 5476 C CA . ASP B 1 332 ? -24.5 16.203 9.75 1 95.88 332 ASP B CA 1
ATOM 5477 C C . ASP B 1 332 ? -24.906 17.531 10.367 1 95.88 332 ASP B C 1
ATOM 5479 O O . ASP B 1 332 ? -24.672 18.594 9.773 1 95.88 332 ASP B O 1
ATOM 5483 N N . GLU B 1 333 ? -25.516 17.453 11.508 1 97 333 GLU B N 1
ATOM 5484 C CA . GLU B 1 333 ? -25.953 18.672 12.188 1 97 333 GLU B CA 1
ATOM 5485 C C . GLU B 1 333 ? -24.75 19.531 12.602 1 97 333 GLU B C 1
ATOM 5487 O O . GLU B 1 333 ? -24.797 20.75 12.5 1 97 333 GLU B O 1
ATOM 5492 N N . VAL B 1 334 ? -23.688 18.906 13.062 1 97.31 334 VAL B N 1
ATOM 5493 C CA . VAL B 1 334 ? -22.484 19.625 13.438 1 97.31 334 VAL B CA 1
ATOM 5494 C C . VAL B 1 334 ? -21.969 20.438 12.25 1 97.31 334 VAL B C 1
ATOM 5496 O O . VAL B 1 334 ? -21.688 21.625 12.391 1 97.31 334 VAL B O 1
ATOM 5499 N N . PHE B 1 335 ? -21.922 19.875 11.109 1 96.38 335 PHE B N 1
ATOM 5500 C CA . PHE B 1 335 ? -21.281 20.531 9.977 1 96.38 335 PHE B CA 1
ATOM 5501 C C . PHE B 1 335 ? -22.25 21.516 9.312 1 96.38 335 PHE B C 1
ATOM 5503 O O . PHE B 1 335 ? -21.828 22.453 8.641 1 96.38 335 PHE B O 1
ATOM 5510 N N . LEU B 1 336 ? -23.562 21.312 9.5 1 96.25 336 LEU B N 1
ATOM 5511 C CA . LEU B 1 336 ? -24.516 22.344 9.094 1 96.25 336 LEU B CA 1
ATOM 5512 C C . LEU B 1 336 ? -24.312 23.625 9.891 1 96.25 336 LEU B C 1
ATOM 5514 O O . LEU B 1 336 ? -24.281 24.719 9.32 1 96.25 336 LEU B O 1
ATOM 5518 N N . ARG B 1 337 ? -24.188 23.5 11.195 1 97 337 ARG B N 1
ATOM 5519 C CA . ARG B 1 337 ? -23.938 24.641 12.062 1 97 337 ARG B CA 1
ATOM 5520 C C . ARG B 1 337 ? -22.578 25.266 11.781 1 97 337 ARG B C 1
ATOM 5522 O O . ARG B 1 337 ? -22.453 26.5 11.703 1 97 337 ARG B O 1
ATOM 5529 N N . TYR B 1 338 ? -21.609 24.375 11.664 1 97.31 338 TYR B N 1
ATOM 5530 C CA . TYR B 1 338 ? -20.25 24.812 11.398 1 97.31 338 TYR B CA 1
ATOM 5531 C C . TYR B 1 338 ? -20.172 25.625 10.117 1 97.31 338 TYR B C 1
ATOM 5533 O O . TYR B 1 338 ? -19.5 26.656 10.062 1 97.31 338 TYR B O 1
ATOM 5541 N N . ARG B 1 339 ? -20.844 25.219 9.117 1 95.81 339 ARG B N 1
ATOM 5542 C CA . ARG B 1 339 ? -20.891 25.906 7.832 1 95.81 339 ARG B CA 1
ATOM 5543 C C . ARG B 1 339 ? -21.391 27.344 8 1 95.81 339 ARG B C 1
ATOM 5545 O O . ARG B 1 339 ? -20.828 28.281 7.438 1 95.81 339 ARG B O 1
ATOM 5552 N N . LYS B 1 340 ? -22.422 27.5 8.742 1 96.06 340 LYS B N 1
ATOM 5553 C CA . LYS B 1 340 ? -23 28.828 8.977 1 96.06 340 LYS B CA 1
ATOM 5554 C C . LYS B 1 340 ? -22.016 29.719 9.734 1 96.06 340 LYS B C 1
ATOM 5556 O O . LYS B 1 340 ? -21.875 30.906 9.406 1 96.06 340 LYS B O 1
ATOM 5561 N N . ILE B 1 341 ? -21.438 29.125 10.688 1 96.62 341 ILE B N 1
ATOM 5562 C CA . ILE B 1 341 ? -20.5 29.859 11.508 1 96.62 341 ILE B CA 1
ATOM 5563 C C . ILE B 1 341 ? -19.328 30.328 10.648 1 96.62 341 ILE B C 1
ATOM 5565 O O . ILE B 1 341 ? -18.938 31.5 10.688 1 96.62 341 ILE B O 1
ATOM 5569 N N . ILE B 1 342 ? -18.766 29.422 9.852 1 95.38 342 ILE B N 1
ATOM 5570 C CA . ILE B 1 342 ? -17.609 29.703 9.008 1 95.38 342 ILE B CA 1
ATOM 5571 C C . ILE B 1 342 ? -17.984 30.781 7.984 1 95.38 342 ILE B C 1
ATOM 5573 O O . ILE B 1 342 ? -17.219 31.719 7.758 1 95.38 342 ILE B O 1
ATOM 5577 N N . ALA B 1 343 ? -19.125 30.625 7.367 1 93.19 343 ALA B N 1
ATOM 5578 C CA . ALA B 1 343 ? -19.578 31.594 6.367 1 93.19 343 ALA B CA 1
ATOM 5579 C C . ALA B 1 343 ? -19.641 33 6.957 1 93.19 343 ALA B C 1
ATOM 5581 O O . ALA B 1 343 ? -19.25 33.969 6.312 1 93.19 343 ALA B O 1
ATOM 5582 N N . ASP B 1 344 ? -20.172 33.031 8.117 1 94.5 344 ASP B N 1
ATOM 5583 C CA . ASP B 1 344 ? -20.281 34.312 8.797 1 94.5 344 ASP B CA 1
ATOM 5584 C C . ASP B 1 344 ? -18.906 34.938 9.047 1 94.5 344 ASP B C 1
ATOM 5586 O O . ASP B 1 344 ? -18.703 36.125 8.82 1 94.5 344 ASP B O 1
ATOM 5590 N N . ARG B 1 345 ? -17.984 34.188 9.484 1 92.81 345 ARG B N 1
ATOM 5591 C CA . ARG B 1 345 ? -16.656 34.688 9.836 1 92.81 345 ARG B CA 1
ATOM 5592 C C . ARG B 1 345 ? -15.867 35.062 8.586 1 92.81 345 ARG B C 1
ATOM 5594 O O . ARG B 1 345 ? -15.156 36.062 8.586 1 92.81 345 ARG B O 1
ATOM 5601 N N . ILE B 1 346 ? -15.961 34.219 7.551 1 90.56 346 ILE B N 1
ATOM 5602 C CA . ILE B 1 346 ? -15.234 34.469 6.312 1 90.56 346 ILE B CA 1
ATOM 5603 C C . ILE B 1 346 ? -15.711 35.781 5.707 1 90.56 346 ILE B C 1
ATOM 5605 O O . ILE B 1 346 ? -14.922 36.531 5.121 1 90.56 346 ILE B O 1
ATOM 5609 N N . SER B 1 347 ? -16.969 36.094 5.898 1 89.31 347 SER B N 1
ATOM 5610 C CA . SER B 1 347 ? -17.547 37.312 5.328 1 89.31 347 SER B CA 1
ATOM 5611 C C . SER B 1 347 ? -17.062 38.562 6.07 1 89.31 347 SER B C 1
ATOM 5613 O O . SER B 1 347 ? -17.078 39.656 5.516 1 89.31 347 SER B O 1
ATOM 5615 N N . LYS B 1 348 ? -16.516 38.406 7.238 1 91.44 348 LYS B N 1
ATOM 5616 C CA . LYS B 1 348 ? -16.219 39.531 8.086 1 91.44 348 LYS B CA 1
ATOM 5617 C C . LYS B 1 348 ? -14.711 39.688 8.312 1 91.44 348 LYS B C 1
ATOM 5619 O O . LYS B 1 348 ? -14.219 40.75 8.664 1 91.44 348 LYS B O 1
ATOM 5624 N N . GLU B 1 349 ? -14.062 38.562 8.172 1 90.75 349 GLU B N 1
ATOM 5625 C CA . GLU B 1 349 ? -12.656 38.531 8.562 1 90.75 349 GLU B CA 1
ATOM 5626 C C . GLU B 1 349 ? -11.789 37.969 7.438 1 90.75 349 GLU B C 1
ATOM 5628 O O . GLU B 1 349 ? -12.289 37.344 6.512 1 90.75 349 GLU B O 1
ATOM 5633 N N . ASN B 1 350 ? -10.586 38.406 7.496 1 88.94 350 ASN B N 1
ATOM 5634 C CA . ASN B 1 350 ? -9.586 37.812 6.625 1 88.94 350 ASN B CA 1
ATOM 5635 C C . ASN B 1 350 ? -9.023 36.531 7.234 1 88.94 350 ASN B C 1
ATOM 5637 O O . ASN B 1 350 ? -7.973 36.531 7.875 1 88.94 350 ASN B O 1
ATOM 5641 N N . CYS B 1 351 ? -9.68 35.438 6.93 1 90.94 351 CYS B N 1
ATOM 5642 C CA . CYS B 1 351 ? -9.312 34.125 7.5 1 90.94 351 CYS B CA 1
ATOM 5643 C C . CYS B 1 351 ? -8.289 33.438 6.625 1 90.94 351 CYS B C 1
ATOM 5645 O O . CYS B 1 351 ? -8.531 33.188 5.438 1 90.94 351 CYS B O 1
ATOM 5647 N N . GLN B 1 352 ? -7.176 33.062 7.234 1 93.31 352 GLN B N 1
ATOM 5648 C CA . GLN B 1 352 ? -6.09 32.469 6.477 1 93.31 352 GLN B CA 1
ATOM 5649 C C . GLN B 1 352 ? -5.512 31.266 7.219 1 93.31 352 GLN B C 1
ATOM 5651 O O . GLN B 1 352 ? -5.535 31.219 8.453 1 93.31 352 GLN B O 1
ATOM 5656 N N . PHE B 1 353 ? -5.059 30.312 6.434 1 94.12 353 PHE B N 1
ATOM 5657 C CA . PHE B 1 353 ? -4.172 29.281 6.957 1 94.12 353 PHE B CA 1
ATOM 5658 C C . PHE B 1 353 ? -2.715 29.703 6.832 1 94.12 353 PHE B C 1
ATOM 5660 O O . PHE B 1 353 ? -2.287 30.172 5.777 1 94.12 353 PHE B O 1
ATOM 5667 N N . ILE B 1 354 ? -2.062 29.594 7.938 1 96.25 354 ILE B N 1
ATOM 5668 C CA . ILE B 1 354 ? -0.637 29.906 7.938 1 96.25 354 ILE B CA 1
ATOM 5669 C C . ILE B 1 354 ? 0.17 28.625 7.801 1 96.25 354 ILE B C 1
ATOM 5671 O O . ILE B 1 354 ? -0.082 27.641 8.516 1 96.25 354 ILE B O 1
ATOM 5675 N N . ASN B 1 355 ? 1.125 28.641 6.863 1 96.62 355 ASN B N 1
ATOM 5676 C CA . ASN B 1 355 ? 1.949 27.453 6.602 1 96.62 355 ASN B CA 1
ATOM 5677 C C . ASN B 1 355 ? 3.418 27.719 6.922 1 96.62 355 ASN B C 1
ATOM 5679 O O . ASN B 1 355 ? 3.945 28.797 6.609 1 96.62 355 ASN B O 1
ATOM 5683 N N . VAL B 1 356 ? 3.994 26.828 7.629 1 98 356 VAL B N 1
ATOM 5684 C CA . VAL B 1 356 ? 5.441 26.828 7.812 1 98 356 VAL B CA 1
ATOM 5685 C C . VAL B 1 356 ? 6.078 25.766 6.922 1 98 356 VAL B C 1
ATOM 5687 O O . VAL B 1 356 ? 5.676 24.594 6.953 1 98 356 VAL B O 1
ATOM 5690 N N . THR B 1 357 ? 7.004 26.172 6.055 1 98.5 357 THR B N 1
ATOM 5691 C CA . THR B 1 357 ? 7.703 25.266 5.156 1 98.5 357 THR B CA 1
ATOM 5692 C C . THR B 1 357 ? 9.195 25.234 5.465 1 98.5 357 THR B C 1
ATOM 5694 O O . THR B 1 357 ? 9.828 26.297 5.594 1 98.5 357 THR B O 1
ATOM 5697 N N . ILE B 1 358 ? 9.734 24.094 5.613 1 98.69 358 ILE B N 1
ATOM 5698 C CA . ILE B 1 358 ? 11.164 23.953 5.887 1 98.69 358 ILE B CA 1
ATOM 5699 C C . ILE B 1 358 ? 11.773 22.938 4.926 1 98.69 358 ILE B C 1
ATOM 5701 O O . ILE B 1 358 ? 11.148 21.938 4.59 1 98.69 358 ILE B O 1
ATOM 5705 N N . SER B 1 359 ? 12.883 23.188 4.352 1 98.81 359 SER B N 1
ATOM 5706 C CA . SER B 1 359 ? 13.727 22.281 3.584 1 98.81 359 SER B CA 1
ATOM 5707 C C . SER B 1 359 ? 15.023 21.984 4.324 1 98.81 359 SER B C 1
ATOM 5709 O O . SER B 1 359 ? 15.734 22.891 4.738 1 98.81 359 SER B O 1
ATOM 5711 N N . ILE B 1 360 ? 15.258 20.703 4.57 1 98.75 360 ILE B N 1
ATOM 5712 C CA . ILE B 1 360 ? 16.438 20.328 5.344 1 98.75 360 ILE B CA 1
ATOM 5713 C C . ILE B 1 360 ? 17.188 19.203 4.633 1 98.75 360 ILE B C 1
ATOM 5715 O O . ILE B 1 360 ? 16.594 18.469 3.838 1 98.75 360 ILE B O 1
ATOM 5719 N N . THR B 1 361 ? 18.453 19.047 4.879 1 98.44 361 THR B N 1
ATOM 5720 C CA . THR B 1 361 ? 19.312 18.031 4.285 1 98.44 361 THR B CA 1
ATOM 5721 C C . THR B 1 361 ? 20.062 17.266 5.371 1 98.44 361 THR B C 1
ATOM 5723 O O . THR B 1 361 ? 20.578 17.844 6.32 1 98.44 361 THR B O 1
ATOM 5726 N N . LYS B 1 362 ? 20.047 15.992 5.289 1 98.12 362 LYS B N 1
ATOM 5727 C CA . LYS B 1 362 ? 20.703 15.141 6.266 1 98.12 362 LYS B CA 1
ATOM 5728 C C . LYS B 1 362 ? 22.219 15.344 6.242 1 98.12 362 LYS B C 1
ATOM 5730 O O . LYS B 1 362 ? 22.828 15.305 5.176 1 98.12 362 LYS B O 1
ATOM 5735 N N . ILE B 1 363 ? 22.75 15.5 7.453 1 94.88 363 ILE B N 1
ATOM 5736 C CA . ILE B 1 363 ? 24.188 15.641 7.617 1 94.88 363 ILE B CA 1
ATOM 5737 C C . ILE B 1 363 ? 24.828 14.266 7.82 1 94.88 363 ILE B C 1
ATOM 5739 O O . ILE B 1 363 ? 24.438 13.531 8.734 1 94.88 363 ILE B O 1
ATOM 5743 N N . GLY B 1 364 ? 25.797 13.859 7.09 1 83.06 364 GLY B N 1
ATOM 5744 C CA . GLY B 1 364 ? 26.625 12.672 7.277 1 83.06 364 GLY B CA 1
ATOM 5745 C C . GLY B 1 364 ? 25.828 11.375 7.164 1 83.06 364 GLY B C 1
ATOM 5746 O O . GLY B 1 364 ? 24.594 11.391 7.184 1 83.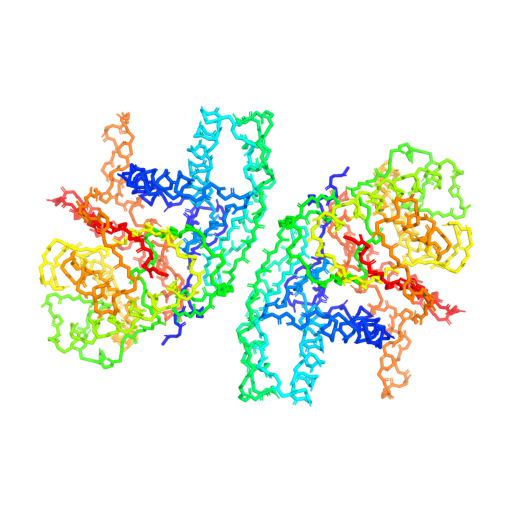06 364 GLY B O 1
#